Protein 4ADT (pdb70)

InterPro domains:
  IPR001852 Pyridoxal 5'-phosphate synthase subunit PdxS/SNZ [PIRSF029271] (4-295)
  IPR001852 Pyridoxal 5'-phosphate synthase subunit PdxS/SNZ [PS01235] (208-226)
  IPR001852 Pyridoxal 5'-phosphate synthase subunit PdxS/SNZ [PS51129] (12-297)
  IPR001852 Pyridoxal 5'-phosphate synthase subunit PdxS/SNZ [PTHR31829] (6-287)
  IPR001852 Pyridoxal 5'-phosphate synthase subunit PdxS/SNZ [cd04727] (14-294)
  IPR011060 Ribulose-phosphate binding barrel [SSF51366] (21-265)
  IPR013785 Aldolase-type TIM barrel [G3DSA:3.20.20.70] (1-297)
  IPR033755 PdxS/SNZ N-terminal domain [PF01680] (11-215)

Organism: Plasmodium berghei (NCBI:txid5821)

CATH classification: 3.20.20.70

Structure (mmCIF, N/CA/C/O backbone):
data_4ADT
#
_entry.id   4ADT
#
_cell.length_a   180.471
_cell.length_b   180.471
_cell.length_c   102.042
_cell.angle_alpha   90.00
_cell.angle_beta   90.00
_cell.angle_gamma   120.00
#
_symmetry.space_group_name_H-M   'H 3 2'
#
loop_
_entity.id
_entity.type
_entity.pdbx_description
1 polymer 'PYRIDOXINE BIOSYNTHETIC ENZYME PDX1 HOMOLOGUE, PUTATIVE'
2 non-polymer 'PHOSPHATE ION'
3 water water
#
loop_
_atom_site.group_PDB
_atom_site.id
_atom_site.type_symbol
_atom_site.label_atom_id
_atom_site.label_alt_id
_atom_site.label_comp_id
_atom_site.label_asym_id
_atom_site.label_entity_id
_atom_site.label_seq_id
_atom_site.pdbx_PDB_ins_code
_atom_site.Cartn_x
_atom_site.Cartn_y
_atom_site.Cartn_z
_atom_site.occupancy
_atom_site.B_iso_or_equiv
_atom_site.auth_seq_id
_atom_site.auth_comp_id
_atom_site.auth_asym_id
_atom_site.auth_atom_id
_atom_site.pdbx_PDB_model_num
ATOM 1 N N . ASP A 1 6 ? 24.320 50.706 10.926 1.00 62.82 6 ASP A N 1
ATOM 2 C CA . ASP A 1 6 ? 24.073 49.236 10.691 1.00 62.89 6 ASP A CA 1
ATOM 3 C C . ASP A 1 6 ? 25.413 48.491 10.598 1.00 63.50 6 ASP A C 1
ATOM 4 O O . ASP A 1 6 ? 25.740 47.688 11.492 1.00 63.42 6 ASP A O 1
ATOM 6 N N . ASN A 1 7 ? 26.158 48.768 9.515 1.00 64.27 7 ASN A N 1
ATOM 7 C CA . ASN A 1 7 ? 27.556 48.312 9.289 1.00 64.89 7 ASN A CA 1
ATOM 8 C C . ASN A 1 7 ? 28.441 48.408 10.542 1.00 64.22 7 ASN A C 1
ATOM 9 O O . ASN A 1 7 ? 29.030 47.414 10.995 1.00 64.14 7 ASN A O 1
ATOM 14 N N . ASP A 1 8 ? 28.496 49.616 11.094 1.00 63.58 8 ASP A N 1
ATOM 15 C CA . ASP A 1 8 ? 29.223 49.904 12.327 1.00 63.00 8 ASP A CA 1
ATOM 16 C C . ASP A 1 8 ? 28.610 49.245 13.574 1.00 60.72 8 ASP A C 1
ATOM 17 O O . ASP A 1 8 ? 29.330 48.814 14.469 1.00 59.96 8 ASP A O 1
ATOM 22 N N . SER A 1 9 ? 27.287 49.188 13.666 1.00 58.65 9 SER A N 1
ATOM 23 C CA . SER A 1 9 ? 26.698 48.578 14.865 1.00 57.25 9 SER A CA 1
ATOM 24 C C . SER A 1 9 ? 26.933 47.063 14.877 1.00 55.33 9 SER A C 1
ATOM 25 O O . SER A 1 9 ? 27.133 46.480 15.945 1.00 54.04 9 SER A O 1
ATOM 28 N N . ILE A 1 10 ? 26.955 46.451 13.690 1.00 54.19 10 ILE A N 1
ATOM 29 C CA . ILE A 1 10 ? 27.371 45.063 13.552 1.00 53.55 10 ILE A CA 1
ATOM 30 C C . ILE A 1 10 ? 28.849 44.853 13.916 1.00 53.32 10 ILE A C 1
ATOM 31 O O . ILE A 1 10 ? 29.167 43.879 14.609 1.00 53.32 10 ILE A O 1
ATOM 36 N N . LEU A 1 11 ? 29.738 45.765 13.505 1.00 52.92 11 LEU A N 1
ATOM 37 C CA . LEU A 1 11 ? 31.164 45.600 13.779 1.00 52.71 11 LEU A CA 1
ATOM 38 C C . LEU A 1 11 ? 31.430 45.705 15.277 1.00 51.49 11 LEU A C 1
ATOM 39 O O . LEU A 1 11 ? 32.273 45.009 15.850 1.00 51.21 11 LEU A O 1
ATOM 44 N N . LEU A 1 12 ? 30.622 46.519 15.913 1.00 50.16 12 LEU A N 1
ATOM 45 C CA . LEU A 1 12 ? 30.721 46.788 17.345 1.00 49.71 12 LEU A CA 1
ATOM 46 C C . LEU A 1 12 ? 30.370 45.593 18.226 1.00 47.94 12 LEU A C 1
ATOM 47 O O . LEU A 1 12 ? 31.051 45.274 19.196 1.00 48.26 12 LEU A O 1
ATOM 52 N N . LYS A 1 13 ? 29.269 44.961 17.890 1.00 46.51 13 LYS A N 1
ATOM 53 C CA . LYS A 1 13 ? 28.875 43.701 18.478 1.00 45.24 13 LYS A CA 1
ATOM 54 C C . LYS A 1 13 ? 29.859 42.570 18.188 1.00 45.02 13 LYS A C 1
ATOM 55 O O . LYS A 1 13 ? 30.044 41.696 19.030 1.00 44.94 13 LYS A O 1
ATOM 61 N N . HIS A 1 14 ? 30.448 42.547 16.989 1.00 44.52 14 HIS A N 1
ATOM 62 C CA . HIS A 1 14 ? 31.446 41.515 16.634 1.00 44.58 14 HIS A CA 1
ATOM 63 C C . HIS A 1 14 ? 32.669 41.748 17.559 1.00 43.80 14 HIS A C 1
ATOM 64 O O . HIS A 1 14 ? 33.156 40.811 18.197 1.00 41.88 14 HIS A O 1
ATOM 71 N N . GLY A 1 15 ? 33.088 43.008 17.711 1.00 43.87 15 GLY A N 1
ATOM 72 C CA . GLY A 1 15 ? 34.253 43.335 18.548 1.00 44.81 15 GLY A CA 1
ATOM 73 C C . GLY A 1 15 ? 34.056 42.833 19.960 1.00 44.91 15 GLY A C 1
ATOM 74 O O . GLY A 1 15 ? 34.934 42.239 20.576 1.00 45.85 15 GLY A O 1
ATOM 75 N N . TRP A 1 16 ? 32.855 43.041 20.456 1.00 45.05 16 TRP A N 1
ATOM 76 C CA . TRP A 1 16 ? 32.513 42.610 21.786 1.00 45.14 16 TRP A CA 1
ATOM 77 C C . TRP A 1 16 ? 32.530 41.084 21.987 1.00 44.98 16 TRP A C 1
ATOM 78 O O . TRP A 1 16 ? 33.057 40.610 22.994 1.00 44.96 16 TRP A O 1
ATOM 89 N N . CYS A 1 17 ? 31.952 40.332 21.053 1.00 44.68 17 CYS A N 1
ATOM 90 C CA . CYS A 1 17 ? 31.884 38.854 21.138 1.00 44.97 17 CYS A CA 1
ATOM 91 C C . CYS A 1 17 ? 33.239 38.139 21.023 1.00 45.99 17 CYS A C 1
ATOM 92 O O . CYS A 1 17 ? 33.385 37.009 21.503 1.00 45.71 17 CYS A O 1
ATOM 95 N N . GLU A 1 18 ? 34.202 38.787 20.374 1.00 47.39 18 GLU A N 1
ATOM 96 C CA . GLU A 1 18 ? 35.543 38.247 20.230 1.00 49.27 18 GLU A CA 1
ATOM 97 C C . GLU A 1 18 ? 36.209 38.073 21.586 1.00 49.37 18 GLU A C 1
ATOM 98 O O . GLU A 1 18 ? 37.018 37.195 21.795 1.00 49.67 18 GLU A O 1
ATOM 104 N N . MET A 1 19 ? 35.857 38.952 22.500 1.00 49.34 19 MET A N 1
ATOM 105 C CA . MET A 1 19 ? 36.300 38.873 23.877 1.00 49.63 19 MET A CA 1
ATOM 106 C C . MET A 1 19 ? 36.030 37.507 24.499 1.00 47.30 19 MET A C 1
ATOM 107 O O . MET A 1 19 ? 36.604 37.159 25.520 1.00 46.23 19 MET A O 1
ATOM 112 N N . LEU A 1 20 ? 35.069 36.783 23.932 1.00 45.49 20 LEU A N 1
ATOM 113 C CA . LEU A 1 20 ? 34.626 35.533 24.525 1.00 43.77 20 LEU A CA 1
ATOM 114 C C . LEU A 1 20 ? 35.463 34.369 24.043 1.00 42.93 20 LEU A C 1
ATOM 115 O O . LEU A 1 20 ? 35.381 33.317 24.631 1.00 42.88 20 LEU A O 1
ATOM 120 N N . LYS A 1 21 ? 36.277 34.535 23.008 1.00 43.26 21 LYS A N 1
ATOM 121 C CA . LYS A 1 21 ? 36.996 33.380 22.443 1.00 44.12 21 LYS A CA 1
ATOM 122 C C . LYS A 1 21 ? 37.824 32.748 23.554 1.00 43.31 21 LYS A C 1
ATOM 123 O O . LYS A 1 21 ? 38.351 33.462 24.389 1.00 44.77 21 LYS A O 1
ATOM 129 N N . GLY A 1 22 ? 37.868 31.415 23.591 1.00 41.90 22 GLY A N 1
ATOM 130 C CA . GLY A 1 22 ? 38.593 30.655 24.621 1.00 40.87 22 GLY A CA 1
ATOM 131 C C . GLY A 1 22 ? 37.908 30.598 25.975 1.00 39.94 22 GLY A C 1
ATOM 132 O O . GLY A 1 22 ? 38.449 30.048 26.934 1.00 39.02 22 GLY A O 1
ATOM 133 N N . GLY A 1 23 ? 36.691 31.126 26.049 1.00 38.97 23 GLY A N 1
ATOM 134 C CA . GLY A 1 23 ? 35.951 31.142 27.292 1.00 38.23 23 GLY A CA 1
ATOM 135 C C . GLY A 1 23 ? 34.910 30.044 27.504 1.00 37.61 23 GLY A C 1
ATOM 136 O O . GLY A 1 23 ? 34.460 29.395 26.568 1.00 37.88 23 GLY A O 1
ATOM 137 N N . VAL A 1 24 ? 34.489 29.901 28.752 1.00 36.46 24 VAL A N 1
ATOM 138 C CA . VAL A 1 24 ? 33.452 29.007 29.123 1.00 36.55 24 VAL A CA 1
ATOM 139 C C . VAL A 1 24 ? 32.323 29.818 29.776 1.00 37.57 24 VAL A C 1
ATOM 140 O O . VAL A 1 24 ? 32.548 30.509 30.780 1.00 36.67 24 VAL A O 1
ATOM 144 N N . ILE A 1 25 ? 31.122 29.717 29.182 1.00 37.67 25 ILE A N 1
ATOM 145 C CA . ILE A 1 25 ? 29.922 30.246 29.791 1.00 38.25 25 ILE A CA 1
ATOM 146 C C . ILE A 1 25 ? 29.137 29.138 30.444 1.00 38.24 25 ILE A C 1
ATOM 147 O O . ILE A 1 25 ? 28.965 28.091 29.858 1.00 37.69 25 ILE A O 1
ATOM 152 N N . MET A 1 26 ? 28.643 29.402 31.644 1.00 39.29 26 MET A N 1
ATOM 153 C CA . MET A 1 26 ? 28.012 28.395 32.501 1.00 40.47 26 MET A CA 1
ATOM 154 C C . MET A 1 26 ? 26.614 28.803 32.917 1.00 41.20 26 MET A C 1
ATOM 155 O O . MET A 1 26 ? 26.359 29.947 33.247 1.00 41.16 26 MET A O 1
ATOM 160 N N . ASP A 1 27 ? 25.727 27.824 32.923 1.00 42.35 27 ASP A N 1
ATOM 161 C CA . ASP A 1 27 ? 24.325 28.024 33.215 1.00 44.13 27 ASP A CA 1
ATOM 162 C C . ASP A 1 27 ? 24.126 27.959 34.725 1.00 44.45 27 ASP A C 1
ATOM 163 O O . ASP A 1 27 ? 24.553 26.993 35.371 1.00 44.68 27 ASP A O 1
ATOM 168 N N . VAL A 1 28 ? 23.511 29.005 35.280 1.00 44.03 28 VAL A N 1
ATOM 169 C CA . VAL A 1 28 ? 23.289 29.084 36.713 1.00 44.55 28 VAL A CA 1
ATOM 170 C C . VAL A 1 28 ? 21.843 29.390 37.071 1.00 45.45 28 VAL A C 1
ATOM 171 O O . VAL A 1 28 ? 21.140 30.130 36.377 1.00 45.07 28 VAL A O 1
ATOM 175 N N . LYS A 1 29 ? 21.450 28.815 38.199 1.00 46.76 29 LYS A N 1
ATOM 176 C CA . LYS A 1 29 ? 20.083 28.870 38.720 1.00 48.78 29 LYS A CA 1
ATOM 177 C C . LYS A 1 29 ? 19.951 29.762 39.961 1.00 49.57 29 LYS A C 1
ATOM 178 O O . LYS A 1 29 ? 18.838 30.156 40.348 1.00 50.52 29 LYS A O 1
ATOM 184 N N . ASN A 1 30 ? 21.083 30.060 40.585 1.00 49.76 30 ASN A N 1
ATOM 185 C CA . ASN A 1 30 ? 21.110 30.868 41.793 1.00 50.54 30 ASN A CA 1
ATOM 186 C C . ASN A 1 30 ? 22.484 31.499 42.043 1.00 50.34 30 ASN A C 1
ATOM 187 O O . ASN A 1 30 ? 23.431 31.250 41.317 1.00 49.36 30 ASN A O 1
ATOM 192 N N . VAL A 1 31 ? 22.579 32.302 43.086 1.00 51.42 31 VAL A N 1
ATOM 193 C CA . VAL A 1 31 ? 23.806 33.059 43.380 1.00 52.47 31 VAL A CA 1
ATOM 194 C C . VAL A 1 31 ? 25.009 32.179 43.692 1.00 52.65 31 VAL A C 1
ATOM 195 O O . VAL A 1 31 ? 26.164 32.499 43.325 1.00 52.00 31 VAL A O 1
ATOM 199 N N . GLU A 1 32 ? 24.722 31.076 44.385 1.00 52.93 32 GLU A N 1
ATOM 200 C CA . GLU A 1 32 ? 25.745 30.157 44.842 1.00 53.50 32 GLU A CA 1
ATOM 201 C C . GLU A 1 32 ? 26.363 29.545 43.601 1.00 51.50 32 GLU A C 1
ATOM 202 O O . GLU A 1 32 ? 27.552 29.257 43.551 1.00 51.70 32 GLU A O 1
ATOM 208 N N . GLN A 1 33 ? 25.534 29.366 42.586 1.00 49.24 33 GLN A N 1
ATOM 209 C CA . GLN A 1 33 ? 25.971 28.748 41.368 1.00 47.54 33 GLN A CA 1
ATOM 210 C C . GLN A 1 33 ? 26.771 29.737 40.567 1.00 46.24 33 GLN A C 1
ATOM 211 O O . GLN A 1 33 ? 27.843 29.40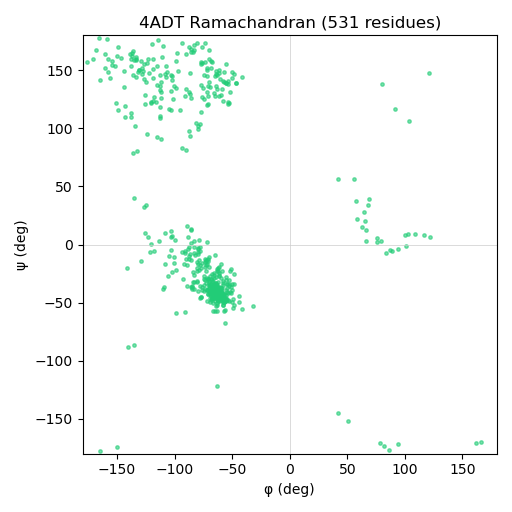9 40.093 1.00 44.57 33 GLN A O 1
ATOM 217 N N . ALA A 1 34 ? 26.268 30.962 40.471 1.00 46.24 34 ALA A N 1
ATOM 218 C CA . ALA A 1 34 ? 27.023 32.058 39.856 1.00 46.55 34 ALA A CA 1
ATOM 219 C C . ALA A 1 34 ? 28.422 32.201 40.438 1.00 47.15 34 ALA A C 1
ATOM 220 O O . ALA A 1 34 ? 29.376 32.403 39.699 1.00 46.57 34 ALA A O 1
ATOM 222 N N . LYS A 1 35 ? 28.530 32.076 41.756 1.00 48.47 35 LYS A N 1
ATOM 223 C CA . LYS A 1 35 ? 29.800 32.319 42.462 1.00 49.97 35 LYS A CA 1
ATOM 224 C C . LYS A 1 35 ? 30.853 31.259 42.173 1.00 49.53 35 LYS A C 1
ATOM 225 O O . LYS A 1 35 ? 32.009 31.586 41.866 1.00 49.85 35 LYS A O 1
ATOM 231 N N . ILE A 1 36 ? 30.437 30.006 42.310 1.00 49.00 36 ILE A N 1
ATOM 232 C CA . ILE A 1 36 ? 31.140 28.847 41.772 1.00 48.89 36 ILE A CA 1
ATOM 233 C C . ILE A 1 36 ? 31.635 29.058 40.342 1.00 48.09 36 ILE A C 1
ATOM 234 O O . ILE A 1 36 ? 32.812 28.794 40.036 1.00 48.32 36 ILE A O 1
ATOM 239 N N . ALA A 1 37 ? 30.748 29.521 39.471 1.00 46.99 37 ALA A N 1
ATOM 240 C CA . ALA A 1 37 ? 31.126 29.740 38.080 1.00 46.97 37 ALA A CA 1
ATOM 241 C C . ALA A 1 37 ? 32.216 30.801 38.026 1.00 47.12 37 ALA A C 1
ATOM 242 O O . ALA A 1 37 ? 33.236 30.584 37.398 1.00 46.79 37 ALA A O 1
ATOM 244 N N . GLU A 1 38 ? 32.016 31.923 38.710 1.00 48.45 38 GLU A N 1
ATOM 245 C CA . GLU A 1 38 ? 33.013 33.021 38.725 1.00 49.86 38 GLU A CA 1
ATOM 246 C C . GLU A 1 38 ? 34.344 32.521 39.270 1.00 50.35 38 GLU A C 1
ATOM 247 O O . GLU A 1 38 ? 35.407 32.729 38.707 1.00 49.96 38 GLU A O 1
ATOM 253 N N . LYS A 1 39 ? 34.263 31.798 40.359 1.00 51.45 39 LYS A N 1
ATOM 254 C CA . LYS A 1 39 ? 35.461 31.241 40.950 1.00 53.41 39 LYS A CA 1
ATOM 255 C C . LYS A 1 39 ? 36.260 30.329 40.027 1.00 52.53 39 LYS A C 1
ATOM 256 O O . LYS A 1 39 ? 37.486 30.285 40.140 1.00 53.62 39 LYS A O 1
ATOM 262 N N . ALA A 1 40 ? 35.562 29.599 39.153 1.00 50.59 40 ALA A N 1
ATOM 263 C CA . ALA A 1 40 ? 36.174 28.610 38.279 1.00 49.15 40 ALA A CA 1
ATOM 264 C C . ALA A 1 40 ? 36.882 29.199 37.085 1.00 48.29 40 ALA A C 1
ATOM 265 O O . ALA A 1 40 ? 37.657 28.488 36.441 1.00 48.09 40 ALA A O 1
ATOM 267 N N . GLY A 1 41 ? 36.601 30.455 36.741 1.00 47.12 41 GLY A N 1
ATOM 268 C CA . GLY A 1 41 ? 37.243 31.072 35.577 1.00 46.48 41 GLY A CA 1
ATOM 269 C C . GLY A 1 41 ? 36.330 31.297 34.376 1.00 45.36 41 GLY A C 1
ATOM 270 O O . GLY A 1 41 ? 36.784 31.680 33.310 1.00 45.74 41 GLY A O 1
ATOM 271 N N . ALA A 1 42 ? 35.041 31.097 34.574 1.00 44.30 42 ALA A N 1
ATOM 272 C CA . ALA A 1 42 ? 34.017 31.369 33.563 1.00 43.76 42 ALA A CA 1
ATOM 273 C C . ALA A 1 42 ? 34.028 32.809 33.141 1.00 43.69 42 ALA A C 1
ATOM 274 O O . ALA A 1 42 ? 34.063 33.678 34.011 1.00 43.93 42 ALA A O 1
ATOM 276 N N . ILE A 1 43 ? 33.971 33.063 31.827 1.00 43.16 43 ILE A N 1
ATOM 277 C CA . ILE A 1 43 ? 33.900 34.439 31.321 1.00 43.47 43 ILE A CA 1
ATOM 278 C C . ILE A 1 43 ? 32.486 34.927 31.352 1.00 41.72 43 ILE A C 1
ATOM 279 O O . ILE A 1 43 ? 32.194 36.054 30.969 1.00 41.86 43 ILE A O 1
ATOM 284 N N . GLY A 1 44 ? 31.571 34.079 31.768 1.00 40.29 44 GLY A N 1
ATOM 285 C CA . GLY A 1 44 ? 30.196 34.522 31.778 1.00 39.36 44 GLY A CA 1
ATOM 286 C C . GLY A 1 44 ? 29.277 33.494 32.358 1.00 38.66 44 GLY A C 1
ATOM 287 O O . GLY A 1 44 ? 29.614 32.297 32.398 1.00 37.87 44 GLY A O 1
ATOM 288 N N . VAL A 1 45 ? 28.122 33.943 32.842 1.00 37.35 45 VAL A N 1
ATOM 289 C CA . VAL A 1 45 ? 27.101 32.989 33.214 1.00 37.26 45 VAL A CA 1
ATOM 290 C C . VAL A 1 45 ? 25.809 33.255 32.485 1.00 37.08 45 VAL A C 1
ATOM 291 O O . VAL A 1 45 ? 25.521 34.347 32.053 1.00 37.17 45 VAL A O 1
ATOM 295 N N . MET A 1 46 ? 25.009 32.220 32.370 1.00 37.97 46 MET A N 1
ATOM 296 C CA . MET A 1 46 ? 23.747 32.311 31.649 1.00 39.01 46 MET A CA 1
ATOM 297 C C . MET A 1 46 ? 22.681 31.948 32.651 1.00 40.14 46 MET A C 1
ATOM 298 O O . MET A 1 46 ? 22.740 30.881 33.258 1.00 39.75 46 MET A O 1
ATOM 303 N N . ILE A 1 47 ? 21.724 32.832 32.873 1.00 41.25 47 ILE A N 1
ATOM 304 C CA . ILE A 1 47 ? 20.838 32.623 33.990 1.00 43.17 47 ILE A CA 1
ATOM 305 C C . ILE A 1 47 ? 19.606 31.797 33.608 1.00 44.49 47 ILE A C 1
ATOM 306 O O . ILE A 1 47 ? 18.995 32.044 32.573 1.00 44.50 47 ILE A O 1
ATOM 311 N N . LEU A 1 48 ? 19.281 30.802 34.435 1.00 46.01 48 LEU A N 1
ATOM 312 C CA . LEU A 1 48 ? 18.174 29.908 34.180 1.00 48.37 48 LEU A CA 1
ATOM 313 C C . LEU A 1 48 ? 17.109 29.975 35.266 1.00 51.05 48 LEU A C 1
ATOM 314 O O . LEU A 1 48 ? 17.391 30.226 36.437 1.00 51.29 48 LEU A O 1
ATOM 319 N N . GLU A 1 49 ? 15.879 29.697 34.863 1.00 54.08 49 GLU A N 1
ATOM 320 C CA . GLU A 1 49 ? 14.811 29.431 35.814 1.00 57.48 49 GLU A CA 1
ATOM 321 C C . GLU A 1 49 ? 15.186 28.330 36.861 1.00 59.26 49 GLU A C 1
ATOM 322 O O . GLU A 1 49 ? 15.673 27.246 36.529 1.00 58.83 49 GLU A O 1
ATOM 328 N N . ASN A 1 50 ? 14.936 28.652 38.128 1.00 61.97 50 ASN A N 1
ATOM 329 C CA . ASN A 1 50 ? 15.181 27.760 39.265 1.00 64.19 50 ASN A CA 1
ATOM 330 C C . ASN A 1 50 ? 13.959 26.860 39.503 1.00 65.14 50 ASN A C 1
ATOM 331 O O . ASN A 1 50 ? 12.984 27.288 40.117 1.00 65.85 50 ASN A O 1
ATOM 336 N N . ILE A 1 51 ? 13.993 25.633 38.996 1.00 66.03 51 ILE A N 1
ATOM 337 C CA . ILE A 1 51 ? 12.798 24.775 39.033 1.00 67.47 51 ILE A CA 1
ATOM 338 C C . ILE A 1 51 ? 12.926 23.661 40.116 1.00 68.94 51 ILE A C 1
ATOM 339 O O . ILE A 1 51 ? 13.835 22.813 40.025 1.00 68.24 51 ILE A O 1
ATOM 344 N N . PRO A 1 52 ? 12.026 23.676 41.155 1.00 70.81 52 PRO A N 1
ATOM 345 C CA . PRO A 1 52 ? 12.075 22.625 42.218 1.00 71.84 52 PRO A CA 1
ATOM 346 C C . PRO A 1 52 ? 11.671 21.209 41.730 1.00 72.09 52 PRO A C 1
ATOM 347 O O . PRO A 1 52 ? 11.871 20.854 40.548 1.00 71.66 52 PRO A O 1
ATOM 351 N N . THR A 1 58 ? 6.650 17.745 35.874 1.00 66.07 58 THR A N 1
ATOM 352 C CA . THR A 1 58 ? 6.128 18.984 35.297 1.00 65.48 58 THR A CA 1
ATOM 353 C C . THR A 1 58 ? 6.415 19.142 33.771 1.00 64.55 58 THR A C 1
ATOM 354 O O . THR A 1 58 ? 7.478 18.729 33.252 1.00 65.20 58 THR A O 1
ATOM 356 N N . ASP A 1 59 ? 5.461 19.805 33.102 1.00 63.19 59 ASP A N 1
ATOM 357 C CA . ASP A 1 59 ? 5.304 19.927 31.616 1.00 60.90 59 ASP A CA 1
ATOM 358 C C . ASP A 1 59 ? 5.238 21.408 31.204 1.00 57.15 59 ASP A C 1
ATOM 359 O O . ASP A 1 59 ? 4.487 21.772 30.264 1.00 56.33 59 ASP A O 1
ATOM 364 N N . GLY A 1 60 ? 5.978 22.248 31.936 1.00 52.71 60 GLY A N 1
ATOM 365 C CA . GLY A 1 60 ? 5.651 23.653 32.036 1.00 49.80 60 GLY A CA 1
ATOM 366 C C . GLY A 1 60 ? 6.037 24.400 30.787 1.00 46.24 60 GLY A C 1
ATOM 367 O O . GLY A 1 60 ? 6.885 23.951 30.073 1.00 45.23 60 GLY A O 1
ATOM 368 N N . VAL A 1 61 ? 5.400 25.531 30.520 1.00 43.06 61 VAL A N 1
ATOM 369 C CA . VAL A 1 61 ? 5.903 26.410 29.518 1.00 40.33 61 VAL A CA 1
ATOM 370 C C . VAL A 1 61 ? 7.123 27.104 30.119 1.00 38.76 61 VAL A C 1
ATOM 371 O O . VAL A 1 61 ? 7.032 27.692 31.176 1.00 39.17 61 VAL A O 1
ATOM 375 N N . ALA A 1 62 ? 8.265 27.019 29.436 1.00 36.74 62 ALA A N 1
ATOM 376 C CA . ALA A 1 62 ? 9.514 27.649 29.874 1.00 34.60 62 ALA A CA 1
ATOM 377 C C . ALA A 1 62 ? 9.667 29.009 29.190 1.00 33.73 62 ALA A C 1
ATOM 378 O O . ALA A 1 62 ? 9.762 29.046 27.948 1.00 34.55 62 ALA A O 1
ATOM 380 N N . ARG A 1 63 ? 9.657 30.102 29.974 1.00 32.43 63 ARG A N 1
ATOM 381 C CA . ARG A 1 63 ? 9.728 31.481 29.464 1.00 31.82 63 ARG A CA 1
ATOM 382 C C . ARG A 1 63 ? 11.017 32.171 29.880 1.00 31.70 63 ARG A C 1
ATOM 383 O O . ARG A 1 63 ? 11.787 31.585 30.598 1.00 31.33 63 ARG A O 1
ATOM 391 N N . SER A 1 64 ? 11.268 33.398 29.438 1.00 31.93 64 SER A N 1
ATOM 392 C CA . SER A 1 64 ? 12.436 34.129 29.909 1.00 33.79 64 SER A CA 1
ATOM 393 C C . SER A 1 64 ? 12.302 34.317 31.436 1.00 34.61 64 SER A C 1
ATOM 394 O O . SER A 1 64 ? 11.230 34.338 31.938 1.00 34.22 64 SER A O 1
ATOM 397 N N . VAL A 1 65 ? 13.392 34.343 32.173 1.00 37.09 65 VAL A N 1
ATOM 398 C CA . VAL A 1 65 ? 13.369 34.561 33.623 1.00 39.86 65 VAL A CA 1
ATOM 399 C C . VAL A 1 65 ? 12.938 36.003 34.043 1.00 41.91 65 VAL A C 1
ATOM 400 O O . VAL A 1 65 ? 13.115 36.990 33.299 1.00 41.84 65 VAL A O 1
ATOM 404 N N . ASP A 1 66 ? 12.355 36.091 35.244 1.00 44.73 66 ASP A N 1
ATOM 405 C CA . ASP A 1 66 ? 12.018 37.362 35.915 1.00 46.44 66 ASP A CA 1
ATOM 406 C C . ASP A 1 66 ? 13.225 38.261 35.996 1.00 46.69 66 ASP A C 1
ATOM 407 O O . ASP A 1 66 ? 14.205 37.880 36.600 1.00 46.87 66 ASP A O 1
ATOM 412 N N . PRO A 1 67 ? 13.150 39.464 35.418 1.00 47.40 67 PRO A N 1
ATOM 413 C CA . PRO A 1 67 ? 14.304 40.377 35.430 1.00 48.19 67 PRO A CA 1
ATOM 414 C C . PRO A 1 67 ? 14.968 40.571 36.807 1.00 49.28 67 PRO A C 1
ATOM 415 O O . PRO A 1 67 ? 16.182 40.715 36.906 1.00 48.94 67 PRO A O 1
ATOM 419 N N . LEU A 1 68 ? 14.159 40.545 37.854 1.00 50.87 68 LEU A N 1
ATOM 420 C CA . LEU A 1 68 ? 14.622 40.770 39.227 1.00 52.55 68 LEU A CA 1
ATOM 421 C C . LEU A 1 68 ? 15.637 39.710 39.668 1.00 52.81 68 LEU A C 1
ATOM 422 O O . LEU A 1 68 ? 16.590 39.966 40.400 1.00 53.21 68 LEU A O 1
ATOM 427 N N . LYS A 1 69 ? 15.396 38.490 39.219 1.00 53.11 69 LYS A N 1
ATOM 428 C CA . LYS A 1 69 ? 16.271 37.388 39.520 1.00 52.55 69 LYS A CA 1
ATOM 429 C C . LYS A 1 69 ? 17.590 37.539 38.770 1.00 51.07 69 LYS A C 1
ATOM 430 O O . LYS A 1 69 ? 18.612 37.098 39.234 1.00 50.22 69 LYS A O 1
ATOM 436 N N . ILE A 1 70 ? 17.560 38.179 37.614 1.00 49.95 70 ILE A N 1
ATOM 437 C CA . ILE A 1 70 ? 18.774 38.487 36.896 1.00 49.41 70 ILE A CA 1
ATOM 438 C C . ILE A 1 70 ? 19.531 39.588 37.623 1.00 51.07 70 ILE A C 1
ATOM 439 O O . ILE A 1 70 ? 20.719 39.465 37.832 1.00 51.00 70 ILE A O 1
ATOM 444 N N . GLU A 1 71 ? 18.834 40.655 37.985 1.00 53.15 71 GLU A N 1
ATOM 445 C CA . GLU A 1 71 ? 19.414 41.787 38.746 1.00 56.26 71 GLU A CA 1
ATOM 446 C C . GLU A 1 71 ? 20.098 41.306 40.047 1.00 56.89 71 GLU A C 1
ATOM 447 O O . GLU A 1 71 ? 21.197 41.759 40.371 1.00 57.95 71 GLU A O 1
ATOM 453 N N . GLU A 1 72 ? 19.470 40.356 40.742 1.00 56.96 72 GLU A N 1
ATOM 454 C CA . GLU A 1 72 ? 19.981 39.833 42.008 1.00 57.59 72 GLU A CA 1
ATOM 455 C C . GLU A 1 72 ? 21.272 39.074 41.858 1.00 56.95 72 GLU A C 1
ATOM 456 O O . GLU A 1 72 ? 22.108 39.081 42.762 1.00 58.10 72 GLU A O 1
ATOM 462 N N . ILE A 1 73 ? 21.421 38.353 40.755 1.00 55.46 73 ILE A N 1
ATOM 463 C CA . ILE A 1 73 ? 22.599 37.519 40.567 1.00 54.31 73 ILE A CA 1
ATOM 464 C C . ILE A 1 73 ? 23.744 38.383 40.037 1.00 54.88 73 ILE A C 1
ATOM 465 O O . ILE A 1 73 ? 24.881 38.201 40.442 1.00 54.79 73 ILE A O 1
ATOM 470 N N . ARG A 1 74 ? 23.425 39.331 39.162 1.00 54.74 74 ARG A N 1
ATOM 471 C CA . ARG A 1 74 ? 24.414 40.154 38.493 1.00 55.61 74 ARG A CA 1
ATOM 472 C C . ARG A 1 74 ? 25.179 41.053 39.468 1.00 57.26 74 ARG A C 1
ATOM 473 O O . ARG A 1 74 ? 26.383 41.327 39.278 1.00 57.61 74 ARG A O 1
ATOM 481 N N . LYS A 1 75 ? 24.501 41.495 40.525 1.00 58.42 75 LYS A N 1
ATOM 482 C CA . LYS A 1 75 ? 25.142 42.365 41.519 1.00 59.94 75 LYS A CA 1
ATOM 483 C C . LYS A 1 75 ? 26.009 41.627 42.518 1.00 59.70 75 LYS A C 1
ATOM 484 O O . LYS A 1 75 ? 26.580 42.253 43.366 1.00 60.91 75 LYS A O 1
ATOM 490 N N . CYS A 1 76 ? 26.070 40.303 42.450 1.00 59.05 76 CYS A N 1
ATOM 491 C CA . CYS A 1 76 ? 26.958 39.520 43.319 1.00 58.62 76 CYS A CA 1
ATOM 492 C C . CYS A 1 76 ? 28.149 38.927 42.539 1.00 57.15 76 CYS A C 1
ATOM 493 O O . CYS A 1 76 ? 28.890 38.133 43.090 1.00 57.91 76 CYS A O 1
ATOM 496 N N . ILE A 1 77 ? 28.359 39.338 41.290 1.00 55.33 77 ILE A N 1
ATOM 497 C CA . ILE A 1 77 ? 29.501 38.892 40.499 1.00 54.56 77 ILE A CA 1
ATOM 498 C C . ILE A 1 77 ? 29.900 40.006 39.542 1.00 53.96 77 ILE A C 1
ATOM 499 O O . ILE A 1 77 ? 29.164 40.9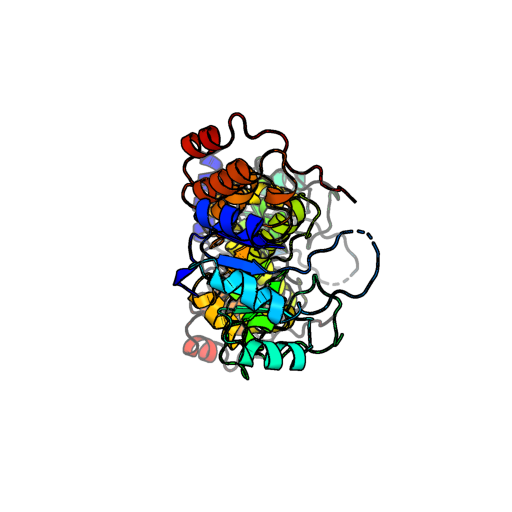67 39.352 1.00 53.56 77 ILE A O 1
ATOM 504 N N . SER A 1 78 ? 31.048 39.850 38.902 1.00 53.85 78 SER A N 1
ATOM 505 C CA . SER A 1 78 ? 31.543 40.865 37.987 1.00 54.08 78 SER A CA 1
ATOM 506 C C . SER A 1 78 ? 31.857 40.313 36.613 1.00 52.51 78 SER A C 1
ATOM 507 O O . SER A 1 78 ? 32.455 41.011 35.804 1.00 53.64 78 SER A O 1
ATOM 510 N N . ILE A 1 79 ? 31.466 39.071 36.338 1.00 50.87 79 ILE A N 1
ATOM 511 C CA . ILE A 1 79 ? 31.678 38.486 35.011 1.00 48.35 79 ILE A CA 1
ATOM 512 C C . ILE A 1 79 ? 30.440 38.717 34.182 1.00 46.84 79 ILE A C 1
ATOM 513 O O . ILE A 1 79 ? 29.433 39.221 34.680 1.00 45.77 79 ILE A O 1
ATOM 518 N N . ASN A 1 80 ? 30.505 38.375 32.901 1.00 46.01 80 ASN A N 1
ATOM 519 C CA . ASN A 1 80 ? 29.392 38.682 31.999 1.00 44.91 80 ASN A CA 1
ATOM 520 C C . ASN A 1 80 ? 28.094 37.953 32.363 1.00 43.79 80 ASN A C 1
ATOM 521 O O . ASN A 1 80 ? 28.073 36.855 32.916 1.00 42.87 80 ASN A O 1
ATOM 526 N N . VAL A 1 81 ? 26.986 38.594 32.057 1.00 43.29 81 VAL A N 1
ATOM 527 C CA . VAL A 1 81 ? 25.692 38.035 32.375 1.00 42.12 81 VAL A CA 1
ATOM 528 C C . VAL A 1 81 ? 24.789 37.952 31.140 1.00 40.72 81 VAL A C 1
ATOM 529 O O . VAL A 1 81 ? 24.491 38.956 30.505 1.00 41.54 81 VAL A O 1
ATOM 533 N N . LEU A 1 82 ? 24.365 36.734 30.833 1.00 39.47 82 LEU A N 1
ATOM 534 C CA . LEU A 1 82 ? 23.510 36.425 29.705 1.00 38.55 82 LEU A CA 1
ATOM 535 C C . LEU A 1 82 ? 22.145 35.892 30.172 1.00 38.51 82 LEU A C 1
ATOM 536 O O . LEU A 1 82 ? 22.036 35.302 31.267 1.00 37.37 82 LEU A O 1
ATOM 541 N N . ALA A 1 83 ? 21.115 36.093 29.330 1.00 37.62 83 ALA A N 1
ATOM 542 C CA . ALA A 1 83 ? 19.768 35.502 29.563 1.00 36.91 83 ALA A CA 1
ATOM 543 C C . ALA A 1 83 ? 19.123 34.921 28.271 1.00 35.82 83 ALA A C 1
ATOM 544 O O . ALA A 1 83 ? 19.527 35.240 27.131 1.00 34.87 83 ALA A O 1
ATOM 546 N N . LYS A 1 84 ? 18.112 34.074 28.488 1.00 34.66 84 LYS A N 1
ATOM 547 C CA . LYS A 1 84 ? 17.386 33.406 27.398 1.00 34.04 84 LYS A CA 1
ATOM 548 C C . LYS A 1 84 ? 16.004 34.065 27.096 1.00 32.81 84 LYS A C 1
ATOM 549 O O . LYS A 1 84 ? 15.305 34.472 28.016 1.00 31.52 84 LYS A O 1
ATOM 555 N N . VAL A 1 85 ? 15.659 34.140 25.800 1.00 31.51 85 VAL A N 1
ATOM 556 C CA . VAL A 1 85 ? 14.309 34.400 25.356 1.00 29.91 85 VAL A CA 1
ATOM 557 C C . VAL A 1 85 ? 13.775 33.297 24.434 1.00 31.19 85 VAL A C 1
ATOM 558 O O . VAL A 1 85 ? 14.514 32.484 23.831 1.00 31.00 85 VAL A O 1
ATOM 562 N N . ARG A 1 86 ? 12.450 33.255 24.356 1.00 30.70 86 ARG A N 1
ATOM 563 C CA . ARG A 1 86 ? 11.767 32.304 23.528 1.00 29.76 86 ARG A CA 1
ATOM 564 C C . ARG A 1 86 ? 11.880 32.709 22.070 1.00 29.88 86 ARG A C 1
ATOM 565 O O . ARG A 1 86 ? 11.864 33.883 21.754 1.00 30.20 86 ARG A O 1
ATOM 573 N N . ILE A 1 87 ? 11.961 31.715 21.187 1.00 29.42 87 ILE A N 1
ATOM 574 C CA . ILE A 1 87 ? 12.164 31.945 19.786 1.00 29.02 87 ILE A CA 1
ATOM 575 C C . ILE A 1 87 ? 10.998 32.748 19.267 1.00 29.18 87 ILE A C 1
ATOM 576 O O . ILE A 1 87 ? 9.848 32.377 19.435 1.00 29.48 87 ILE A O 1
ATOM 581 N N . GLY A 1 88 ? 11.311 33.844 18.604 1.00 29.24 88 GLY A N 1
ATOM 582 C CA . GLY A 1 88 ? 10.284 34.678 18.025 1.00 29.72 88 GLY A CA 1
ATOM 583 C C . GLY A 1 88 ? 9.609 35.585 19.052 1.00 29.91 88 GLY A C 1
ATOM 584 O O . GLY A 1 88 ? 8.727 36.352 18.704 1.00 30.37 88 GLY A O 1
ATOM 585 N N . HIS A 1 89 ? 10.052 35.561 20.298 1.00 29.05 89 HIS A N 1
ATOM 586 C CA . HIS A 1 89 ? 9.443 36.452 21.287 1.00 30.01 89 HIS A CA 1
ATOM 587 C C . HIS A 1 89 ? 10.202 37.771 21.438 1.00 30.36 89 HIS A C 1
ATOM 588 O O . HIS A 1 89 ? 11.018 37.956 22.348 1.00 28.35 89 HIS A O 1
ATOM 595 N N . PHE A 1 90 ? 9.901 38.699 20.535 1.00 31.28 90 PHE A N 1
ATOM 596 C CA . PHE A 1 90 ? 10.641 39.952 20.505 1.00 31.13 90 PHE A CA 1
ATOM 597 C C . PHE A 1 90 ? 10.316 40.881 21.651 1.00 32.17 90 PHE A C 1
ATOM 598 O O . PHE A 1 90 ? 11.061 41.804 21.911 1.00 33.69 90 PHE A O 1
ATOM 606 N N . VAL A 1 91 ? 9.198 40.681 22.335 1.00 33.26 91 VAL A N 1
ATOM 607 C CA . VAL A 1 91 ? 8.930 41.504 23.510 1.00 33.56 91 VAL A CA 1
ATOM 608 C C . VAL A 1 91 ? 9.709 41.075 24.759 1.00 34.19 91 VAL A C 1
ATOM 609 O O . VAL A 1 91 ? 10.159 41.921 25.522 1.00 35.69 91 VAL A O 1
ATOM 613 N N . GLU A 1 92 ? 9.929 39.778 24.954 1.00 33.66 92 GLU A N 1
ATOM 614 C CA . GLU A 1 92 ? 10.849 39.336 26.009 1.00 32.98 92 GLU A CA 1
ATOM 615 C C . GLU A 1 92 ? 12.241 39.913 25.789 1.00 32.60 92 GLU A C 1
ATOM 616 O O . GLU A 1 92 ? 12.924 40.211 26.746 1.00 32.24 92 GLU A O 1
ATOM 622 N N . ALA A 1 93 ? 12.664 40.010 24.529 1.00 31.91 93 ALA A N 1
ATOM 623 C CA . ALA A 1 93 ? 13.975 40.574 24.188 1.00 32.00 93 ALA A CA 1
ATOM 624 C C . ALA A 1 93 ? 13.978 42.096 24.468 1.00 32.06 93 ALA A C 1
ATOM 625 O O . ALA A 1 93 ? 14.941 42.622 24.995 1.00 32.17 93 ALA A O 1
ATOM 627 N N . GLN A 1 94 ? 12.881 42.783 24.142 1.00 31.83 94 GLN A N 1
ATOM 628 C CA . GLN A 1 94 ? 12.792 44.234 24.352 1.00 32.00 94 GLN A CA 1
ATOM 629 C C . GLN A 1 94 ? 12.963 44.560 25.848 1.00 33.08 94 GLN A C 1
ATOM 630 O O . GLN A 1 94 ? 13.578 45.571 26.252 1.00 35.57 94 GLN A O 1
ATOM 636 N N . ILE A 1 95 ? 12.417 43.690 26.665 1.00 32.42 95 ILE A N 1
ATOM 637 C CA . ILE A 1 95 ? 12.421 43.871 28.092 1.00 32.53 95 ILE A CA 1
ATOM 638 C C . ILE A 1 95 ? 13.817 43.677 28.685 1.00 33.76 95 ILE A C 1
ATOM 639 O O . ILE A 1 95 ? 14.251 44.426 29.587 1.00 32.67 95 ILE A O 1
ATOM 644 N N . LEU A 1 96 ? 14.512 42.649 28.199 1.00 34.50 96 LEU A N 1
ATOM 645 C CA . LEU A 1 96 ? 15.888 42.380 28.654 1.00 35.46 96 LEU A CA 1
ATOM 646 C C . LEU A 1 96 ? 16.905 43.326 28.095 1.00 35.92 96 LEU A C 1
ATOM 647 O O . LEU A 1 96 ? 17.929 43.546 28.722 1.00 34.81 96 LEU A O 1
ATOM 652 N N . GLU A 1 97 ? 16.625 43.882 26.918 1.00 37.83 97 GLU A N 1
ATOM 653 C CA . GLU A 1 97 ? 17.471 44.929 26.341 1.00 39.58 97 GLU A CA 1
ATOM 654 C C . GLU A 1 97 ? 17.469 46.120 27.311 1.00 40.85 97 GLU A C 1
ATOM 655 O O . GLU A 1 97 ? 18.516 46.676 27.634 1.00 41.22 97 GLU A O 1
ATOM 661 N N . GLU A 1 98 ? 16.270 46.478 27.774 1.00 41.25 98 GLU A N 1
ATOM 662 C CA . GLU A 1 98 ? 16.100 47.609 28.684 1.00 41.95 98 GLU A CA 1
ATOM 663 C C . GLU A 1 98 ? 16.765 47.353 30.016 1.00 41.56 98 GLU A C 1
ATOM 664 O O . GLU A 1 98 ? 17.238 48.261 30.690 1.00 40.96 98 GLU A O 1
ATOM 670 N N . LEU A 1 99 ? 16.890 46.092 30.356 1.00 41.84 99 LEU A N 1
ATOM 671 C CA . LEU A 1 99 ? 17.650 45.724 31.536 1.00 42.13 99 LEU A CA 1
ATOM 672 C C . LEU A 1 99 ? 19.177 45.704 31.355 1.00 43.15 99 LEU A C 1
ATOM 673 O O . LEU A 1 99 ? 19.864 45.528 32.329 1.00 44.57 99 LEU A O 1
ATOM 678 N N . LYS A 1 100 ? 19.723 45.941 30.163 1.00 44.50 100 LYS A N 1
ATOM 679 C CA . LYS A 1 100 ? 21.200 46.072 29.990 1.00 46.55 100 LYS A CA 1
ATOM 680 C C . LYS A 1 100 ? 22.018 44.795 30.285 1.00 46.09 100 LYS A C 1
ATOM 681 O O . LYS A 1 100 ? 23.175 44.866 30.707 1.00 47.62 100 LYS A O 1
ATOM 687 N N . VAL A 1 101 ? 21.397 43.648 30.099 1.00 44.76 101 VAL A N 1
ATOM 688 C CA . VAL A 1 101 ? 22.068 42.347 30.022 1.00 44.76 101 VAL A CA 1
ATOM 689 C C . VAL A 1 101 ? 23.188 42.291 28.942 1.00 43.19 101 VAL A C 1
ATOM 690 O O . VAL A 1 101 ? 23.148 43.040 27.988 1.00 43.61 101 VAL A O 1
ATOM 694 N N . ASP A 1 102 ? 24.177 41.413 29.075 1.00 41.91 102 ASP A N 1
ATOM 695 C CA . ASP A 1 102 ? 25.347 41.464 28.145 1.00 41.04 102 ASP A CA 1
ATOM 696 C C . ASP A 1 102 ? 25.120 40.807 26.775 1.00 40.00 102 ASP A C 1
ATOM 697 O O . ASP A 1 102 ? 25.659 41.238 25.765 1.00 40.13 102 ASP A O 1
ATOM 702 N N . MET A 1 103 ? 24.280 39.784 26.773 1.00 39.09 103 MET A N 1
ATOM 703 C CA . MET A 1 103 ? 23.925 39.049 25.579 1.00 38.84 103 MET A CA 1
ATOM 704 C C . MET A 1 103 ? 22.602 38.292 25.846 1.00 38.26 103 MET A C 1
ATOM 705 O O . MET A 1 103 ? 22.275 37.966 26.992 1.00 38.39 103 MET A O 1
ATOM 710 N N . LEU A 1 104 ? 21.843 38.070 24.779 1.00 36.83 104 LEU A N 1
ATOM 711 C CA . LEU A 1 104 ? 20.670 37.248 24.813 1.00 35.87 104 LEU A CA 1
ATOM 712 C C . LEU A 1 104 ? 20.860 35.985 23.987 1.00 35.03 104 LEU A C 1
ATOM 713 O O . LEU A 1 104 ? 21.530 35.994 22.937 1.00 34.17 104 LEU A O 1
ATOM 718 N N . ASP A 1 105 ? 20.251 34.901 24.461 1.00 33.69 105 ASP A N 1
ATOM 719 C CA . ASP A 1 105 ? 20.231 33.648 23.724 1.00 33.22 105 ASP A CA 1
ATOM 720 C C . ASP A 1 105 ? 18.805 33.380 23.295 1.00 31.55 105 ASP A C 1
ATOM 721 O O . ASP A 1 105 ? 17.966 33.072 24.141 1.00 30.72 105 ASP A O 1
ATOM 726 N N . GLU A 1 106 ? 18.526 33.477 22.001 1.00 30.41 106 GLU A N 1
ATOM 727 C CA . GLU A 1 106 ? 17.208 33.104 21.486 1.00 30.19 106 GLU A CA 1
ATOM 728 C C . GLU A 1 106 ? 17.257 31.574 21.401 1.00 30.72 106 GLU A C 1
ATOM 729 O O . GLU A 1 106 ? 17.892 30.989 20.491 1.00 31.77 106 GLU A O 1
ATOM 735 N N . SER A 1 107 ? 16.629 30.930 22.374 1.00 30.81 107 SER A N 1
ATOM 736 C CA . SER A 1 107 ? 16.886 29.548 22.667 1.00 32.22 107 SER A CA 1
ATOM 737 C C . SER A 1 107 ? 15.746 28.592 22.392 1.00 33.89 107 SER A C 1
ATOM 738 O O . SER A 1 107 ? 14.603 28.802 22.808 1.00 34.98 107 SER A O 1
ATOM 741 N N . GLU A 1 108 ? 16.098 27.499 21.729 1.00 34.49 108 GLU A N 1
ATOM 742 C CA . GLU A 1 108 ? 15.179 26.388 21.427 1.00 35.35 108 GLU A CA 1
ATOM 743 C C . GLU A 1 108 ? 14.914 25.467 22.614 1.00 35.74 108 GLU A C 1
ATOM 744 O O . GLU A 1 108 ? 14.102 24.525 22.520 1.00 35.55 108 GLU A O 1
ATOM 750 N N . VAL A 1 109 ? 15.620 25.712 23.700 1.00 35.61 109 VAL A N 1
ATOM 751 C CA . VAL A 1 109 ? 15.370 25.021 24.935 1.00 36.53 109 VAL A CA 1
ATOM 752 C C . VAL A 1 109 ? 14.156 25.652 25.668 1.00 36.91 109 VAL A C 1
ATOM 753 O O . VAL A 1 109 ? 13.560 25.032 26.503 1.00 38.37 109 VAL A O 1
ATOM 757 N N . LEU A 1 110 ? 13.807 26.902 25.394 1.00 35.94 110 LEU A N 1
ATOM 758 C CA . LEU A 1 110 ? 12.587 27.447 25.949 1.00 34.41 110 LEU A CA 1
ATOM 759 C C . LEU A 1 110 ? 11.475 27.089 24.961 1.00 34.05 110 LEU A C 1
ATOM 760 O O . LEU A 1 110 ? 11.762 26.668 23.836 1.00 32.41 110 LEU A O 1
ATOM 765 N N . THR A 1 111 ? 10.218 27.299 25.347 1.00 33.57 111 THR A N 1
ATOM 766 C CA . THR A 1 111 ? 9.084 27.006 24.448 1.00 33.48 111 THR A CA 1
ATOM 767 C C . THR A 1 111 ? 8.894 28.065 23.346 1.00 33.30 111 THR A C 1
ATOM 768 O O . THR A 1 111 ? 8.740 29.250 23.639 1.00 34.14 111 THR A O 1
ATOM 772 N N . MET A 1 112 ? 8.843 27.631 22.094 1.00 32.56 112 MET A N 1
ATOM 773 C CA . MET A 1 112 ? 8.787 28.516 20.960 1.00 33.12 112 MET A CA 1
ATOM 774 C C . MET A 1 112 ? 7.627 29.464 21.150 1.00 32.12 112 MET A C 1
ATOM 775 O O . MET A 1 112 ? 6.579 29.051 21.590 1.00 32.34 112 MET A O 1
ATOM 780 N N . ALA A 1 113 ? 7.802 30.727 20.832 1.00 30.72 113 ALA A N 1
ATOM 781 C CA . ALA A 1 113 ? 6.650 31.649 20.873 1.00 31.05 113 ALA A CA 1
ATOM 782 C C . ALA A 1 113 ? 6.081 31.846 19.481 1.00 30.68 113 ALA A C 1
ATOM 783 O O . ALA A 1 113 ? 4.961 32.260 19.352 1.00 30.39 113 ALA A O 1
ATOM 785 N N . ASP A 1 114 ? 6.862 31.602 18.448 1.00 31.26 114 ASP A N 1
ATOM 786 C CA . ASP A 1 114 ? 6.391 31.810 17.090 1.00 33.46 114 ASP A CA 1
ATOM 787 C C . ASP A 1 114 ? 6.973 30.703 16.218 1.00 35.10 114 ASP A C 1
ATOM 788 O O . ASP A 1 114 ? 8.187 30.617 16.064 1.00 36.05 114 ASP A O 1
ATOM 793 N N . GLU A 1 115 ? 6.123 29.891 15.594 1.00 37.41 115 GLU A N 1
ATOM 794 C CA . GLU A 1 115 ? 6.606 28.671 14.935 1.00 38.84 115 GLU A CA 1
ATOM 795 C C . GLU A 1 115 ? 7.173 28.918 13.540 1.00 38.62 115 GLU A C 1
ATOM 796 O O . GLU A 1 115 ? 7.846 28.057 13.004 1.00 38.11 115 GLU A O 1
ATOM 802 N N . TYR A 1 116 ? 7.003 30.124 13.006 1.00 39.20 116 TYR A N 1
ATOM 803 C CA . TYR A 1 116 ? 7.589 30.488 11.707 1.00 39.88 116 TYR A CA 1
ATOM 804 C C . TYR A 1 116 ? 8.747 31.509 11.699 1.00 38.23 116 TYR A C 1
ATOM 805 O O . TYR A 1 116 ? 9.682 31.350 10.907 1.00 38.84 116 TYR A O 1
ATOM 814 N N . ASN A 1 117 ? 8.683 32.534 12.551 1.00 35.83 117 ASN A N 1
ATOM 815 C CA . ASN A 1 117 ? 9.657 33.594 12.575 1.00 34.71 117 ASN A CA 1
ATOM 816 C C . ASN A 1 117 ? 10.538 33.656 13.825 1.00 34.00 117 ASN A C 1
ATOM 817 O O . ASN A 1 117 ? 10.025 33.559 14.954 1.00 35.13 117 ASN A O 1
ATOM 822 N N . HIS A 1 118 ? 11.831 33.880 13.633 1.00 32.59 118 HIS A N 1
ATOM 823 C CA . HIS A 1 118 ? 12.758 34.247 14.725 1.00 32.16 118 HIS A CA 1
ATOM 824 C C . HIS A 1 118 ? 12.697 35.768 14.971 1.00 31.51 118 HIS A C 1
ATOM 825 O O . HIS A 1 118 ? 12.116 36.505 14.178 1.00 31.10 118 HIS A O 1
ATOM 832 N N . ILE A 1 119 ? 13.235 36.226 16.103 1.00 30.69 119 ILE A N 1
ATOM 833 C CA . ILE A 1 119 ? 13.309 37.641 16.400 1.00 30.18 119 ILE A CA 1
ATOM 834 C C . ILE A 1 119 ? 14.148 38.299 15.315 1.00 31.14 119 ILE A C 1
ATOM 835 O O . ILE A 1 119 ? 15.129 37.680 14.817 1.00 30.57 119 ILE A O 1
ATOM 840 N N . ASN A 1 120 ? 13.761 39.509 14.912 1.00 30.84 120 ASN A N 1
ATOM 841 C CA . ASN A 1 120 ? 14.641 40.277 14.042 1.00 33.37 120 ASN A CA 1
ATOM 842 C C . ASN A 1 120 ? 15.693 40.952 14.927 1.00 33.98 120 ASN A C 1
ATOM 843 O O . ASN A 1 120 ? 15.372 41.931 15.605 1.00 32.72 120 ASN A O 1
ATOM 848 N N . LYS A 1 121 ? 16.922 40.420 14.926 1.00 33.86 121 LYS A N 1
ATOM 849 C CA . LYS A 1 121 ? 17.851 40.744 15.989 1.00 33.63 121 LYS A CA 1
ATOM 850 C C . LYS A 1 121 ? 18.637 42.029 15.662 1.00 34.68 121 LYS A C 1
ATOM 851 O O . LYS A 1 121 ? 19.320 42.611 16.551 1.00 32.51 121 LYS A O 1
ATOM 857 N N . HIS A 1 122 ? 18.460 42.497 14.413 1.00 35.38 122 HIS A N 1
ATOM 858 C CA . HIS A 1 122 ? 19.030 43.789 13.945 1.00 36.88 122 HIS A CA 1
ATOM 859 C C . HIS A 1 122 ? 18.451 44.969 14.721 1.00 37.92 122 HIS A C 1
ATOM 860 O O . HIS A 1 122 ? 19.039 46.040 14.770 1.00 38.31 122 HIS A O 1
ATOM 867 N N . LYS A 1 123 ? 17.290 44.759 15.331 1.00 37.99 123 LYS A N 1
ATOM 868 C CA . LYS A 1 123 ? 16.618 45.813 16.065 1.00 39.29 123 LYS A CA 1
ATOM 869 C C . LYS A 1 123 ? 17.049 45.986 17.525 1.00 39.00 123 LYS A C 1
ATOM 870 O O . LYS A 1 123 ? 16.397 46.691 18.276 1.00 37.38 123 LYS A O 1
ATOM 876 N N . PHE A 1 124 ? 18.157 45.368 17.910 1.00 38.70 124 PHE A N 1
ATOM 877 C CA . PHE A 1 124 ? 18.615 45.445 19.268 1.00 38.54 124 PHE A CA 1
ATOM 878 C C . PHE A 1 124 ? 20.061 45.803 19.320 1.00 38.80 124 PHE A C 1
ATOM 879 O O . PHE A 1 124 ? 20.847 45.447 18.436 1.00 38.91 124 PHE A O 1
ATOM 887 N N . LYS A 1 125 ? 20.410 46.486 20.396 1.00 39.13 125 LYS A N 1
ATOM 888 C CA . LYS A 1 125 ? 21.786 46.806 20.694 1.00 40.42 125 LYS A CA 1
ATOM 889 C C . LYS A 1 125 ? 22.507 45.631 21.339 1.00 38.76 125 LYS A C 1
ATOM 890 O O . LYS A 1 125 ? 23.700 45.429 21.148 1.00 37.94 125 LYS A O 1
ATOM 896 N N . THR A 1 126 ? 21.759 44.845 22.096 1.00 37.68 126 THR A N 1
ATOM 897 C CA . THR A 1 126 ? 22.324 43.686 22.759 1.00 37.36 126 THR A CA 1
ATOM 898 C C . THR A 1 126 ? 22.615 42.612 21.738 1.00 36.34 126 THR A C 1
ATOM 899 O O . THR A 1 126 ? 21.777 42.326 20.869 1.00 35.92 126 THR A O 1
ATOM 903 N N . PRO A 1 127 ? 23.830 42.059 21.788 1.00 35.18 127 PRO A N 1
ATOM 904 C CA . PRO A 1 127 ? 24.098 41.045 20.792 1.00 33.56 127 PRO A CA 1
ATOM 905 C C . PRO A 1 127 ? 23.296 39.786 21.151 1.00 33.09 127 PRO A C 1
ATOM 906 O O . PRO A 1 127 ? 23.050 39.532 22.349 1.00 31.65 127 PRO A O 1
ATOM 910 N N . PHE A 1 128 ? 22.919 39.013 20.117 1.00 31.97 128 PHE A N 1
ATOM 911 C CA . PHE A 1 128 ? 22.361 37.674 20.278 1.00 31.16 128 PHE A CA 1
ATOM 912 C C . PHE A 1 128 ? 23.286 36.520 19.883 1.00 30.87 128 PHE A C 1
ATOM 913 O O . PHE A 1 128 ? 24.043 36.584 18.881 1.00 30.38 128 PHE A O 1
ATOM 921 N N . VAL A 1 129 ? 23.148 35.446 20.659 1.00 29.90 129 VAL A N 1
ATOM 922 C CA . VAL A 1 129 ? 23.580 34.124 20.276 1.00 29.96 129 VAL A CA 1
ATOM 923 C C . VAL A 1 129 ? 22.330 33.297 19.838 1.00 31.01 129 VAL A C 1
ATOM 924 O O . VAL A 1 129 ? 21.239 33.507 20.359 1.00 31.17 129 VAL A O 1
ATOM 928 N N . CYS A 1 130 ? 22.508 32.413 18.844 1.00 31.51 130 CYS A N 1
ATOM 929 C CA . CYS A 1 130 ? 21.502 31.438 18.407 1.00 31.15 130 CYS A CA 1
ATOM 930 C C . CYS A 1 130 ? 22.118 30.073 18.158 1.00 31.43 130 CYS A C 1
ATOM 931 O O . CYS A 1 130 ? 23.346 29.945 17.992 1.00 32.57 130 CYS A O 1
ATOM 934 N N . GLY A 1 131 ? 21.259 29.057 18.068 1.00 31.24 131 GLY A N 1
ATOM 935 C CA . GLY A 1 131 ? 21.688 27.685 17.881 1.00 32.19 131 GLY A CA 1
ATOM 936 C C . GLY A 1 131 ? 21.620 27.209 16.440 1.00 33.10 131 GLY A C 1
ATOM 937 O O . GLY A 1 131 ? 20.902 27.782 15.655 1.00 33.98 131 GLY A O 1
ATOM 938 N N . CYS A 1 132 ? 22.385 26.171 16.104 1.00 33.28 132 CYS A N 1
ATOM 939 C CA . CYS A 1 132 ? 22.342 25.566 14.801 1.00 32.88 132 CYS A CA 1
ATOM 940 C C . CYS A 1 132 ? 22.787 24.121 14.853 1.00 32.16 132 CYS A C 1
ATOM 941 O O . CYS A 1 132 ? 23.438 23.682 15.812 1.00 31.87 132 CYS A O 1
ATOM 944 N N . THR A 1 133 ? 22.365 23.367 13.852 1.00 31.52 133 THR A N 1
ATOM 945 C CA . THR A 1 133 ? 22.829 22.007 13.648 1.00 31.26 133 THR A CA 1
ATOM 946 C C . THR A 1 133 ? 23.473 21.917 12.288 1.00 31.55 133 THR A C 1
ATOM 947 O O . THR A 1 133 ? 23.919 20.867 11.888 1.00 32.43 133 THR A O 1
ATOM 951 N N . ASN A 1 134 ? 23.522 23.004 11.543 1.00 31.45 134 ASN A N 1
ATOM 952 C CA . ASN A 1 134 ? 24.070 22.914 10.195 1.00 32.50 134 ASN A CA 1
ATOM 953 C C . ASN A 1 134 ? 24.297 24.278 9.613 1.00 32.67 134 ASN A C 1
ATOM 954 O O . ASN A 1 134 ? 23.778 25.225 10.132 1.00 33.97 134 ASN A O 1
ATOM 959 N N . LEU A 1 135 ? 25.022 24.378 8.508 1.00 33.28 135 LEU A N 1
ATOM 960 C CA . LEU A 1 135 ? 25.467 25.703 8.035 1.00 34.22 135 LEU A CA 1
ATOM 961 C C . LEU A 1 135 ? 24.357 26.662 7.511 1.00 35.13 135 LEU A C 1
ATOM 962 O O . LEU A 1 135 ? 24.424 27.884 7.725 1.00 35.46 135 LEU A O 1
ATOM 967 N N . GLY A 1 136 ? 23.382 26.145 6.778 1.00 35.67 136 GLY A N 1
ATOM 968 C CA . GLY A 1 136 ? 22.286 27.000 6.338 1.00 35.81 136 GLY A CA 1
ATOM 969 C C . GLY A 1 136 ? 21.613 27.676 7.532 1.00 35.15 136 GLY A C 1
ATOM 970 O O . GLY A 1 136 ? 21.551 28.910 7.600 1.00 35.26 136 GLY A O 1
ATOM 971 N N . GLU A 1 137 ? 21.149 26.860 8.483 1.00 34.57 137 GLU A N 1
ATOM 972 C CA . GLU A 1 137 ? 20.571 27.342 9.739 1.00 34.11 137 GLU A CA 1
ATOM 973 C C . GLU A 1 137 ? 21.500 28.392 10.413 1.00 33.61 137 GLU A C 1
ATOM 974 O O . GLU A 1 137 ? 21.064 29.477 10.778 1.00 33.74 137 GLU A O 1
ATOM 980 N N . ALA A 1 138 ? 22.787 28.134 10.512 1.00 32.19 138 ALA A N 1
ATOM 981 C CA . ALA A 1 138 ? 23.659 29.124 11.135 1.00 31.91 138 ALA A CA 1
ATOM 982 C C . ALA A 1 138 ? 23.550 30.449 10.387 1.00 31.86 138 ALA A C 1
ATOM 983 O O . ALA A 1 138 ? 23.413 31.542 10.964 1.00 29.90 138 ALA A O 1
ATOM 985 N N . LEU A 1 139 ? 23.641 30.349 9.074 1.00 31.94 139 LEU A N 1
ATOM 986 C CA . LEU A 1 139 ? 23.747 31.543 8.268 1.00 32.21 139 LEU A CA 1
ATOM 987 C C . LEU A 1 139 ? 22.434 32.335 8.241 1.00 32.93 139 LEU A C 1
ATOM 988 O O . LEU A 1 139 ? 22.437 33.576 8.085 1.00 33.78 139 LEU A O 1
ATOM 993 N N . ARG A 1 140 ? 21.324 31.629 8.365 1.00 32.18 140 ARG A N 1
ATOM 994 C CA . ARG A 1 140 ? 20.029 32.286 8.431 1.00 32.39 140 ARG A CA 1
ATOM 995 C C . ARG A 1 140 ? 19.854 33.050 9.756 1.00 32.18 140 ARG A C 1
ATOM 996 O O . ARG A 1 140 ? 19.253 34.136 9.782 1.00 30.96 140 ARG A O 1
ATOM 1004 N N . ARG A 1 141 ? 20.371 32.476 10.852 1.00 32.03 141 ARG A N 1
ATOM 1005 C CA . ARG A 1 141 ? 20.425 33.180 12.139 1.00 31.68 141 ARG A CA 1
ATOM 1006 C C . ARG A 1 141 ? 21.326 34.412 12.078 1.00 31.75 141 ARG A C 1
ATOM 1007 O O . ARG A 1 141 ? 20.923 35.474 12.514 1.00 32.75 141 ARG A O 1
ATOM 1015 N N . ILE A 1 142 ? 22.505 34.308 11.491 1.00 32.68 142 ILE A N 1
ATOM 1016 C CA . ILE A 1 142 ? 23.354 35.511 11.259 1.00 32.58 142 ILE A CA 1
ATOM 1017 C C . ILE A 1 142 ? 22.618 36.533 10.354 1.00 33.73 142 ILE A C 1
ATOM 1018 O O . ILE A 1 142 ? 22.664 37.766 10.546 1.00 33.09 142 ILE A O 1
ATOM 1023 N N . SER A 1 143 ? 21.938 36.025 9.338 1.00 33.82 143 SER A N 1
ATOM 1024 C CA . SER A 1 143 ? 21.254 36.912 8.407 1.00 34.25 143 SER A CA 1
ATOM 1025 C C . SER A 1 143 ? 20.193 37.752 9.163 1.00 34.40 143 SER A C 1
ATOM 1026 O O . SER A 1 143 ? 20.031 38.942 8.936 1.00 34.21 143 SER A O 1
ATOM 1029 N N . GLU A 1 144 ? 19.514 37.111 10.116 1.00 33.96 144 GLU A N 1
ATOM 1030 C CA . GLU A 1 144 ? 18.522 37.758 10.971 1.00 33.54 144 GLU A CA 1
ATOM 1031 C C . GLU A 1 144 ? 19.151 38.681 12.008 1.00 35.01 144 GLU A C 1
ATOM 1032 O O . GLU A 1 144 ? 18.426 39.437 12.682 1.00 34.02 144 GLU A O 1
ATOM 1038 N N . GLY A 1 145 ? 20.468 38.570 12.208 1.00 35.65 145 GLY A N 1
ATOM 1039 C CA . GLY A 1 145 ? 21.159 39.477 13.115 1.00 35.61 145 GLY A CA 1
ATOM 1040 C C . GLY A 1 145 ? 21.908 38.874 14.287 1.00 35.26 145 GLY A C 1
ATOM 1041 O O . GLY A 1 145 ? 22.417 39.616 15.139 1.00 36.44 145 GLY A O 1
ATOM 1042 N N . ALA A 1 146 ? 22.015 37.557 14.363 1.00 33.73 146 ALA A N 1
ATOM 1043 C CA . ALA A 1 146 ? 22.729 36.971 15.489 1.00 33.43 146 ALA A CA 1
ATOM 1044 C C . ALA A 1 146 ? 24.182 37.437 15.344 1.00 33.15 146 ALA A C 1
ATOM 1045 O O . ALA A 1 146 ? 24.617 37.599 14.230 1.00 34.27 146 ALA A O 1
ATOM 1047 N N . SER A 1 147 ? 24.875 37.685 16.461 1.00 32.73 147 SER A N 1
ATOM 1048 C CA . SER A 1 147 ? 26.307 38.043 16.518 1.00 32.03 147 SER A CA 1
ATOM 1049 C C . SER A 1 147 ? 27.173 36.848 16.896 1.00 32.38 147 SER A C 1
ATOM 1050 O O . SER A 1 147 ? 28.392 36.928 16.853 1.00 33.64 147 SER A O 1
ATOM 1053 N N . MET A 1 148 ? 26.551 35.755 17.325 1.00 32.09 148 MET A N 1
ATOM 1054 C CA . MET A 1 148 ? 27.311 34.584 17.796 1.00 31.99 148 MET A CA 1
ATOM 1055 C C . MET A 1 148 ? 26.456 33.351 17.534 1.00 31.03 148 MET A C 1
ATOM 1056 O O . MET A 1 148 ? 25.255 33.459 17.451 1.00 30.23 148 MET A O 1
ATOM 1061 N N . ILE A 1 149 ? 27.077 32.189 17.362 1.00 30.75 149 ILE A N 1
ATOM 1062 C CA . ILE A 1 149 ? 26.348 30.962 17.139 1.00 29.48 149 ILE A CA 1
ATOM 1063 C C . ILE A 1 149 ? 26.857 29.875 18.058 1.00 30.13 149 ILE A C 1
ATOM 1064 O O . ILE A 1 149 ? 28.038 29.835 18.385 1.00 31.03 149 ILE A O 1
ATOM 1069 N N . ARG A 1 150 ? 25.964 28.955 18.411 1.00 29.70 150 ARG A N 1
ATOM 1070 C CA . ARG A 1 150 ? 26.341 27.756 19.062 1.00 30.04 150 ARG A CA 1
ATOM 1071 C C . ARG A 1 150 ? 25.662 26.547 18.419 1.00 31.14 150 ARG A C 1
ATOM 1072 O O . ARG A 1 150 ? 24.589 26.662 17.764 1.00 30.91 150 ARG A O 1
ATOM 1080 N N . THR A 1 151 ? 26.247 25.370 18.637 1.00 32.07 151 THR A N 1
ATOM 1081 C CA . THR A 1 151 ? 25.584 24.133 18.263 1.00 32.87 151 THR A CA 1
ATOM 1082 C C . THR A 1 151 ? 24.413 23.956 19.203 1.00 35.32 151 THR A C 1
ATOM 1083 O O . THR A 1 151 ? 24.352 24.624 20.291 1.00 36.84 151 THR A O 1
ATOM 1087 N N . LYS A 1 152 ? 23.447 23.136 18.790 1.00 35.78 152 LYS A N 1
ATOM 1088 C CA . LYS A 1 152 ? 22.319 22.858 19.635 1.00 36.52 152 LYS A CA 1
ATOM 1089 C C . LYS A 1 152 ? 22.698 21.727 20.531 1.00 37.79 152 LYS A C 1
ATOM 1090 O O . LYS A 1 152 ? 22.293 21.702 21.711 1.00 38.98 152 LYS A O 1
ATOM 1096 N N . GLY A 1 153 ? 23.472 20.776 19.998 1.00 38.39 153 GLY A N 1
ATOM 1097 C CA . GLY A 1 153 ? 23.748 19.539 20.744 1.00 38.68 153 GLY A CA 1
ATOM 1098 C C . GLY A 1 153 ? 22.459 18.913 21.258 1.00 39.42 153 GLY A C 1
ATOM 1099 O O . GLY A 1 153 ? 21.378 19.092 20.674 1.00 39.40 153 GLY A O 1
ATOM 1100 N N . GLU A 1 154 ? 22.578 18.201 22.368 1.00 40.43 154 GLU A N 1
ATOM 1101 C CA . GLU A 1 154 ? 21.441 17.598 23.037 1.00 41.89 154 GLU A CA 1
ATOM 1102 C C . GLU A 1 154 ? 21.397 18.093 24.492 1.00 41.36 154 GLU A C 1
ATOM 1103 O O . GLU A 1 154 ? 22.066 17.542 25.389 1.00 42.13 154 GLU A O 1
ATOM 1109 N N . ALA A 1 155 ? 20.610 19.135 24.712 1.00 40.05 155 ALA A N 1
ATOM 1110 C CA . ALA A 1 155 ? 20.673 19.878 25.966 1.00 40.28 155 ALA A CA 1
ATOM 1111 C C . ALA A 1 155 ? 20.231 19.017 27.132 1.00 40.82 155 ALA A C 1
ATOM 1112 O O . ALA A 1 155 ? 19.189 18.368 27.083 1.00 40.74 155 ALA A O 1
ATOM 1114 N N . GLY A 1 156 ? 21.034 18.984 28.188 1.00 41.24 156 GLY A N 1
ATOM 1115 C CA . GLY A 1 156 ? 20.624 18.300 29.431 1.00 40.95 156 GLY A CA 1
ATOM 1116 C C . GLY A 1 156 ? 20.841 16.794 29.503 1.00 41.09 156 GLY A C 1
ATOM 1117 O O . GLY A 1 156 ? 20.683 16.203 30.578 1.00 41.61 156 GLY A O 1
ATOM 1118 N N . THR A 1 157 ? 21.249 16.156 28.405 1.00 39.88 157 THR A N 1
ATOM 1119 C CA . THR A 1 157 ? 21.458 14.703 28.428 1.00 39.52 157 THR A CA 1
ATOM 1120 C C . THR A 1 157 ? 22.845 14.236 28.920 1.00 38.75 157 THR A C 1
ATOM 1121 O O . THR A 1 157 ? 23.025 13.053 29.189 1.00 39.55 157 THR A O 1
ATOM 1125 N N . GLY A 1 158 ? 23.830 15.120 29.023 1.00 37.05 158 GLY A N 1
ATOM 1126 C CA . GLY A 1 158 ? 25.191 14.687 29.377 1.00 36.26 158 GLY A CA 1
ATOM 1127 C C . GLY A 1 158 ? 25.865 13.805 28.325 1.00 35.36 158 GLY A C 1
ATOM 1128 O O . GLY A 1 158 ? 26.889 13.186 28.574 1.00 34.40 158 GLY A O 1
ATOM 1129 N N . ASN A 1 159 ? 25.275 13.750 27.139 1.00 34.83 159 ASN A N 1
ATOM 1130 C CA . ASN A 1 159 ? 25.799 12.952 26.003 1.00 34.06 159 ASN A CA 1
ATOM 1131 C C . ASN A 1 159 ? 26.302 13.869 24.885 1.00 33.35 159 ASN A C 1
ATOM 1132 O O . ASN A 1 159 ? 25.553 14.692 24.383 1.00 31.68 159 ASN A O 1
ATOM 1137 N N . ILE A 1 160 ? 27.545 13.679 24.462 1.00 33.04 160 ILE A N 1
ATOM 1138 C CA . ILE A 1 160 ? 28.217 14.651 23.645 1.00 32.86 160 ILE A CA 1
ATOM 1139 C C . ILE A 1 160 ? 27.937 14.420 22.170 1.00 33.95 160 ILE A C 1
ATOM 1140 O O . ILE A 1 160 ? 28.261 15.277 21.314 1.00 32.59 160 ILE A O 1
ATOM 1145 N N . ILE A 1 161 ? 27.308 13.281 21.848 1.00 34.53 161 ILE A N 1
ATOM 1146 C CA . ILE A 1 161 ? 27.262 12.797 20.442 1.00 34.89 161 ILE A CA 1
ATOM 1147 C C . ILE A 1 161 ? 26.602 13.743 19.406 1.00 35.40 161 ILE A C 1
ATOM 1148 O O . ILE A 1 161 ? 27.096 13.942 18.300 1.00 35.45 161 ILE A O 1
ATOM 1153 N N . GLU A 1 162 ? 25.473 14.321 19.753 1.00 36.06 162 GLU A N 1
ATOM 1154 C CA . GLU A 1 162 ? 24.838 15.285 18.873 1.00 35.97 162 GLU A CA 1
ATOM 1155 C C . GLU A 1 162 ? 25.669 16.538 18.665 1.00 34.63 162 GLU A C 1
ATOM 1156 O O . GLU A 1 162 ? 25.784 17.001 17.521 1.00 35.89 162 GLU A O 1
ATOM 1162 N N . ALA A 1 163 ? 26.245 17.116 19.723 1.00 32.99 163 ALA A N 1
ATOM 1163 C CA . ALA A 1 163 ? 27.152 18.281 19.539 1.00 30.98 163 ALA A CA 1
ATOM 1164 C C . ALA A 1 163 ? 28.204 17.930 18.533 1.00 30.26 163 ALA A C 1
ATOM 1165 O O . ALA A 1 163 ? 28.477 18.711 17.647 1.00 31.25 163 ALA A O 1
ATOM 1167 N N . ILE A 1 164 ? 28.839 16.782 18.689 1.00 29.77 164 ILE A N 1
ATOM 1168 C CA . ILE A 1 164 ? 29.919 16.401 17.791 1.00 30.96 164 ILE A CA 1
ATOM 1169 C C . ILE A 1 164 ? 29.421 16.380 16.337 1.00 32.71 164 ILE A C 1
ATOM 1170 O O . ILE A 1 164 ? 30.016 16.993 15.415 1.00 31.33 164 ILE A O 1
ATOM 1175 N N . LYS A 1 165 ? 28.293 15.713 16.135 1.00 33.94 165 LYS A N 1
ATOM 1176 C CA . LYS A 1 165 ? 27.712 15.707 14.825 1.00 35.45 165 LYS A CA 1
ATOM 1177 C C . LYS A 1 165 ? 27.465 17.114 14.265 1.00 35.86 165 LYS A C 1
ATOM 1178 O O . LYS A 1 165 ? 27.800 17.415 13.100 1.00 37.27 165 LYS A O 1
ATOM 1184 N N . HIS A 1 166 ? 26.863 17.981 15.074 1.00 34.77 166 HIS A N 1
ATOM 1185 C CA . HIS A 1 166 ? 26.608 19.321 14.613 1.00 33.83 166 HIS A CA 1
ATOM 1186 C C . HIS A 1 166 ? 27.921 20.041 14.320 1.00 33.43 166 HIS A C 1
ATOM 1187 O O . HIS A 1 166 ? 27.959 20.878 13.419 1.00 32.33 166 HIS A O 1
ATOM 1194 N N . ILE A 1 167 ? 28.971 19.795 15.120 1.00 32.56 167 ILE A N 1
ATOM 1195 C CA . ILE A 1 167 ? 30.227 20.513 14.893 1.00 32.65 167 ILE A CA 1
ATOM 1196 C C . ILE A 1 167 ? 30.837 20.031 13.569 1.00 33.63 167 ILE A C 1
ATOM 1197 O O . ILE A 1 167 ? 31.297 20.823 12.758 1.00 32.68 167 ILE A O 1
ATOM 1202 N N . ARG A 1 168 ? 30.831 18.722 13.345 1.00 35.00 168 ARG A N 1
ATOM 1203 C CA . ARG A 1 168 ? 31.403 18.164 12.119 1.00 36.26 168 ARG A CA 1
ATOM 1204 C C . ARG A 1 168 ? 30.597 18.569 10.858 1.00 38.22 168 ARG A C 1
ATOM 1205 O O . ARG A 1 168 ? 31.181 18.870 9.780 1.00 39.13 168 ARG A O 1
ATOM 1213 N N . THR A 1 169 ? 29.270 18.646 10.990 1.00 38.96 169 THR A N 1
ATOM 1214 C CA . THR A 1 169 ? 28.439 19.021 9.847 1.00 39.48 169 THR A CA 1
ATOM 1215 C C . THR A 1 169 ? 28.760 20.458 9.357 1.00 40.14 169 THR A C 1
ATOM 1216 O O . THR A 1 169 ? 29.051 20.701 8.200 1.00 41.83 169 THR A O 1
ATOM 1220 N N . VAL A 1 170 ? 28.756 21.430 10.238 1.00 40.51 170 VAL A N 1
ATOM 1221 C CA . VAL A 1 170 ? 29.102 22.789 9.836 1.00 40.39 170 VAL A CA 1
ATOM 1222 C C . VAL A 1 170 ? 30.565 22.908 9.355 1.00 42.13 170 VAL A C 1
ATOM 1223 O O . VAL A 1 170 ? 30.859 23.661 8.422 1.00 42.62 170 VAL A O 1
ATOM 1227 N N . ASN A 1 171 ? 31.484 22.184 9.993 1.00 42.81 171 ASN A N 1
ATOM 1228 C CA . ASN A 1 171 ? 32.888 22.264 9.625 1.00 43.85 171 ASN A CA 1
ATOM 1229 C C . ASN A 1 171 ? 33.113 21.782 8.209 1.00 44.53 171 ASN A C 1
ATOM 1230 O O . ASN A 1 171 ? 33.901 22.379 7.492 1.00 43.99 171 ASN A O 1
ATOM 1235 N N . ASN A 1 172 ? 32.442 20.703 7.816 1.00 44.53 172 ASN A N 1
ATOM 1236 C CA . ASN A 1 172 ? 32.579 20.241 6.473 1.00 45.87 172 ASN A CA 1
ATOM 1237 C C . ASN A 1 172 ? 31.989 21.230 5.470 1.00 46.84 172 ASN A C 1
ATOM 1238 O O . ASN A 1 172 ? 32.719 21.700 4.532 1.00 47.09 172 ASN A O 1
ATOM 1243 N N . GLU A 1 173 ? 30.699 21.540 5.638 1.00 46.57 173 GLU A N 1
ATOM 1244 C CA . GLU A 1 173 ? 30.029 22.361 4.641 1.00 47.09 173 GLU A CA 1
ATOM 1245 C C . GLU A 1 173 ? 30.903 23.623 4.447 1.00 48.11 173 GLU A C 1
ATOM 1246 O O . GLU A 1 173 ? 31.150 24.055 3.314 1.00 47.95 173 GLU A O 1
ATOM 1252 N N . ILE A 1 174 ? 31.446 24.172 5.538 1.00 48.65 174 ILE A N 1
ATOM 1253 C CA . ILE A 1 174 ? 32.320 25.361 5.419 1.00 50.16 174 ILE A CA 1
ATOM 1254 C C . ILE A 1 174 ? 33.607 25.197 4.581 1.00 52.40 174 ILE A C 1
ATOM 1255 O O . ILE A 1 174 ? 34.018 26.137 3.882 1.00 52.84 174 ILE A O 1
ATOM 1260 N N . LYS A 1 175 ? 34.262 24.043 4.668 1.00 53.88 175 LYS A N 1
ATOM 1261 C CA . LYS A 1 175 ? 35.547 23.861 3.965 1.00 56.25 175 LYS A CA 1
ATOM 1262 C C . LYS A 1 175 ? 35.278 23.444 2.503 1.00 55.77 175 LYS A C 1
ATOM 1263 O O . LYS A 1 175 ? 36.037 23.773 1.579 1.00 56.04 175 LYS A O 1
ATOM 1269 N N . TYR A 1 176 ? 34.194 22.709 2.309 1.00 54.45 176 TYR A N 1
ATOM 1270 C CA . TYR A 1 176 ? 33.716 22.413 0.987 1.00 53.85 176 TYR A CA 1
ATOM 1271 C C . TYR A 1 176 ? 33.303 23.716 0.247 1.00 53.63 176 TYR A C 1
ATOM 1272 O O . TYR A 1 176 ? 33.819 24.047 -0.837 1.00 52.86 176 TYR A O 1
ATOM 1281 N N . LEU A 1 177 ? 32.388 24.467 0.839 1.00 52.45 177 LEU A N 1
ATOM 1282 C CA . LEU A 1 177 ? 31.978 25.727 0.225 1.00 52.63 177 LEU A CA 1
ATOM 1283 C C . LEU A 1 177 ? 33.228 26.468 -0.251 1.00 54.19 177 LEU A C 1
ATOM 1284 O O . LEU A 1 177 ? 33.266 27.015 -1.359 1.00 54.16 177 LEU A O 1
ATOM 1289 N N . CYS A 1 178 ? 34.249 26.478 0.610 1.00 55.30 178 CYS A N 1
ATOM 1290 C CA . CYS A 1 178 ? 35.512 27.126 0.294 1.00 57.13 178 CYS A CA 1
ATOM 1291 C C . CYS A 1 178 ? 36.223 26.574 -0.964 1.00 58.06 178 CYS A C 1
ATOM 1292 O O . CYS A 1 178 ? 37.006 27.290 -1.592 1.00 58.86 178 CYS A O 1
ATOM 1295 N N . SER A 1 179 ? 35.903 25.333 -1.351 1.00 57.88 179 SER A N 1
ATOM 1296 C CA . SER A 1 179 ? 36.460 24.681 -2.538 1.00 57.99 179 SER A CA 1
ATOM 1297 C C . SER A 1 179 ? 35.734 24.987 -3.866 1.00 58.13 179 SER A C 1
ATOM 1298 O O . SER A 1 179 ? 36.393 25.092 -4.928 1.00 58.47 179 SER A O 1
ATOM 1301 N N . LEU A 1 180 ? 34.393 25.081 -3.813 1.00 56.93 180 LEU A N 1
ATOM 1302 C CA . LEU A 1 180 ? 33.508 25.219 -5.016 1.00 56.32 180 LEU A CA 1
ATOM 1303 C C . LEU A 1 180 ? 33.925 26.299 -5.968 1.00 56.36 180 LEU A C 1
ATOM 1304 O O . LEU A 1 180 ? 34.417 27.344 -5.543 1.00 56.38 180 LEU A O 1
ATOM 1309 N N . ASP A 1 181 ? 33.672 26.107 -7.256 1.00 56.79 181 ASP A N 1
ATOM 1310 C CA . ASP A 1 181 ? 33.973 27.207 -8.198 1.00 57.43 181 ASP A CA 1
ATOM 1311 C C . ASP A 1 181 ? 32.911 28.312 -8.140 1.00 56.94 181 ASP A C 1
ATOM 1312 O O . ASP A 1 181 ? 31.797 28.097 -7.669 1.00 55.44 181 ASP A O 1
ATOM 1317 N N . GLU A 1 182 ? 33.308 29.509 -8.561 1.00 57.58 182 GLU A N 1
ATOM 1318 C CA . GLU A 1 182 ? 32.433 30.679 -8.576 1.00 57.54 182 GLU A CA 1
ATOM 1319 C C . GLU A 1 182 ? 31.109 30.417 -9.260 1.00 56.28 182 GLU A C 1
ATOM 1320 O O . GLU A 1 182 ? 30.135 31.129 -9.049 1.00 55.09 182 GLU A O 1
ATOM 1326 N N . SER A 1 183 ? 31.071 29.405 -10.095 1.00 55.58 183 SER A N 1
ATOM 1327 C CA . SER A 1 183 ? 29.818 29.020 -10.694 1.00 55.18 183 SER A CA 1
ATOM 1328 C C . SER A 1 183 ? 28.944 28.215 -9.733 1.00 52.81 183 SER A C 1
ATOM 1329 O O . SER A 1 183 ? 27.767 28.497 -9.610 1.00 51.86 183 SER A O 1
ATOM 1332 N N . GLU A 1 184 ? 29.528 27.232 -9.053 1.00 51.34 184 GLU A N 1
ATOM 1333 C CA . GLU A 1 184 ? 28.750 26.256 -8.300 1.00 49.86 184 GLU A CA 1
ATOM 1334 C C . GLU A 1 184 ? 28.099 26.851 -7.031 1.00 47.50 184 GLU A C 1
ATOM 1335 O O . GLU A 1 184 ? 27.211 26.247 -6.462 1.00 46.75 184 GLU A O 1
ATOM 1341 N N . VAL A 1 185 ? 28.537 28.030 -6.625 1.00 45.66 185 VAL A N 1
ATOM 1342 C CA . VAL A 1 185 ? 28.199 28.570 -5.330 1.00 45.25 185 VAL A CA 1
ATOM 1343 C C . VAL A 1 185 ? 26.693 28.955 -5.238 1.00 43.99 185 VAL A C 1
ATOM 1344 O O . VAL A 1 185 ? 26.087 28.908 -4.174 1.00 42.86 185 VAL A O 1
ATOM 1348 N N . TYR A 1 186 ? 26.095 29.277 -6.370 1.00 43.09 186 TYR A N 1
ATOM 1349 C CA . TYR A 1 186 ? 24.698 29.653 -6.397 1.00 42.52 186 TYR A CA 1
ATOM 1350 C C . TYR A 1 186 ? 23.737 28.556 -6.052 1.00 41.58 186 TYR A C 1
ATOM 1351 O O . TYR A 1 186 ? 22.864 28.747 -5.192 1.00 40.32 186 TYR A O 1
ATOM 1360 N N . ASN A 1 187 ? 23.901 27.410 -6.710 1.00 41.70 187 ASN A N 1
ATOM 1361 C CA . ASN A 1 187 ? 23.054 26.254 -6.448 1.00 40.88 187 ASN A CA 1
ATOM 1362 C C . ASN A 1 187 ? 23.262 25.770 -5.019 1.00 40.16 187 ASN A C 1
ATOM 1363 O O . ASN A 1 187 ? 22.314 25.349 -4.411 1.00 40.77 187 ASN A O 1
ATOM 1368 N N . PHE A 1 188 ? 24.471 25.865 -4.474 1.00 40.11 188 PHE A N 1
ATOM 1369 C CA . PHE A 1 188 ? 24.718 25.428 -3.095 1.00 40.90 188 PHE A CA 1
ATOM 1370 C C . PHE A 1 188 ? 23.918 26.383 -2.157 1.00 40.52 188 PHE A C 1
ATOM 1371 O O . PHE A 1 188 ? 23.332 25.946 -1.165 1.00 39.19 188 PHE A O 1
ATOM 1379 N N . ALA A 1 189 ? 23.854 27.667 -2.531 1.00 40.33 189 ALA A N 1
ATOM 1380 C CA . ALA A 1 189 ? 23.157 28.691 -1.717 1.00 40.51 189 ALA A CA 1
ATOM 1381 C C . ALA A 1 189 ? 21.673 28.328 -1.610 1.00 39.54 189 ALA A C 1
ATOM 1382 O O . ALA A 1 189 ? 21.083 28.320 -0.550 1.00 38.37 189 ALA A O 1
ATOM 1384 N N . LYS A 1 190 ? 21.109 28.013 -2.758 1.00 39.68 190 LYS A N 1
ATOM 1385 C CA . LYS A 1 190 ? 19.773 27.495 -2.855 1.00 39.98 190 LYS A CA 1
ATOM 1386 C C . LYS A 1 190 ? 19.553 26.159 -2.115 1.00 40.47 190 LYS A C 1
ATOM 1387 O O . LYS A 1 190 ? 18.499 25.982 -1.489 1.00 38.97 190 LYS A O 1
ATOM 1393 N N . LYS A 1 191 ? 20.520 25.248 -2.173 1.00 41.90 191 LYS A N 1
ATOM 1394 C CA . LYS A 1 191 ? 20.438 24.025 -1.351 1.00 43.78 191 LYS A CA 1
ATOM 1395 C C . LYS A 1 191 ? 20.476 24.270 0.176 1.00 42.33 191 LYS A C 1
ATOM 1396 O O . LYS A 1 191 ? 19.758 23.618 0.884 1.00 42.44 191 LYS A O 1
ATOM 1402 N N . LEU A 1 192 ? 21.318 25.178 0.657 1.00 42.09 192 LEU A N 1
ATOM 1403 C CA . LEU A 1 192 ? 21.391 25.524 2.091 1.00 41.69 192 LEU A CA 1
ATOM 1404 C C . LEU A 1 192 ? 20.265 26.487 2.513 1.00 40.58 192 LEU A C 1
ATOM 1405 O O . LEU A 1 192 ? 20.105 26.780 3.686 1.00 40.73 192 LEU A O 1
ATOM 1410 N N . ARG A 1 193 ? 19.496 26.965 1.545 1.00 40.16 193 ARG A N 1
ATOM 1411 C CA . ARG A 1 193 ? 18.520 28.050 1.749 1.00 39.48 193 ARG A CA 1
ATOM 1412 C C . ARG A 1 193 ? 19.124 29.134 2.624 1.00 38.69 193 ARG A C 1
ATOM 1413 O O . ARG A 1 193 ? 18.592 29.477 3.678 1.00 39.28 193 ARG A O 1
ATOM 1421 N N . ALA A 1 194 ? 20.260 29.644 2.170 1.00 37.87 194 ALA A N 1
ATOM 1422 C CA . ALA A 1 194 ? 21.039 30.642 2.886 1.00 37.28 194 ALA A CA 1
ATOM 1423 C C . ALA A 1 194 ? 21.319 31.769 1.894 1.00 37.20 194 ALA A C 1
ATOM 1424 O O . ALA A 1 194 ? 21.274 31.543 0.695 1.00 35.84 194 ALA A O 1
ATOM 1426 N N . PRO A 1 195 ? 21.603 32.981 2.400 1.00 36.75 195 PRO A N 1
ATOM 1427 C CA . PRO A 1 195 ? 21.914 34.139 1.569 1.00 37.09 195 PRO A CA 1
ATOM 1428 C C . PRO A 1 195 ? 23.273 34.036 0.888 1.00 37.97 195 PRO A C 1
ATOM 1429 O O . PRO A 1 195 ? 24.253 33.855 1.571 1.00 37.45 195 PRO A O 1
ATOM 1433 N N . ILE A 1 196 ? 23.333 34.220 -0.427 1.00 39.83 196 ILE A N 1
ATOM 1434 C CA . ILE A 1 196 ? 24.607 34.140 -1.194 1.00 41.41 196 ILE A CA 1
ATOM 1435 C C . ILE A 1 196 ? 25.691 35.082 -0.636 1.00 43.12 196 ILE A C 1
ATOM 1436 O O . ILE A 1 196 ? 26.879 34.758 -0.668 1.00 42.77 196 ILE A O 1
ATOM 1441 N N . ASP A 1 197 ? 25.277 36.242 -0.122 1.00 44.94 197 ASP A N 1
ATOM 1442 C CA . ASP A 1 197 ? 26.224 37.204 0.451 1.00 47.22 197 ASP A CA 1
ATOM 1443 C C . ASP A 1 197 ? 27.056 36.591 1.594 1.00 45.93 197 ASP A C 1
ATOM 1444 O O . ASP A 1 197 ? 28.296 36.614 1.578 1.00 46.64 197 ASP A O 1
ATOM 1449 N N . LEU A 1 198 ? 26.368 36.000 2.557 1.00 44.01 198 LEU A N 1
ATOM 1450 C CA . LEU A 1 198 ? 27.028 35.398 3.700 1.00 42.17 198 LEU A CA 1
ATOM 1451 C C . LEU A 1 198 ? 27.759 34.116 3.334 1.00 42.28 198 LEU A C 1
ATOM 1452 O O . LEU A 1 198 ? 28.727 33.746 4.011 1.00 40.73 198 LEU A O 1
ATOM 1457 N N . ILE A 1 199 ? 27.284 33.403 2.312 1.00 42.97 199 ILE A N 1
ATOM 1458 C CA . ILE A 1 199 ? 28.044 32.252 1.788 1.00 44.31 199 ILE A CA 1
ATOM 1459 C C . ILE A 1 199 ? 29.357 32.709 1.176 1.00 45.91 199 ILE A C 1
ATOM 1460 O O . ILE A 1 199 ? 30.404 32.140 1.455 1.00 46.05 199 ILE A O 1
ATOM 1465 N N . LEU A 1 200 ? 29.319 33.775 0.389 1.00 47.68 200 LEU A N 1
ATOM 1466 C CA . LEU A 1 200 ? 30.550 34.274 -0.215 1.00 49.71 200 LEU A CA 1
ATOM 1467 C C . LEU A 1 200 ? 31.533 34.774 0.870 1.00 50.79 200 LEU A C 1
ATOM 1468 O O . LEU A 1 200 ? 32.747 34.663 0.727 1.00 51.74 200 LEU A O 1
ATOM 1473 N N . LEU A 1 201 ? 30.988 35.324 1.948 1.00 50.89 201 LEU A N 1
ATOM 1474 C CA . LEU A 1 201 ? 31.787 35.877 3.023 1.00 51.63 201 LEU A CA 1
ATOM 1475 C C . LEU A 1 201 ? 32.393 34.770 3.846 1.00 51.93 201 LEU A C 1
ATOM 1476 O O . LEU A 1 201 ? 33.550 34.877 4.217 1.00 52.98 201 LEU A O 1
ATOM 1481 N N . THR A 1 202 ? 31.633 33.704 4.109 1.00 52.31 202 THR A N 1
ATOM 1482 C CA . THR A 1 202 ? 32.147 32.522 4.829 1.00 52.62 202 THR A CA 1
ATOM 1483 C C . THR A 1 202 ? 33.367 32.036 4.057 1.00 54.83 202 THR A C 1
ATOM 1484 O O . THR A 1 202 ? 34.316 31.463 4.578 1.00 55.42 202 THR A O 1
ATOM 1488 N N . ARG A 1 203 ? 33.322 32.314 2.780 1.00 57.09 203 ARG A N 1
ATOM 1489 C CA . ARG A 1 203 ? 34.213 31.725 1.853 1.00 59.14 203 ARG A CA 1
ATOM 1490 C C . ARG A 1 203 ? 35.482 32.553 1.699 1.00 60.61 203 ARG A C 1
ATOM 1491 O O . ARG A 1 203 ? 36.548 31.997 1.564 1.00 60.24 203 ARG A O 1
ATOM 1499 N N . LYS A 1 204 ? 35.380 33.878 1.759 1.00 62.10 204 LYS A N 1
ATOM 1500 C CA . LYS A 1 204 ? 36.594 34.691 1.803 1.00 64.21 204 LYS A CA 1
ATOM 1501 C C . LYS A 1 204 ? 37.234 34.754 3.211 1.00 63.98 204 LYS A C 1
ATOM 1502 O O . LYS A 1 204 ? 38.401 35.139 3.309 1.00 65.08 204 LYS A O 1
ATOM 1508 N N . LEU A 1 205 ? 36.492 34.397 4.277 1.00 62.93 205 LEU A N 1
ATOM 1509 C CA . LEU A 1 205 ? 37.048 34.295 5.658 1.00 61.58 205 LEU A CA 1
ATOM 1510 C C . LEU A 1 205 ? 37.597 32.929 5.989 1.00 60.75 205 LEU A C 1
ATOM 1511 O O . LEU A 1 205 ? 38.347 32.815 6.951 1.00 61.23 205 LEU A O 1
ATOM 1516 N N . LYS A 1 206 ? 37.207 31.911 5.212 1.00 59.69 206 LYS A N 1
ATOM 1517 C CA . LYS A 1 206 ? 37.615 30.524 5.426 1.00 59.16 206 LYS A CA 1
ATOM 1518 C C . LYS A 1 206 ? 37.061 29.980 6.718 1.00 57.48 206 LYS A C 1
ATOM 1519 O O . LYS A 1 206 ? 37.560 28.988 7.232 1.00 58.03 206 LYS A O 1
ATOM 1525 N N . ARG A 1 207 ? 36.009 30.604 7.244 1.00 56.22 207 ARG A N 1
ATOM 1526 C CA . ARG A 1 207 ? 35.344 30.084 8.455 1.00 54.50 207 ARG A CA 1
ATOM 1527 C C . ARG A 1 207 ? 33.978 30.715 8.673 1.00 52.33 207 ARG A C 1
ATOM 1528 O O . ARG A 1 207 ? 33.532 31.534 7.869 1.00 52.21 207 ARG A O 1
ATOM 1536 N N . LEU A 1 208 ? 33.326 30.344 9.772 1.00 49.39 208 LEU A N 1
ATOM 1537 C CA . LEU A 1 208 ? 32.084 30.974 10.146 1.00 47.06 208 LEU A CA 1
ATOM 1538 C C . LEU A 1 208 ? 32.332 32.440 10.433 1.00 45.78 208 LEU A C 1
ATOM 1539 O O . LEU A 1 208 ? 33.249 32.804 11.134 1.00 46.50 208 LEU A O 1
ATOM 1544 N N . PRO A 1 209 ? 31.494 33.308 9.897 1.00 44.03 209 PRO A N 1
ATOM 1545 C CA . PRO A 1 209 ? 31.728 34.746 10.061 1.00 42.55 209 PRO A CA 1
ATOM 1546 C C . PRO A 1 209 ? 31.473 35.337 11.462 1.00 41.31 209 PRO A C 1
ATOM 1547 O O . PRO A 1 209 ? 31.587 36.550 11.602 1.00 40.09 209 PRO A O 1
ATOM 1551 N N . VAL A 1 210 ? 31.090 34.521 12.463 1.00 39.61 210 VAL A N 1
ATOM 1552 C CA . VAL A 1 210 ? 30.898 34.998 13.820 1.00 37.87 210 VAL A CA 1
ATOM 1553 C C . VAL A 1 210 ? 31.462 33.982 14.754 1.00 37.65 210 VAL A C 1
ATOM 1554 O O . VAL A 1 210 ? 31.672 32.848 14.356 1.00 38.35 210 VAL A O 1
ATOM 1558 N N . VAL A 1 211 ? 31.681 34.381 16.001 1.00 36.71 211 VAL A N 1
ATOM 1559 C CA . VAL A 1 211 ? 32.131 33.486 17.043 1.00 36.29 211 VAL A CA 1
ATOM 1560 C C . VAL A 1 211 ? 31.187 32.269 17.129 1.00 35.66 211 VAL A C 1
ATOM 1561 O O . VAL A 1 211 ? 29.972 32.417 17.064 1.00 33.47 211 VAL A O 1
ATOM 1565 N N . ASN A 1 212 ? 31.764 31.091 17.351 1.00 35.54 212 ASN A N 1
ATOM 1566 C CA . ASN A 1 212 ? 31.035 29.851 17.281 1.00 35.57 212 ASN A CA 1
ATOM 1567 C C . ASN A 1 212 ? 31.388 28.878 18.418 1.00 35.11 212 ASN A C 1
ATOM 1568 O O . ASN A 1 212 ? 32.484 28.300 18.410 1.00 35.52 212 ASN A O 1
ATOM 1573 N N . PHE A 1 213 ? 30.448 28.673 19.348 1.00 34.14 213 PHE A N 1
ATOM 1574 C CA . PHE A 1 213 ? 30.667 27.875 20.562 1.00 34.82 213 PHE A CA 1
ATOM 1575 C C . PHE A 1 213 ? 29.953 26.546 20.524 1.00 35.07 213 PHE A C 1
ATOM 1576 O O . PHE A 1 213 ? 28.901 26.414 19.922 1.00 36.19 213 PHE A O 1
ATOM 1584 N N . ALA A 1 214 ? 30.488 25.579 21.243 1.00 35.19 214 ALA A N 1
ATOM 1585 C CA . ALA A 1 214 ? 29.833 24.304 21.400 1.00 34.82 214 ALA A CA 1
ATOM 1586 C C . ALA A 1 214 ? 28.856 24.398 22.575 1.00 35.19 214 ALA A C 1
ATOM 1587 O O . ALA A 1 214 ? 29.128 25.106 23.572 1.00 35.78 214 ALA A O 1
ATOM 1589 N N . ALA A 1 215 ? 27.746 23.674 22.498 1.00 34.36 215 ALA A N 1
ATOM 1590 C CA . ALA A 1 215 ? 26.774 23.678 23.585 1.00 34.59 215 ALA A CA 1
ATOM 1591 C C . ALA A 1 215 ? 25.951 22.381 23.529 1.00 35.13 215 ALA A C 1
ATOM 1592 O O . ALA A 1 215 ? 25.649 21.881 22.453 1.00 35.35 215 ALA A O 1
ATOM 1594 N N . GLY A 1 216 ? 25.613 21.838 24.689 1.00 36.14 216 GLY A N 1
ATOM 1595 C CA . GLY A 1 216 ? 24.623 20.762 24.819 1.00 36.35 216 GLY A CA 1
ATOM 1596 C C . GLY A 1 216 ? 25.280 19.440 25.044 1.00 36.56 216 GLY A C 1
ATOM 1597 O O . GLY A 1 216 ? 25.879 18.945 24.140 1.00 37.67 216 GLY A O 1
ATOM 1598 N N . GLY A 1 217 ? 25.236 18.887 26.258 1.00 36.51 217 GLY A N 1
ATOM 1599 C CA . GLY A 1 217 ? 25.850 17.597 26.499 1.00 35.80 217 GLY A CA 1
ATOM 1600 C C . GLY A 1 217 ? 27.272 17.501 27.030 1.00 35.85 217 GLY A C 1
ATOM 1601 O O . GLY A 1 217 ? 27.733 16.390 27.293 1.00 36.64 217 GLY A O 1
ATOM 1602 N N . ILE A 1 218 ? 27.972 18.614 27.203 1.00 35.24 218 ILE A N 1
ATOM 1603 C CA . ILE A 1 218 ? 29.342 18.569 27.729 1.00 36.05 218 ILE A CA 1
ATOM 1604 C C . ILE A 1 218 ? 29.373 18.193 29.222 1.00 36.07 218 ILE A C 1
ATOM 1605 O O . ILE A 1 218 ? 28.752 18.858 30.054 1.00 35.84 218 ILE A O 1
ATOM 1610 N N . ALA A 1 219 ? 30.071 17.100 29.524 1.00 35.47 219 ALA A N 1
ATOM 1611 C CA . ALA A 1 219 ? 30.015 16.504 30.859 1.00 35.85 219 ALA A CA 1
ATOM 1612 C C . ALA A 1 219 ? 31.378 16.215 31.532 1.00 35.75 219 ALA A C 1
ATOM 1613 O O . ALA A 1 219 ? 31.430 15.941 32.706 1.00 36.50 219 ALA A O 1
ATOM 1615 N N . THR A 1 220 ? 32.461 16.251 30.774 1.00 36.54 220 THR A N 1
ATOM 1616 C CA . THR A 1 220 ? 33.815 16.026 31.292 1.00 37.58 220 THR A CA 1
ATOM 1617 C C . THR A 1 220 ? 34.812 17.023 30.671 1.00 38.20 220 THR A C 1
ATOM 1618 O O . THR A 1 220 ? 34.551 17.603 29.583 1.00 38.24 220 THR A O 1
ATOM 1622 N N . PRO A 1 221 ? 35.969 17.220 31.338 1.00 38.04 221 PRO A N 1
ATOM 1623 C CA . PRO A 1 221 ? 36.993 18.012 30.663 1.00 36.86 221 PRO A CA 1
ATOM 1624 C C . PRO A 1 221 ? 37.287 17.466 29.294 1.00 35.57 221 PRO A C 1
ATOM 1625 O O . PRO A 1 221 ? 37.594 18.230 28.384 1.00 35.39 221 PRO A O 1
ATOM 1629 N N . ALA A 1 222 ? 37.204 16.151 29.144 1.00 34.43 222 ALA A N 1
ATOM 1630 C CA . ALA A 1 222 ? 37.576 15.537 27.881 1.00 33.65 222 ALA A CA 1
ATOM 1631 C C . ALA A 1 222 ? 36.558 15.928 26.808 1.00 33.23 222 ALA A C 1
ATOM 1632 O O . ALA A 1 222 ? 36.946 16.266 25.699 1.00 33.52 222 ALA A O 1
ATOM 1634 N N . ASP A 1 223 ? 35.265 15.959 27.128 1.00 32.95 223 ASP A N 1
ATOM 1635 C CA . ASP A 1 223 ? 34.239 16.480 26.157 1.00 32.40 223 ASP A CA 1
ATOM 1636 C C . ASP A 1 223 ? 34.557 17.894 25.675 1.00 32.38 223 ASP A C 1
ATOM 1637 O O . ASP A 1 223 ? 34.455 18.193 24.474 1.00 31.16 223 ASP A O 1
ATOM 1642 N N . ALA A 1 224 ? 34.914 18.772 26.629 1.00 32.43 224 ALA A N 1
ATOM 1643 C CA . ALA A 1 224 ? 35.175 20.177 26.326 1.00 32.27 224 ALA A CA 1
ATOM 1644 C C . ALA A 1 224 ? 36.357 20.347 25.370 1.00 32.36 224 ALA A C 1
ATOM 1645 O O . ALA A 1 224 ? 36.287 21.103 24.412 1.00 32.71 224 ALA A O 1
ATOM 1647 N N . ALA A 1 225 ? 37.432 19.627 25.586 1.00 32.10 225 ALA A N 1
ATOM 1648 C CA . ALA A 1 225 ? 38.618 19.865 24.804 1.00 31.99 225 ALA A CA 1
ATOM 1649 C C . ALA A 1 225 ? 38.406 19.297 23.421 1.00 32.24 225 ALA A C 1
ATOM 1650 O O . ALA A 1 225 ? 38.876 19.830 22.442 1.00 33.20 225 ALA A O 1
ATOM 1652 N N . MET A 1 226 ? 37.686 18.193 23.331 1.00 32.33 226 MET A N 1
ATOM 1653 C CA . MET A 1 226 ? 37.382 17.596 22.030 1.00 31.61 226 MET A CA 1
ATOM 1654 C C . MET A 1 226 ? 36.693 18.613 21.132 1.00 30.66 226 MET A C 1
ATOM 1655 O O . MET A 1 226 ? 37.030 18.753 19.961 1.00 28.70 226 MET A O 1
ATOM 1660 N N . CYS A 1 227 ? 35.707 19.302 21.681 1.00 30.45 227 CYS A N 1
ATOM 1661 C CA . CYS A 1 227 ? 35.024 20.290 20.912 1.00 31.84 227 CYS A CA 1
ATOM 1662 C C . CYS A 1 227 ? 36.003 21.374 20.504 1.00 32.36 227 CYS A C 1
ATOM 1663 O O . CYS A 1 227 ? 35.935 21.826 19.373 1.00 33.03 227 CYS A O 1
ATOM 1666 N N . MET A 1 228 ? 36.925 21.792 21.385 1.00 33.10 228 MET A N 1
ATOM 1667 C CA . MET A 1 228 ? 37.920 22.769 20.974 1.00 33.75 228 MET A CA 1
ATOM 1668 C C . MET A 1 228 ? 38.871 22.192 19.936 1.00 34.86 228 MET A C 1
ATOM 1669 O O . MET A 1 228 ? 39.238 22.864 18.964 1.00 35.66 228 MET A O 1
ATOM 1674 N N . GLN A 1 229 ? 39.308 20.956 20.100 1.00 34.73 229 GLN A N 1
ATOM 1675 C CA . GLN A 1 229 ? 40.239 20.448 19.093 1.00 35.75 229 GLN A CA 1
ATOM 1676 C C . GLN A 1 229 ? 39.538 20.408 17.716 1.00 35.87 229 GLN A C 1
ATOM 1677 O O . GLN A 1 229 ? 40.197 20.386 16.694 1.00 36.70 229 GLN A O 1
ATOM 1683 N N . LEU A 1 230 ? 38.205 20.405 17.679 1.00 35.29 230 LEU A N 1
ATOM 1684 C CA . LEU A 1 230 ? 37.489 20.380 16.377 1.00 35.12 230 LEU A CA 1
ATOM 1685 C C . LEU A 1 230 ? 37.268 21.788 15.849 1.00 35.65 230 LEU A C 1
ATOM 1686 O O . LEU A 1 230 ? 36.582 21.988 14.874 1.00 35.58 230 LEU A O 1
ATOM 1691 N N . GLY A 1 231 ? 37.839 22.780 16.511 1.00 35.96 231 GLY A N 1
ATOM 1692 C CA . GLY A 1 231 ? 37.853 24.123 15.952 1.00 36.27 231 GLY A CA 1
ATOM 1693 C C . GLY A 1 231 ? 36.858 25.120 16.511 1.00 36.42 231 GLY A C 1
ATOM 1694 O O . GLY A 1 231 ? 36.727 26.188 15.975 1.00 36.29 231 GLY A O 1
ATOM 1695 N N . MET A 1 232 ? 36.164 24.788 17.592 1.00 36.75 232 MET A N 1
ATOM 1696 C CA . MET A 1 232 ? 35.235 25.715 18.186 1.00 36.97 232 MET A CA 1
ATOM 1697 C C . MET A 1 232 ? 35.967 26.852 18.933 1.00 37.35 232 MET A C 1
ATOM 1698 O O . MET A 1 232 ? 37.111 26.706 19.367 1.00 38.89 232 MET A O 1
ATOM 1703 N N . ASP A 1 233 ? 35.277 27.974 19.101 1.00 36.57 233 ASP A N 1
ATOM 1704 C CA . ASP A 1 233 ? 35.837 29.099 19.808 1.00 36.65 233 ASP A CA 1
ATOM 1705 C C . ASP A 1 233 ? 35.596 29.066 21.305 1.00 35.65 233 ASP A C 1
ATOM 1706 O O . ASP A 1 233 ? 36.055 29.938 22.001 1.00 35.46 233 ASP A O 1
ATOM 1711 N N . GLY A 1 234 ? 34.855 28.091 21.791 1.00 35.18 234 GLY A N 1
ATOM 1712 C CA . GLY A 1 234 ? 34.493 28.031 23.203 1.00 34.77 234 GLY A CA 1
ATOM 1713 C C . GLY A 1 234 ? 33.306 27.114 23.489 1.00 34.38 234 GLY A C 1
ATOM 1714 O O . GLY A 1 234 ? 32.820 26.370 22.616 1.00 33.09 234 GLY A O 1
ATOM 1715 N N . VAL A 1 235 ? 32.822 27.185 24.718 1.00 34.09 235 VAL A N 1
ATOM 1716 C CA . VAL A 1 235 ? 31.910 26.172 25.235 1.00 34.51 235 VAL A CA 1
ATOM 1717 C C . VAL A 1 235 ? 30.830 26.772 26.179 1.00 34.39 235 VAL A C 1
ATOM 1718 O O . VAL A 1 235 ? 31.137 27.611 26.969 1.00 33.90 235 VAL A O 1
ATOM 1722 N N . PHE A 1 236 ? 29.568 26.361 26.029 1.00 35.17 236 PHE A N 1
ATOM 1723 C CA . PHE A 1 236 ? 28.548 26.480 27.065 1.00 36.06 236 PHE A CA 1
ATOM 1724 C C . PHE A 1 236 ? 28.403 25.135 27.795 1.00 37.37 236 PHE A C 1
ATOM 1725 O O . PHE A 1 236 ? 28.279 24.092 27.144 1.00 37.90 236 PHE A O 1
ATOM 1733 N N . VAL A 1 237 ? 28.347 25.179 29.127 1.00 38.34 237 VAL A N 1
ATOM 1734 C CA . VAL A 1 237 ? 28.098 24.017 29.958 1.00 39.43 237 VAL A CA 1
ATOM 1735 C C . VAL A 1 237 ? 27.050 24.333 31.009 1.00 40.85 237 VAL A C 1
ATOM 1736 O O . VAL A 1 237 ? 27.033 25.416 31.567 1.00 41.71 237 VAL A O 1
ATOM 1740 N N . GLY A 1 238 ? 26.209 23.360 31.319 1.00 42.41 238 GLY A N 1
ATOM 1741 C CA . GLY A 1 238 ? 25.140 23.546 32.304 1.00 43.55 238 GLY A CA 1
ATOM 1742 C C . GLY A 1 238 ? 25.067 22.371 33.252 1.00 44.51 238 GLY A C 1
ATOM 1743 O O . GLY A 1 238 ? 25.701 22.350 34.316 1.00 44.60 238 GLY A O 1
ATOM 1744 N N . SER A 1 239 ? 24.321 21.357 32.845 1.00 45.55 239 SER A N 1
ATOM 1745 C CA . SER A 1 239 ? 24.010 20.238 33.744 1.00 46.56 239 SER A CA 1
ATOM 1746 C C . SER A 1 239 ? 25.268 19.445 34.140 1.00 46.81 239 SER A C 1
ATOM 1747 O O . SER A 1 239 ? 25.372 18.959 35.267 1.00 46.84 239 SER A O 1
ATOM 1750 N N . GLY A 1 240 ? 26.207 19.305 33.197 1.00 46.64 240 GLY A N 1
ATOM 1751 C CA . GLY A 1 240 ? 27.505 18.641 33.456 1.00 47.22 240 GLY A CA 1
ATOM 1752 C C . GLY A 1 240 ? 28.282 19.087 34.707 1.00 48.22 240 GLY A C 1
ATOM 1753 O O . GLY A 1 240 ? 29.079 18.345 35.253 1.00 48.84 240 GLY A O 1
ATOM 1754 N N . ILE A 1 241 ? 28.054 20.308 35.153 1.00 48.75 241 ILE A N 1
ATOM 1755 C CA . ILE A 1 241 ? 28.787 20.866 36.240 1.00 49.30 241 ILE A CA 1
ATOM 1756 C C . ILE A 1 241 ? 27.945 20.702 37.457 1.00 49.98 241 ILE A C 1
ATOM 1757 O O . ILE A 1 241 ? 28.334 20.038 38.421 1.00 49.82 241 ILE A O 1
ATOM 1762 N N . PHE A 1 242 ? 26.761 21.287 37.395 1.00 50.56 242 PHE A N 1
ATOM 1763 C CA . PHE A 1 242 ? 25.951 21.411 38.586 1.00 51.81 242 PHE A CA 1
ATOM 1764 C C . PHE A 1 242 ? 25.235 20.117 38.924 1.00 52.62 242 PHE A C 1
ATOM 1765 O O . PHE A 1 242 ? 24.769 19.941 40.053 1.00 53.50 242 PHE A O 1
ATOM 1773 N N . GLU A 1 243 ? 25.217 19.168 37.990 1.00 52.68 243 GLU A N 1
ATOM 1774 C CA . GLU A 1 243 ? 24.711 17.830 38.325 1.00 53.06 243 GLU A CA 1
ATOM 1775 C C . GLU A 1 243 ? 25.796 16.789 38.546 1.00 52.97 243 GLU A C 1
ATOM 1776 O O . GLU A 1 243 ? 25.472 15.610 38.711 1.00 52.59 243 GLU A O 1
ATOM 1782 N N . SER A 1 244 ? 27.058 17.218 38.556 1.00 52.72 244 SER A N 1
ATOM 1783 C CA . SER A 1 244 ? 28.164 16.332 38.870 1.00 53.37 244 SER A CA 1
ATOM 1784 C C . SER A 1 244 ? 28.264 16.188 40.384 1.00 54.55 244 SER A C 1
ATOM 1785 O O . SER A 1 244 ? 27.547 16.864 41.123 1.00 54.88 244 SER A O 1
ATOM 1788 N N . GLU A 1 245 ? 29.145 15.294 40.834 1.00 55.48 245 GLU A N 1
ATOM 1789 C CA . GLU A 1 245 ? 29.341 15.081 42.258 1.00 56.60 245 GLU A CA 1
ATOM 1790 C C . GLU A 1 245 ? 29.969 16.296 42.959 1.00 56.26 245 GLU A C 1
ATOM 1791 O O . GLU A 1 245 ? 29.670 16.540 44.130 1.00 56.85 245 GLU A O 1
ATOM 1797 N N . ASN A 1 246 ? 30.811 17.037 42.230 1.00 55.23 246 ASN A N 1
ATOM 1798 C CA . ASN A 1 246 ? 31.627 18.131 42.764 1.00 55.00 246 ASN A CA 1
ATOM 1799 C C . ASN A 1 246 ? 31.598 19.337 41.844 1.00 53.21 246 ASN A C 1
ATOM 1800 O O . ASN A 1 246 ? 32.546 19.566 41.058 1.00 52.06 246 ASN A O 1
ATOM 1805 N N . PRO A 1 247 ? 30.516 20.106 41.921 1.00 51.58 247 PRO A N 1
ATOM 1806 C CA . PRO A 1 247 ? 30.385 21.111 40.899 1.00 50.50 247 PRO A CA 1
ATOM 1807 C C . PRO A 1 247 ? 31.611 21.999 40.785 1.00 50.14 247 PRO A C 1
ATOM 1808 O O . PRO A 1 247 ? 32.077 22.295 39.673 1.00 49.73 247 PRO A O 1
ATOM 1812 N N . GLN A 1 248 ? 32.175 22.385 41.913 1.00 50.15 248 GLN A N 1
ATOM 1813 C CA . GLN A 1 248 ? 33.187 23.416 41.876 1.00 50.05 248 GLN A CA 1
ATOM 1814 C C . GLN A 1 248 ? 34.432 22.885 41.152 1.00 49.44 248 GLN A C 1
ATOM 1815 O O . GLN A 1 248 ? 35.025 23.551 40.296 1.00 47.65 248 GLN A O 1
ATOM 1821 N N . LYS A 1 249 ? 34.832 21.682 41.520 1.00 49.75 249 LYS A N 1
ATOM 1822 C CA . LYS A 1 249 ? 36.008 21.094 40.921 1.00 50.32 249 LYS A CA 1
ATOM 1823 C C . LYS A 1 249 ? 35.775 20.789 39.450 1.00 48.82 249 LYS A C 1
ATOM 1824 O O . LYS A 1 249 ? 36.677 20.904 38.640 1.00 48.29 249 LYS A O 1
ATOM 1830 N N . MET A 1 250 ? 34.565 20.394 39.111 1.00 47.98 250 MET A N 1
ATOM 1831 C CA . MET A 1 250 ? 34.241 20.133 37.716 1.00 47.28 250 MET A CA 1
ATOM 1832 C C . MET A 1 250 ? 34.237 21.439 36.915 1.00 45.88 250 MET A C 1
ATOM 1833 O O . MET A 1 250 ? 34.711 21.472 35.769 1.00 44.76 250 MET A O 1
ATOM 1838 N N . ALA A 1 251 ? 33.713 22.502 37.514 1.00 45.20 251 ALA A N 1
ATOM 1839 C CA . ALA A 1 251 ? 33.693 23.802 36.846 1.00 44.72 251 ALA A CA 1
ATOM 1840 C C . ALA A 1 251 ? 35.120 24.261 36.473 1.00 44.56 251 ALA A C 1
ATOM 1841 O O . ALA A 1 251 ? 35.388 24.728 35.356 1.00 44.81 251 ALA A O 1
ATOM 1843 N N . SER A 1 252 ? 36.044 24.080 37.395 1.00 44.26 252 SER A N 1
ATOM 1844 C CA . SER A 1 252 ? 37.402 24.599 37.238 1.00 44.40 252 SER A CA 1
ATOM 1845 C C . SER A 1 252 ? 38.201 23.757 36.265 1.00 42.88 252 SER A C 1
ATOM 1846 O O . SER A 1 252 ? 39.021 24.260 35.508 1.00 41.23 252 SER A O 1
ATOM 1849 N N . SER A 1 253 ? 37.969 22.458 36.310 1.00 42.59 253 SER A N 1
ATOM 1850 C CA . SER A 1 253 ? 38.663 21.571 35.393 1.00 43.22 253 SER A CA 1
ATOM 1851 C C . SER A 1 253 ? 38.215 21.779 33.943 1.00 41.82 253 SER A C 1
ATOM 1852 O O . SER A 1 253 ? 39.011 21.632 33.034 1.00 40.44 253 SER A O 1
ATOM 1855 N N . ILE A 1 254 ? 36.941 22.101 33.732 1.00 41.68 254 ILE A N 1
ATOM 1856 C CA . ILE A 1 254 ? 36.441 22.309 32.383 1.00 41.79 254 ILE A CA 1
ATOM 1857 C C . ILE A 1 254 ? 37.051 23.606 31.817 1.00 41.88 254 ILE A C 1
ATOM 1858 O O . ILE A 1 254 ? 37.401 23.664 30.645 1.00 41.29 254 ILE A O 1
ATOM 1863 N N . VAL A 1 255 ? 37.149 24.641 32.641 1.00 42.19 255 VAL A N 1
ATOM 1864 C CA . VAL A 1 255 ? 37.780 25.882 32.218 1.00 42.60 255 VAL A CA 1
ATOM 1865 C C . VAL A 1 255 ? 39.224 25.649 31.827 1.00 43.86 255 VAL A C 1
ATOM 1866 O O . VAL A 1 255 ? 39.689 26.132 30.793 1.00 43.09 255 VAL A O 1
ATOM 1870 N N . MET A 1 256 ? 39.938 24.908 32.673 1.00 45.71 256 MET A N 1
ATOM 1871 C CA . MET A 1 256 ? 41.361 24.627 32.450 1.00 47.12 256 MET A CA 1
ATOM 1872 C C . MET A 1 256 ? 41.552 23.902 31.139 1.00 46.00 256 MET A C 1
ATOM 1873 O O . MET A 1 256 ? 42.484 24.198 30.365 1.00 46.19 256 MET A O 1
ATOM 1878 N N . ALA A 1 257 ? 40.658 22.942 30.909 1.00 44.70 257 ALA A N 1
ATOM 1879 C CA . ALA A 1 257 ? 40.670 22.135 29.699 1.00 43.44 257 ALA A CA 1
ATOM 1880 C C . ALA A 1 257 ? 40.455 22.997 28.484 1.00 42.49 257 ALA A C 1
ATOM 1881 O O . ALA A 1 257 ? 41.184 22.916 27.524 1.00 41.85 257 ALA A O 1
ATOM 1883 N N . VAL A 1 258 ? 39.457 23.857 28.541 1.00 42.66 258 VAL A N 1
ATOM 1884 C CA . VAL A 1 258 ? 39.210 24.787 27.441 1.00 42.54 258 VAL A CA 1
ATOM 1885 C C . VAL A 1 258 ? 40.407 25.710 27.158 1.00 43.83 258 VAL A C 1
ATOM 1886 O O . VAL A 1 258 ? 40.746 25.945 25.988 1.00 44.28 258 VAL A O 1
ATOM 1890 N N . SER A 1 259 ? 41.050 26.205 28.220 1.00 44.51 259 SER A N 1
ATOM 1891 C CA . SER A 1 259 ? 42.250 27.049 28.082 1.00 45.34 259 SER A CA 1
ATOM 1892 C C . SER A 1 259 ? 43.469 26.244 27.675 1.00 45.43 259 SER A C 1
ATOM 1893 O O . SER A 1 259 ? 44.422 26.841 27.271 1.00 45.66 259 SER A O 1
ATOM 1896 N N . ASN A 1 260 ? 43.436 24.914 27.784 1.00 45.08 260 ASN A N 1
ATOM 1897 C CA . ASN A 1 260 ? 44.605 24.064 27.487 1.00 45.42 260 ASN A CA 1
ATOM 1898 C C . ASN A 1 260 ? 44.302 22.807 26.642 1.00 44.37 260 ASN A C 1
ATOM 1899 O O . ASN A 1 260 ? 44.890 21.726 26.849 1.00 44.29 260 ASN A O 1
ATOM 1904 N N . PHE A 1 261 ? 43.434 22.973 25.651 1.00 43.29 261 PHE A N 1
ATOM 1905 C CA . PHE A 1 261 ? 42.736 21.844 25.016 1.00 42.08 261 PHE A CA 1
ATOM 1906 C C . PHE A 1 261 ? 43.611 20.951 24.145 1.00 43.13 261 PHE A C 1
ATOM 1907 O O . PHE A 1 261 ? 43.211 19.842 23.741 1.00 43.27 261 PHE A O 1
ATOM 1915 N N . ASN A 1 262 ? 44.799 21.456 23.871 1.00 44.32 262 ASN A N 1
ATOM 1916 C CA . ASN A 1 262 ? 45.836 20.748 23.169 1.00 46.08 262 ASN A CA 1
ATOM 1917 C C . ASN A 1 262 ? 46.936 20.119 24.010 1.00 46.55 262 ASN A C 1
ATOM 1918 O O . ASN A 1 262 ? 47.855 19.573 23.426 1.00 46.66 262 ASN A O 1
ATOM 1923 N N . ASN A 1 263 ? 46.851 20.183 25.338 1.00 46.84 263 ASN A N 1
ATOM 1924 C CA . ASN A 1 263 ? 47.924 19.701 26.199 1.00 47.51 263 ASN A CA 1
ATOM 1925 C C . ASN A 1 263 ? 47.374 18.529 26.989 1.00 46.60 263 ASN A C 1
ATOM 1926 O O . ASN A 1 263 ? 46.791 18.681 28.046 1.00 46.86 263 ASN A O 1
ATOM 1931 N N . PRO A 1 264 ? 47.558 17.326 26.460 1.00 46.39 264 PRO A N 1
ATOM 1932 C CA . PRO A 1 264 ? 47.111 16.072 27.072 1.00 45.89 264 PRO A CA 1
ATOM 1933 C C . PRO A 1 264 ? 47.501 15.908 28.521 1.00 46.17 264 PRO A C 1
ATOM 1934 O O . PRO A 1 264 ? 46.751 15.337 29.303 1.00 45.15 264 PRO A O 1
ATOM 1938 N N . LYS A 1 265 ? 48.667 16.429 28.873 1.00 47.28 265 LYS A N 1
ATOM 1939 C CA . L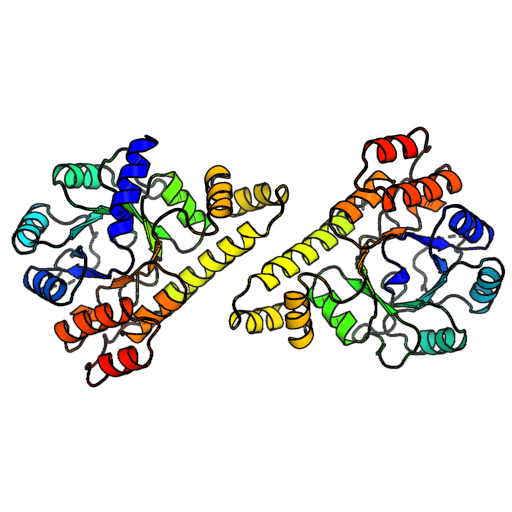YS A 1 265 ? 49.187 16.293 30.226 1.00 48.60 265 LYS A CA 1
ATOM 1940 C C . LYS A 1 265 ? 48.361 17.109 31.201 1.00 47.67 265 LYS A C 1
ATOM 1941 O O . LYS A 1 265 ? 48.055 16.631 32.274 1.00 47.93 265 LYS A O 1
ATOM 1947 N N . ILE A 1 266 ? 47.949 18.313 30.817 1.00 46.62 266 ILE A N 1
ATOM 1948 C CA . ILE A 1 266 ? 47.058 19.086 31.685 1.00 45.80 266 ILE A CA 1
ATOM 1949 C C . ILE A 1 266 ? 45.665 18.450 31.730 1.00 44.74 266 ILE A C 1
ATOM 1950 O O . ILE A 1 266 ? 45.036 18.401 32.785 1.00 44.54 266 ILE A O 1
ATOM 1955 N N . LEU A 1 267 ? 45.185 17.972 30.577 1.00 44.48 267 LEU A N 1
ATOM 1956 C CA . LEU A 1 267 ? 43.863 17.261 30.458 1.00 43.88 267 LEU A CA 1
ATOM 1957 C C . LEU A 1 267 ? 43.746 16.014 31.374 1.00 43.69 267 LEU A C 1
ATOM 1958 O O . LEU A 1 267 ? 42.724 15.801 32.035 1.00 42.68 267 LEU A O 1
ATOM 1963 N N . LEU A 1 268 ? 44.817 15.235 31.428 1.00 44.59 268 LEU A N 1
ATOM 1964 C CA . LEU A 1 268 ? 44.981 14.181 32.435 1.00 46.08 268 LEU A CA 1
ATOM 1965 C C . LEU A 1 268 ? 44.889 14.762 33.806 1.00 47.18 268 LEU A C 1
ATOM 1966 O O . LEU A 1 268 ? 44.042 14.361 34.605 1.00 47.92 268 LEU A O 1
ATOM 1971 N N . ASN A 1 269 ? 45.758 15.733 34.061 1.00 48.73 269 ASN A N 1
ATOM 1972 C CA . ASN A 1 269 ? 45.956 16.273 35.402 1.00 49.89 269 ASN A CA 1
ATOM 1973 C C . ASN A 1 269 ? 44.646 16.759 35.977 1.00 49.31 269 ASN A C 1
ATOM 1974 O O . ASN A 1 269 ? 44.280 16.426 37.088 1.00 49.34 269 ASN A O 1
ATOM 1979 N N . VAL A 1 270 ? 43.908 17.518 35.188 1.00 49.33 270 VAL A N 1
ATOM 1980 C CA . VAL A 1 270 ? 42.647 18.065 35.667 1.00 49.56 270 VAL A CA 1
ATOM 1981 C C . VAL A 1 270 ? 41.488 17.049 35.664 1.00 49.70 270 VAL A C 1
ATOM 1982 O O . VAL A 1 270 ? 40.403 17.393 36.104 1.00 49.23 270 VAL A O 1
ATOM 1986 N N . SER A 1 271 ? 41.730 15.817 35.199 1.00 50.26 271 SER A N 1
ATOM 1987 C CA . SER A 1 271 ? 40.710 14.756 35.193 1.00 51.31 271 SER A CA 1
ATOM 1988 C C . SER A 1 271 ? 40.825 13.739 36.344 1.00 52.72 271 SER A C 1
ATOM 1989 O O . SER A 1 271 ? 39.897 12.979 36.602 1.00 52.92 271 SER A O 1
ATOM 1992 N N . LEU A 1 272 ? 41.975 13.710 37.003 1.00 54.61 272 LEU A N 1
ATOM 1993 C CA . LEU A 1 272 ? 42.192 12.892 38.194 1.00 56.00 272 LEU A CA 1
ATOM 1994 C C . LEU A 1 272 ? 41.239 13.235 39.343 1.00 56.89 272 LEU A C 1
ATOM 1995 O O . LEU A 1 272 ? 41.113 14.393 39.737 1.00 57.69 272 LEU A O 1
ATOM 2000 N N . GLY A 1 273 ? 40.577 12.218 39.880 1.00 57.89 273 GLY A N 1
ATOM 2001 C CA . GLY A 1 273 ? 39.813 12.346 41.126 1.00 58.36 273 GLY A CA 1
ATOM 2002 C C . GLY A 1 273 ? 38.769 13.423 41.017 1.00 58.52 273 GLY A C 1
ATOM 2003 O O . GLY A 1 273 ? 38.518 14.148 41.962 1.00 59.07 273 GLY A O 1
ATOM 2004 N N . LEU A 1 274 ? 38.159 13.518 39.844 1.00 58.28 274 LEU A N 1
ATOM 2005 C CA . LEU A 1 274 ? 37.130 14.515 39.578 1.00 58.27 274 LEU A CA 1
ATOM 2006 C C . LEU A 1 274 ? 35.787 14.229 40.267 1.00 58.61 274 LEU A C 1
ATOM 2007 O O . LEU A 1 274 ? 34.985 15.143 40.482 1.00 58.81 274 LEU A O 1
ATOM 2012 N N . GLY A 1 275 ? 35.554 12.964 40.604 1.00 59.24 275 GLY A N 1
ATOM 2013 C CA . GLY A 1 275 ? 34.252 12.496 41.057 1.00 59.56 275 GLY A CA 1
ATOM 2014 C C . GLY A 1 275 ? 33.408 11.925 39.918 1.00 59.37 275 GLY A C 1
ATOM 2015 O O . GLY A 1 275 ? 33.887 11.749 38.777 1.00 59.11 275 GLY A O 1
ATOM 2016 N N . LYS A 1 276 ? 32.144 11.641 40.231 1.00 59.05 276 LYS A N 1
ATOM 2017 C CA . LYS A 1 276 ? 31.191 11.156 39.237 1.00 58.47 276 LYS A CA 1
ATOM 2018 C C . LYS A 1 276 ? 30.712 12.312 38.356 1.00 56.66 276 LYS A C 1
ATOM 2019 O O . LYS A 1 276 ? 30.425 13.417 38.873 1.00 56.81 276 LYS A O 1
ATOM 2025 N N . ALA A 1 277 ? 30.629 12.077 37.039 1.00 54.02 277 ALA A N 1
ATOM 2026 C CA . ALA A 1 277 ? 30.137 13.112 36.103 1.00 51.63 277 ALA A CA 1
ATOM 2027 C C . ALA A 1 277 ? 28.614 13.024 36.158 1.00 50.28 277 ALA A C 1
ATOM 2028 O O . ALA A 1 277 ? 28.107 12.122 36.822 1.00 49.83 277 ALA A O 1
ATOM 2030 N N . MET A 1 278 ? 27.873 13.945 35.538 1.00 49.51 278 MET A N 1
ATOM 2031 C CA . MET A 1 278 ? 26.408 13.824 35.556 1.00 50.19 278 MET A CA 1
ATOM 2032 C C . MET A 1 278 ? 25.956 12.456 35.000 1.00 51.07 278 MET A C 1
ATOM 2033 O O . MET A 1 278 ? 26.499 11.942 34.017 1.00 49.59 278 MET A O 1
ATOM 2038 N N . HIS A 1 279 ? 24.967 11.876 35.663 1.00 52.92 279 HIS A N 1
ATOM 2039 C CA . HIS A 1 279 ? 24.406 10.592 35.266 1.00 54.21 279 HIS A CA 1
ATOM 2040 C C . HIS A 1 279 ? 24.050 10.552 33.768 1.00 54.93 279 HIS A C 1
ATOM 2041 O O . HIS A 1 279 ? 24.469 9.664 33.019 1.00 55.50 279 HIS A O 1
ATOM 2048 N N . GLY A 1 280 ? 23.248 11.512 33.341 1.00 56.13 280 GLY A N 1
ATOM 2049 C CA . GLY A 1 280 ? 22.892 11.647 31.932 1.00 56.69 280 GLY A CA 1
ATOM 2050 C C . GLY A 1 280 ? 21.700 10.804 31.501 1.00 57.95 280 GLY A C 1
ATOM 2051 O O . GLY A 1 280 ? 21.076 10.112 32.312 1.00 58.01 280 GLY A O 1
ATOM 2052 N N . ASN A 1 281 ? 21.411 10.877 30.206 1.00 58.82 281 ASN A N 1
ATOM 2053 C CA . ASN A 1 281 ? 20.285 10.189 29.584 1.00 60.65 281 ASN A CA 1
ATOM 2054 C C . ASN A 1 281 ? 20.618 9.814 28.114 1.00 61.49 281 ASN A C 1
ATOM 2055 O O . ASN A 1 281 ? 20.856 10.684 27.279 1.00 60.89 281 ASN A O 1
ATOM 2060 N N . THR A 1 282 ? 20.678 8.514 27.818 1.00 63.42 282 THR A N 1
ATOM 2061 C CA . THR A 1 282 ? 20.957 8.035 26.456 1.00 64.61 282 THR A CA 1
ATOM 2062 C C . THR A 1 282 ? 19.721 7.885 25.559 1.00 66.41 282 THR A C 1
ATOM 2063 O O . THR A 1 282 ? 19.860 7.481 24.412 1.00 67.00 282 THR A O 1
ATOM 2067 N N . LYS A 1 283 ? 18.528 8.155 26.081 1.00 68.53 283 LYS A N 1
ATOM 2068 C CA . LYS A 1 283 ? 17.329 8.489 25.261 1.00 70.01 283 LYS A CA 1
ATOM 2069 C C . LYS A 1 283 ? 16.066 7.884 25.835 1.00 71.08 283 LYS A C 1
ATOM 2070 O O . LYS A 1 283 ? 15.293 8.611 26.452 1.00 72.08 283 LYS A O 1
ATOM 2076 N N . CYS B 1 17 ? 51.132 7.581 -21.386 1.00 76.86 17 CYS B N 1
ATOM 2077 C CA . CYS B 1 17 ? 49.831 8.249 -21.027 1.00 76.57 17 CYS B CA 1
ATOM 2078 C C . CYS B 1 17 ? 49.917 9.780 -20.803 1.00 76.73 17 CYS B C 1
ATOM 2079 O O . CYS B 1 17 ? 48.974 10.507 -21.168 1.00 76.82 17 CYS B O 1
ATOM 2082 N N . GLU B 1 18 ? 51.004 10.255 -20.169 1.00 77.00 18 GLU B N 1
ATOM 2083 C CA . GLU B 1 18 ? 51.268 11.711 -19.954 1.00 76.96 18 GLU B CA 1
ATOM 2084 C C . GLU B 1 18 ? 51.481 12.488 -21.270 1.00 76.65 18 GLU B C 1
ATOM 2085 O O . GLU B 1 18 ? 51.249 13.714 -21.354 1.00 77.00 18 GLU B O 1
ATOM 2091 N N . MET B 1 19 ? 51.979 11.765 -22.274 1.00 76.17 19 MET B N 1
ATOM 2092 C CA . MET B 1 19 ? 52.069 12.247 -23.667 1.00 75.88 19 MET B CA 1
ATOM 2093 C C . MET B 1 19 ? 50.732 12.803 -24.155 1.00 73.48 19 MET B C 1
ATOM 2094 O O . MET B 1 19 ? 50.683 13.786 -24.907 1.00 73.33 19 MET B O 1
ATOM 2099 N N . LEU B 1 20 ? 49.655 12.152 -23.711 1.00 71.14 20 LEU B N 1
ATOM 2100 C CA . LEU B 1 20 ? 48.313 12.361 -24.253 1.00 68.95 20 LEU B CA 1
ATOM 2101 C C . LEU B 1 20 ? 47.709 13.705 -23.804 1.00 67.11 20 LEU B C 1
ATOM 2102 O O . LEU B 1 20 ? 46.784 14.229 -24.439 1.00 66.89 20 LEU B O 1
ATOM 2107 N N . LYS B 1 21 ? 48.243 14.281 -22.732 1.00 65.68 21 LYS B N 1
ATOM 2108 C CA . LYS B 1 21 ? 47.700 15.550 -22.212 1.00 64.46 21 LYS B CA 1
ATOM 2109 C C . LYS B 1 21 ? 47.531 16.536 -23.375 1.00 62.50 21 LYS B C 1
ATOM 2110 O O . LYS B 1 21 ? 48.298 16.504 -24.332 1.00 63.24 21 LYS B O 1
ATOM 2116 N N . GLY B 1 22 ? 46.509 17.386 -23.278 1.00 59.63 22 GLY B N 1
ATOM 2117 C CA . GLY B 1 22 ? 46.132 18.343 -24.345 1.00 57.06 22 GLY B CA 1
ATOM 2118 C C . GLY B 1 22 ? 45.674 17.763 -25.693 1.00 53.88 22 GLY B C 1
ATOM 2119 O O . GLY B 1 22 ? 45.612 18.516 -26.667 1.00 54.19 22 GLY B O 1
ATOM 2120 N N . GLY B 1 23 ? 45.346 16.470 -25.771 1.00 49.39 23 GLY B N 1
ATOM 2121 C CA . GLY B 1 23 ? 44.951 15.901 -27.049 1.00 46.48 23 GLY B CA 1
ATOM 2122 C C . GLY B 1 23 ? 43.498 15.504 -27.223 1.00 43.69 23 GLY B C 1
ATOM 2123 O O . GLY B 1 23 ? 42.707 15.466 -26.265 1.00 41.66 23 GLY B O 1
ATOM 2124 N N . VAL B 1 24 ? 43.190 15.167 -28.480 1.00 41.21 24 VAL B N 1
ATOM 2125 C CA . VAL B 1 24 ? 41.907 14.673 -28.938 1.00 38.64 24 VAL B CA 1
ATOM 2126 C C . VAL B 1 24 ? 42.109 13.254 -29.520 1.00 39.24 24 VAL B C 1
ATOM 2127 O O . VAL B 1 24 ? 42.962 13.036 -30.387 1.00 39.12 24 VAL B O 1
ATOM 2131 N N . ILE B 1 25 ? 41.374 12.271 -28.982 1.00 38.30 25 ILE B N 1
ATOM 2132 C CA . ILE B 1 25 ? 41.289 10.944 -29.580 1.00 36.98 25 ILE B CA 1
ATOM 2133 C C . ILE B 1 25 ? 39.967 10.795 -30.300 1.00 36.97 25 ILE B C 1
ATOM 2134 O O . ILE B 1 25 ? 38.924 11.148 -29.775 1.00 34.79 25 ILE B O 1
ATOM 2139 N N . MET B 1 26 ? 40.030 10.296 -31.528 1.00 38.38 26 MET B N 1
ATOM 2140 C CA . MET B 1 26 ? 38.856 10.204 -32.401 1.00 39.83 26 MET B CA 1
ATOM 2141 C C . MET B 1 26 ? 38.526 8.768 -32.796 1.00 41.12 26 MET B C 1
ATOM 2142 O O . MET B 1 26 ? 39.416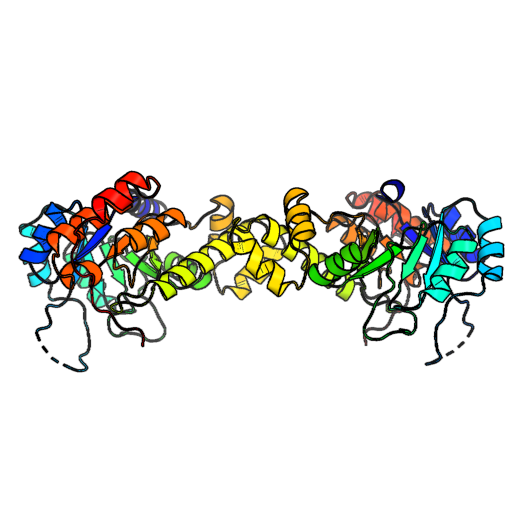 7.966 -33.044 1.00 41.08 26 MET B O 1
ATOM 2147 N N . ASP B 1 27 ? 37.227 8.480 -32.877 1.00 42.74 27 ASP B N 1
ATOM 2148 C CA . ASP B 1 27 ? 36.740 7.149 -33.190 1.00 44.39 27 ASP B CA 1
ATOM 2149 C C . ASP B 1 27 ? 36.584 7.069 -34.687 1.00 45.02 27 ASP B C 1
ATOM 2150 O O . ASP B 1 27 ? 35.975 7.954 -35.297 1.00 45.15 27 ASP B O 1
ATOM 2155 N N . VAL B 1 28 ? 37.180 6.028 -35.270 1.00 45.17 28 VAL B N 1
ATOM 2156 C CA . VAL B 1 28 ? 37.188 5.806 -36.724 1.00 45.67 28 VAL B CA 1
ATOM 2157 C C . VAL B 1 28 ? 36.677 4.430 -37.116 1.00 46.94 28 VAL B C 1
ATOM 2158 O O . VAL B 1 28 ? 36.930 3.458 -36.453 1.00 47.49 28 VAL B O 1
ATOM 2162 N N . LYS B 1 29 ? 35.945 4.345 -38.206 1.00 49.13 29 LYS B N 1
ATOM 2163 C CA . LYS B 1 29 ? 35.423 3.052 -38.665 1.00 50.72 29 LYS B CA 1
ATOM 2164 C C . LYS B 1 29 ? 36.184 2.487 -39.885 1.00 51.90 29 LYS B C 1
ATOM 2165 O O . LYS B 1 29 ? 35.993 1.331 -40.252 1.00 52.20 29 LYS B O 1
ATOM 2171 N N . ASN B 1 30 ? 37.059 3.296 -40.487 1.00 53.08 30 ASN B N 1
ATOM 2172 C CA . ASN B 1 30 ? 37.792 2.907 -41.724 1.00 54.46 30 ASN B CA 1
ATOM 2173 C C . ASN B 1 30 ? 38.970 3.849 -41.993 1.00 54.55 30 ASN B C 1
ATOM 2174 O O . ASN B 1 30 ? 39.137 4.814 -41.245 1.00 54.19 30 ASN B O 1
ATOM 2179 N N . VAL B 1 31 ? 39.764 3.606 -43.050 1.00 55.04 31 VAL B N 1
ATOM 2180 C CA . VAL B 1 31 ? 40.971 4.437 -43.296 1.00 55.18 31 VAL B CA 1
ATOM 2181 C C . VAL B 1 31 ? 40.689 5.865 -43.666 1.00 54.69 31 VAL B C 1
ATOM 2182 O O . VAL B 1 31 ? 41.418 6.745 -43.225 1.00 53.99 31 VAL B O 1
ATOM 2186 N N . GLU B 1 32 ? 39.669 6.101 -44.485 1.00 55.11 32 GLU B N 1
ATOM 2187 C CA . GLU B 1 32 ? 39.283 7.477 -44.829 1.00 55.37 32 GLU B CA 1
ATOM 2188 C C . GLU B 1 32 ? 39.119 8.333 -43.580 1.00 53.05 32 GLU B C 1
ATOM 2189 O O . GLU B 1 32 ? 39.670 9.434 -43.485 1.00 52.69 32 GLU B O 1
ATOM 2195 N N . GLN B 1 33 ? 38.375 7.805 -42.626 1.00 51.21 33 GLN B N 1
ATOM 2196 C CA . GLN B 1 33 ? 38.106 8.519 -41.380 1.00 50.00 33 GLN B CA 1
ATOM 2197 C C . GLN B 1 33 ? 39.383 8.691 -40.581 1.00 49.19 33 GLN B C 1
ATOM 2198 O O . GLN B 1 33 ? 39.644 9.757 -40.029 1.00 48.71 33 GLN B O 1
ATOM 2204 N N . ALA B 1 34 ? 40.182 7.644 -40.549 1.00 48.86 34 ALA B N 1
ATOM 2205 C CA . ALA B 1 34 ? 41.446 7.667 -39.839 1.00 49.18 34 ALA B CA 1
ATOM 2206 C C . ALA B 1 34 ? 42.387 8.757 -40.331 1.00 49.83 34 ALA B C 1
ATOM 2207 O O . ALA B 1 34 ? 43.131 9.340 -39.537 1.00 49.39 34 ALA B O 1
ATOM 2209 N N . LYS B 1 35 ? 42.350 9.022 -41.636 1.00 50.88 35 LYS B N 1
ATOM 2210 C CA . LYS B 1 35 ? 43.199 10.040 -42.255 1.00 51.68 35 LYS B CA 1
ATOM 2211 C C . LYS B 1 35 ? 42.699 11.413 -41.975 1.00 50.43 35 LYS B C 1
ATOM 2212 O O . LYS B 1 35 ? 43.490 12.305 -41.755 1.00 50.65 35 LYS B O 1
ATOM 2218 N N . ILE B 1 36 ? 41.383 11.581 -41.998 1.00 49.69 36 ILE B N 1
ATOM 2219 C CA . ILE B 1 36 ? 40.744 12.833 -41.577 1.00 48.79 36 ILE B CA 1
ATOM 2220 C C . ILE B 1 36 ? 41.177 13.168 -40.165 1.00 48.65 36 ILE B C 1
ATOM 2221 O O . ILE B 1 36 ? 41.505 14.313 -39.871 1.00 49.46 36 ILE B O 1
ATOM 2226 N N . ALA B 1 37 ? 41.203 12.157 -39.302 1.00 48.18 37 ALA B N 1
ATOM 2227 C CA . ALA B 1 37 ? 41.605 12.351 -37.915 1.00 47.40 37 ALA B CA 1
ATOM 2228 C C . ALA B 1 37 ? 43.053 12.771 -37.828 1.00 47.85 37 ALA B C 1
ATOM 2229 O O . ALA B 1 37 ? 43.393 13.715 -37.113 1.00 47.30 37 ALA B O 1
ATOM 2231 N N . GLU B 1 38 ? 43.919 12.047 -38.521 1.00 48.76 38 GLU B N 1
ATOM 2232 C CA . GLU B 1 38 ? 45.335 12.369 -38.473 1.00 50.08 38 GLU B CA 1
ATOM 2233 C C . GLU B 1 38 ? 45.609 13.783 -39.009 1.00 49.64 38 GLU B C 1
ATOM 2234 O O . GLU B 1 38 ? 46.361 14.555 -38.444 1.00 48.49 38 GLU B O 1
ATOM 2240 N N . LYS B 1 39 ? 44.955 14.102 -40.096 1.00 50.06 39 LYS B N 1
ATOM 2241 C CA . LYS B 1 39 ? 45.105 15.387 -40.705 1.00 51.87 39 LYS B CA 1
ATOM 2242 C C . LYS B 1 39 ? 44.697 16.530 -39.788 1.00 50.76 39 LYS B C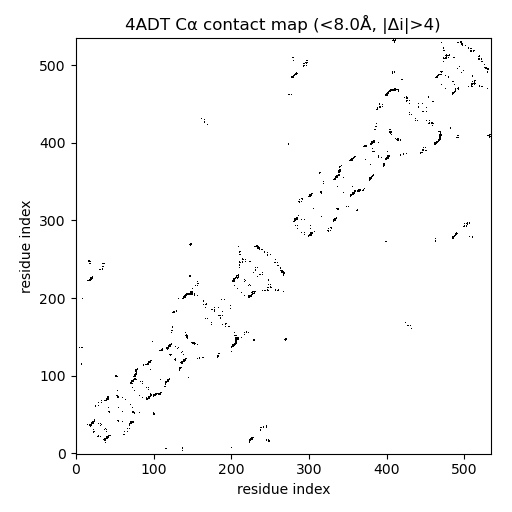 1
ATOM 2243 O O . LYS B 1 39 ? 45.336 17.582 -39.814 1.00 51.21 39 LYS B O 1
ATOM 2249 N N . ALA B 1 40 ? 43.634 16.309 -39.001 1.00 48.78 40 ALA B N 1
ATOM 2250 C CA . ALA B 1 40 ? 43.138 17.263 -38.008 1.00 47.14 40 ALA B CA 1
ATOM 2251 C C . ALA B 1 40 ? 44.099 17.580 -36.879 1.00 45.82 40 ALA B C 1
ATOM 2252 O O . ALA B 1 40 ? 43.932 18.613 -36.244 1.00 45.08 40 ALA B O 1
ATOM 2254 N N . GLY B 1 41 ? 45.062 16.696 -36.596 1.00 44.73 41 GLY B N 1
ATOM 2255 C CA . GLY B 1 41 ? 45.932 16.848 -35.404 1.00 44.25 41 GLY B CA 1
ATOM 2256 C C . GLY B 1 41 ? 45.560 15.992 -34.182 1.00 42.60 41 GLY B C 1
ATOM 2257 O O . GLY B 1 41 ? 46.117 16.173 -33.113 1.00 42.14 41 GLY B O 1
ATOM 2258 N N . ALA B 1 42 ? 44.605 15.081 -34.348 1.00 41.62 42 ALA B N 1
ATOM 2259 C CA . ALA B 1 42 ? 44.328 14.002 -33.359 1.00 40.96 42 ALA B CA 1
ATOM 2260 C C . ALA B 1 42 ? 45.607 13.338 -32.926 1.00 40.96 42 ALA B C 1
ATOM 2261 O O . ALA B 1 42 ? 46.473 13.108 -33.762 1.00 42.04 42 ALA B O 1
ATOM 2263 N N . ILE B 1 43 ? 45.736 13.044 -31.633 1.00 40.78 43 ILE B N 1
ATOM 2264 C CA . ILE B 1 43 ? 46.935 12.388 -31.114 1.00 41.63 43 ILE B CA 1
ATOM 2265 C C . ILE B 1 43 ? 46.785 10.890 -31.113 1.00 40.88 43 ILE B C 1
ATOM 2266 O O . ILE B 1 43 ? 47.717 10.170 -30.775 1.00 41.41 43 ILE B O 1
ATOM 2271 N N . GLY B 1 44 ? 45.593 10.429 -31.450 1.00 40.05 44 GLY B N 1
ATOM 2272 C CA . GLY B 1 44 ? 45.321 9.021 -31.536 1.00 39.74 44 GLY B CA 1
ATOM 2273 C C . GLY B 1 44 ? 43.970 8.772 -32.149 1.00 39.71 44 GLY B C 1
ATOM 2274 O O . GLY B 1 44 ? 43.106 9.667 -32.188 1.00 39.24 44 GLY B O 1
ATOM 2275 N N . VAL B 1 45 ? 43.792 7.560 -32.660 1.00 40.23 45 VAL B N 1
ATOM 2276 C CA . VAL B 1 45 ? 42.471 7.105 -33.097 1.00 40.81 45 VAL B CA 1
ATOM 2277 C C . VAL B 1 45 ? 42.013 5.829 -32.383 1.00 40.62 45 VAL B C 1
ATOM 2278 O O . VAL B 1 45 ? 42.797 4.948 -32.051 1.00 41.08 45 VAL B O 1
ATOM 2282 N N . MET B 1 46 ? 40.707 5.731 -32.196 1.00 40.68 46 MET B N 1
ATOM 2283 C CA . MET B 1 46 ? 40.104 4.602 -31.505 1.00 40.53 46 MET B CA 1
ATOM 2284 C C . MET B 1 46 ? 39.305 3.864 -32.526 1.00 39.95 46 MET B C 1
ATOM 2285 O O . MET B 1 46 ? 38.364 4.406 -33.065 1.00 39.02 46 MET B O 1
ATOM 2290 N N . ILE B 1 47 ? 39.653 2.621 -32.786 1.00 40.19 47 ILE B N 1
ATOM 2291 C CA . ILE B 1 47 ? 39.050 1.921 -33.909 1.00 41.78 47 ILE B CA 1
ATOM 2292 C C . ILE B 1 47 ? 37.761 1.217 -33.576 1.00 43.03 47 ILE B C 1
ATOM 2293 O O . ILE B 1 47 ? 37.722 0.470 -32.629 1.00 42.84 47 ILE B O 1
ATOM 2298 N N . LEU B 1 48 ? 36.731 1.409 -34.393 1.00 44.93 48 LEU B N 1
ATOM 2299 C CA . LEU B 1 48 ? 35.379 0.905 -34.079 1.00 46.68 48 LEU B CA 1
ATOM 2300 C C . LEU B 1 48 ? 34.904 -0.079 -35.113 1.00 49.36 48 LEU B C 1
ATOM 2301 O O . LEU B 1 48 ? 35.379 -0.058 -36.248 1.00 49.68 48 LEU B O 1
ATOM 2306 N N . GLU B 1 49 ? 33.921 -0.900 -34.750 1.00 52.53 49 GLU B N 1
ATOM 2307 C CA . GLU B 1 49 ? 33.242 -1.718 -35.757 1.00 56.44 49 GLU B CA 1
ATOM 2308 C C . GLU B 1 49 ? 32.528 -0.772 -36.719 1.00 58.81 49 GLU B C 1
ATOM 2309 O O . GLU B 1 49 ? 31.887 0.202 -36.289 1.00 59.25 49 GLU B O 1
ATOM 2315 N N . ASN B 1 50 ? 32.651 -1.072 -38.009 1.00 62.08 50 ASN B N 1
ATOM 2316 C CA . ASN B 1 50 ? 31.966 -0.360 -39.119 1.00 64.58 50 ASN B CA 1
ATOM 2317 C C . ASN B 1 50 ? 30.545 -0.900 -39.432 1.00 66.51 50 ASN B C 1
ATOM 2318 O O . ASN B 1 50 ? 30.395 -1.843 -40.229 1.00 67.55 50 ASN B O 1
ATOM 2323 N N . ILE B 1 51 ? 29.501 -0.314 -38.834 1.00 67.92 51 ILE B N 1
ATOM 2324 C CA . ILE B 1 51 ? 28.156 -0.913 -38.967 1.00 69.34 51 ILE B CA 1
ATOM 2325 C C . ILE B 1 51 ? 27.300 -0.173 -40.004 1.00 70.94 51 ILE B C 1
ATOM 2326 O O . ILE B 1 51 ? 27.145 1.054 -39.889 1.00 71.28 51 ILE B O 1
ATOM 2331 N N . PRO B 1 52 ? 26.751 -0.914 -41.016 1.00 72.69 52 PRO B N 1
ATOM 2332 C CA . PRO B 1 52 ? 25.883 -0.316 -42.079 1.00 73.69 52 PRO B CA 1
ATOM 2333 C C . PRO B 1 52 ? 24.490 0.146 -41.613 1.00 73.67 52 PRO B C 1
ATOM 2334 O O . PRO B 1 52 ? 24.145 0.012 -40.436 1.00 73.42 52 PRO B O 1
ATOM 2338 N N . THR B 1 58 ? 19.093 -3.734 -34.506 1.00 66.03 58 THR B N 1
ATOM 2339 C CA . THR B 1 58 ? 19.817 -2.569 -33.967 1.00 65.16 58 THR B CA 1
ATOM 2340 C C . THR B 1 58 ? 20.302 -2.826 -32.518 1.00 64.13 58 THR B C 1
ATOM 2341 O O . THR B 1 58 ? 21.197 -2.123 -32.011 1.00 64.19 58 THR B O 1
ATOM 2343 N N . ASP B 1 59 ? 19.671 -3.810 -31.860 1.00 62.90 59 ASP B N 1
ATOM 2344 C CA . ASP B 1 59 ? 20.169 -4.477 -30.656 1.00 61.06 59 ASP B CA 1
ATOM 2345 C C . ASP B 1 59 ? 21.461 -5.149 -31.120 1.00 58.28 59 ASP B C 1
ATOM 2346 O O . ASP B 1 59 ? 22.332 -4.461 -31.647 1.00 59.34 59 ASP B O 1
ATOM 2351 N N . GLY B 1 60 ? 21.644 -6.450 -31.019 1.00 54.44 60 GLY B N 1
ATOM 2352 C CA . GLY B 1 60 ? 22.889 -6.983 -31.629 1.00 51.57 60 GLY B CA 1
ATOM 2353 C C . GLY B 1 60 ? 24.077 -6.772 -30.704 1.00 47.31 60 GLY B C 1
ATOM 2354 O O . GLY B 1 60 ? 24.203 -5.734 -30.087 1.00 45.78 60 GLY B O 1
ATOM 2355 N N . VAL B 1 61 ? 24.930 -7.783 -30.599 1.00 43.88 61 VAL B N 1
ATOM 2356 C CA . VAL B 1 61 ? 25.988 -7.820 -29.613 1.00 40.33 61 VAL B CA 1
ATOM 2357 C C . VAL B 1 61 ? 27.204 -7.118 -30.179 1.00 39.61 61 VAL B C 1
ATOM 2358 O O . VAL B 1 61 ? 27.630 -7.395 -31.264 1.00 40.54 61 VAL B O 1
ATOM 2362 N N . ALA B 1 62 ? 27.774 -6.195 -29.427 1.00 38.54 62 ALA B N 1
ATOM 2363 C CA . ALA B 1 62 ? 28.894 -5.407 -29.906 1.00 36.92 62 ALA B CA 1
ATOM 2364 C C . ALA B 1 62 ? 30.165 -5.954 -29.280 1.00 35.51 62 ALA B C 1
ATOM 2365 O O . ALA B 1 62 ? 30.301 -5.915 -28.079 1.00 34.76 62 ALA B O 1
ATOM 2367 N N . ARG B 1 63 ? 31.073 -6.483 -30.098 1.00 35.87 63 ARG B N 1
ATOM 2368 C CA . ARG B 1 63 ? 32.291 -7.172 -29.624 1.00 35.78 63 ARG B CA 1
ATOM 2369 C C . ARG B 1 63 ? 33.529 -6.480 -30.116 1.00 35.70 63 ARG B C 1
ATOM 2370 O O . ARG B 1 63 ? 33.421 -5.540 -30.860 1.00 34.87 63 ARG B O 1
ATOM 2378 N N . SER B 1 64 ? 34.692 -6.915 -29.627 1.00 36.61 64 SER B N 1
ATOM 2379 C CA . SER B 1 64 ? 35.991 -6.547 -30.206 1.00 38.05 64 SER B CA 1
ATOM 2380 C C . SER B 1 64 ? 35.984 -6.552 -31.728 1.00 38.53 64 SER B C 1
ATOM 2381 O O . SER B 1 64 ? 35.321 -7.349 -32.334 1.00 37.35 64 SER B O 1
ATOM 2384 N N . VAL B 1 65 ? 36.716 -5.625 -32.319 1.00 40.23 65 VAL B N 1
ATOM 2385 C CA . VAL B 1 65 ? 36.897 -5.610 -33.758 1.00 42.95 65 VAL B CA 1
ATOM 2386 C C . VAL B 1 65 ? 37.820 -6.764 -34.184 1.00 44.47 65 VAL B C 1
ATOM 2387 O O . VAL B 1 65 ? 38.634 -7.265 -33.410 1.00 44.32 65 VAL B O 1
ATOM 2391 N N . ASP B 1 66 ? 37.622 -7.228 -35.409 1.00 47.33 66 ASP B N 1
ATOM 2392 C CA . ASP B 1 66 ? 38.544 -8.167 -36.072 1.00 49.21 66 ASP B CA 1
ATOM 2393 C C . ASP B 1 66 ? 39.941 -7.561 -36.138 1.00 49.97 66 ASP B C 1
ATOM 2394 O O . ASP B 1 66 ? 40.112 -6.483 -36.674 1.00 49.85 66 ASP B O 1
ATOM 2399 N N . PRO B 1 67 ? 40.945 -8.254 -35.594 1.00 51.37 67 PRO B N 1
ATOM 2400 C CA . PRO B 1 67 ? 42.318 -7.723 -35.579 1.00 52.61 67 PRO B CA 1
ATOM 2401 C C . PRO B 1 67 ? 42.833 -7.284 -36.956 1.00 54.25 67 PRO B C 1
ATOM 2402 O O . PRO B 1 67 ? 43.646 -6.355 -37.068 1.00 54.47 67 PRO B O 1
ATOM 2406 N N . LEU B 1 68 ? 42.349 -7.942 -37.993 1.00 55.95 68 LEU B N 1
ATOM 2407 C CA . LEU B 1 68 ? 42.751 -7.604 -39.353 1.00 58.07 68 LEU B CA 1
ATOM 2408 C C . LEU B 1 68 ? 42.458 -6.148 -39.649 1.00 58.27 68 LEU B C 1
ATOM 2409 O O . LEU B 1 68 ? 43.274 -5.442 -40.237 1.00 58.34 68 LEU B O 1
ATOM 2414 N N . LYS B 1 69 ? 41.272 -5.711 -39.240 1.00 58.52 69 LYS B N 1
ATOM 2415 C CA . LYS B 1 69 ? 40.827 -4.380 -39.565 1.00 59.22 69 LYS B CA 1
ATOM 2416 C C . LYS B 1 69 ? 41.709 -3.368 -38.856 1.00 58.71 69 LYS B C 1
ATOM 2417 O O . LYS B 1 69 ? 42.052 -2.331 -39.418 1.00 58.99 69 LYS B O 1
ATOM 2423 N N . ILE B 1 70 ? 42.125 -3.680 -37.643 1.00 58.26 70 ILE B N 1
ATOM 2424 C CA . ILE B 1 70 ? 42.939 -2.726 -36.893 1.00 58.41 70 ILE B CA 1
ATOM 2425 C C . ILE B 1 70 ? 44.270 -2.638 -37.584 1.00 60.14 70 ILE B C 1
ATOM 2426 O O . ILE B 1 70 ? 44.836 -1.567 -37.755 1.00 60.13 70 ILE B O 1
ATOM 2431 N N . GLU B 1 71 ? 44.770 -3.794 -37.979 1.00 62.05 71 GLU B N 1
ATOM 2432 C CA . GLU B 1 71 ? 46.036 -3.863 -38.657 1.00 64.27 71 GLU B CA 1
ATOM 2433 C C . GLU B 1 71 ? 46.088 -3.042 -39.972 1.00 64.80 71 GLU B C 1
ATOM 2434 O O . GLU B 1 71 ? 47.083 -2.359 -40.222 1.00 64.35 71 GLU B O 1
ATOM 2440 N N . GLU B 1 72 ? 45.022 -3.108 -40.776 1.00 65.54 72 GLU B N 1
ATOM 2441 C CA . GLU B 1 72 ? 44.881 -2.302 -42.013 1.00 67.20 72 GLU B CA 1
ATOM 2442 C C . GLU B 1 72 ? 44.932 -0.792 -41.787 1.00 66.61 72 GLU B C 1
ATOM 2443 O O . GLU B 1 72 ? 45.475 -0.040 -42.621 1.00 67.43 72 GLU B O 1
ATOM 2449 N N . ILE B 1 73 ? 44.281 -0.345 -40.714 1.00 64.91 73 ILE B N 1
ATOM 2450 C CA . ILE B 1 73 ? 44.216 1.055 -40.427 1.00 63.92 73 ILE B CA 1
ATOM 2451 C C . ILE B 1 73 ? 45.544 1.490 -39.844 1.00 64.19 73 ILE B C 1
ATOM 2452 O O . ILE B 1 73 ? 46.070 2.483 -40.277 1.00 64.51 73 ILE B O 1
ATOM 2457 N N . ARG B 1 74 ? 46.100 0.735 -38.902 1.00 64.68 74 ARG B N 1
ATOM 2458 C CA . ARG B 1 74 ? 47.349 1.123 -38.205 1.00 66.03 74 ARG B CA 1
ATOM 2459 C C . ARG B 1 74 ? 48.527 1.439 -39.158 1.00 67.52 74 ARG B C 1
ATOM 2460 O O . ARG B 1 74 ? 49.375 2.314 -38.912 1.00 67.86 74 ARG B O 1
ATOM 2468 N N . LYS B 1 75 ? 48.537 0.709 -40.258 1.00 68.64 75 LYS B N 1
ATOM 2469 C C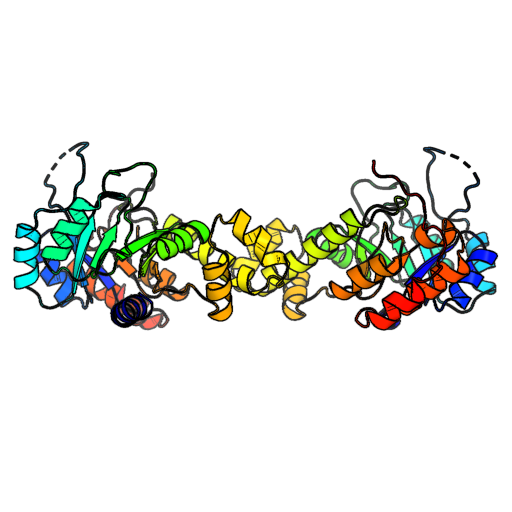A . LYS B 1 75 ? 49.585 0.775 -41.260 1.00 70.04 75 LYS B CA 1
ATOM 2470 C C . LYS B 1 75 ? 49.500 2.022 -42.161 1.00 69.61 75 LYS B C 1
ATOM 2471 O O . LYS B 1 75 ? 50.468 2.370 -42.814 1.00 69.57 75 LYS B O 1
ATOM 2477 N N . CYS B 1 76 ? 48.351 2.695 -42.159 1.00 68.60 76 CYS B N 1
ATOM 2478 C CA . CYS B 1 76 ? 48.113 3.874 -43.001 1.00 68.62 76 CYS B CA 1
ATOM 2479 C C . CYS B 1 76 ? 48.192 5.198 -42.212 1.00 66.41 76 CYS B C 1
ATOM 2480 O O . CYS B 1 76 ? 47.822 6.254 -42.724 1.00 66.99 76 CYS B O 1
ATOM 2483 N N . ILE B 1 77 ? 48.691 5.137 -40.983 1.00 63.77 77 ILE B N 1
ATOM 2484 C CA . ILE B 1 77 ? 48.802 6.306 -40.134 1.00 61.56 77 ILE B CA 1
ATOM 2485 C C . ILE B 1 77 ? 49.981 6.120 -39.207 1.00 60.27 77 ILE B C 1
ATOM 2486 O O . ILE B 1 77 ? 50.473 5.001 -39.013 1.00 60.07 77 ILE B O 1
ATOM 2491 N N . SER B 1 78 ? 50.426 7.229 -38.639 1.00 58.90 78 SER B N 1
ATOM 2492 C CA . SER B 1 78 ? 51.525 7.208 -37.704 1.00 58.31 78 SER B CA 1
ATOM 2493 C C . SER B 1 78 ? 51.144 7.819 -36.362 1.00 56.47 78 SER B C 1
ATOM 2494 O O . SER B 1 78 ? 52.011 7.982 -35.511 1.00 56.99 78 SER B O 1
ATOM 2497 N N . ILE B 1 79 ? 49.862 8.159 -36.163 1.00 54.10 79 ILE B N 1
ATOM 2498 C CA . ILE B 1 79 ? 49.382 8.504 -34.816 1.00 51.60 79 ILE B CA 1
ATOM 2499 C C . ILE B 1 79 ? 49.040 7.243 -34.008 1.00 50.38 79 ILE B C 1
ATOM 2500 O O . ILE B 1 79 ? 48.977 6.138 -34.543 1.00 49.22 79 ILE B O 1
ATOM 2505 N N . ASN B 1 80 ? 48.841 7.411 -32.705 1.00 49.29 80 ASN B N 1
ATOM 2506 C CA . ASN B 1 80 ? 48.467 6.287 -31.844 1.00 48.37 80 ASN B CA 1
ATOM 2507 C C . ASN B 1 80 ? 47.130 5.620 -32.206 1.00 46.35 80 ASN B C 1
ATOM 2508 O O . ASN B 1 80 ? 46.194 6.231 -32.729 1.00 44.61 80 ASN B O 1
ATOM 2513 N N . VAL B 1 81 ? 47.091 4.333 -31.904 1.00 45.21 81 VAL B N 1
ATOM 2514 C CA . VAL B 1 81 ? 45.990 3.465 -32.261 1.00 44.50 81 VAL B CA 1
ATOM 2515 C C . VAL B 1 81 ? 45.444 2.749 -31.013 1.00 43.54 81 VAL B C 1
ATOM 2516 O O . VAL B 1 81 ? 46.213 2.166 -30.231 1.00 43.21 81 VAL B O 1
ATOM 2520 N N . LEU B 1 82 ? 44.122 2.834 -30.830 1.00 42.29 82 LEU B N 1
ATOM 2521 C CA . LEU B 1 82 ? 43.439 2.242 -29.666 1.00 41.62 82 LEU B CA 1
ATOM 2522 C C . LEU B 1 82 ? 42.265 1.346 -30.179 1.00 41.28 82 LEU B C 1
ATOM 2523 O O . LEU B 1 82 ? 41.702 1.612 -31.252 1.00 40.74 82 LEU B O 1
ATOM 2528 N N . ALA B 1 83 ? 41.950 0.274 -29.429 1.00 40.45 83 ALA B N 1
ATOM 2529 C CA . ALA B 1 83 ? 40.756 -0.575 -29.671 1.00 39.85 83 ALA B CA 1
ATOM 2530 C C . ALA B 1 83 ? 39.976 -0.875 -28.355 1.00 39.02 83 ALA B C 1
ATOM 2531 O O . ALA B 1 83 ? 40.497 -0.738 -27.241 1.00 38.72 83 ALA B O 1
ATOM 2533 N N . LYS B 1 84 ? 38.729 -1.288 -28.513 1.00 38.38 84 LYS B N 1
ATOM 2534 C CA . LYS B 1 84 ? 37.842 -1.597 -27.411 1.00 37.68 84 LYS B CA 1
ATOM 2535 C C . LYS B 1 84 ? 37.692 -3.121 -27.184 1.00 36.80 84 LYS B C 1
ATOM 2536 O O . LYS B 1 84 ? 37.744 -3.897 -28.140 1.00 36.77 84 LYS B O 1
ATOM 2542 N N . VAL B 1 85 ? 37.543 -3.504 -25.908 1.00 35.24 85 VAL B N 1
ATOM 2543 C CA . VAL B 1 85 ? 37.133 -4.834 -25.477 1.00 34.68 85 VAL B CA 1
ATOM 2544 C C . VAL B 1 85 ? 35.934 -4.751 -24.530 1.00 33.57 85 VAL B C 1
ATOM 2545 O O . VAL B 1 85 ? 35.703 -3.758 -23.880 1.00 32.80 85 VAL B O 1
ATOM 2549 N N . ARG B 1 86 ? 35.165 -5.817 -24.463 1.00 33.33 86 ARG B N 1
ATOM 2550 C CA . ARG B 1 86 ? 34.035 -5.871 -23.607 1.00 32.65 86 ARG B CA 1
ATOM 2551 C C . ARG B 1 86 ? 34.506 -5.967 -22.165 1.00 32.81 86 ARG B C 1
ATOM 2552 O O . ARG B 1 86 ? 35.534 -6.624 -21.848 1.00 32.23 86 ARG B O 1
ATOM 2560 N N . ILE B 1 87 ? 33.724 -5.323 -21.302 1.00 31.77 87 ILE B N 1
ATOM 2561 C CA . ILE B 1 87 ? 33.907 -5.374 -19.881 1.00 30.38 87 ILE B CA 1
ATOM 2562 C C . ILE B 1 87 ? 33.968 -6.807 -19.403 1.00 30.30 87 ILE B C 1
ATOM 2563 O O . ILE B 1 87 ? 33.036 -7.588 -19.604 1.00 29.22 87 ILE B O 1
ATOM 2568 N N . GLY B 1 88 ? 35.082 -7.135 -18.765 1.00 30.14 88 GLY B N 1
ATOM 2569 C CA . GLY B 1 88 ? 35.268 -8.447 -18.192 1.00 30.71 88 GLY B CA 1
ATOM 2570 C C . GLY B 1 88 ? 35.833 -9.459 -19.158 1.00 31.20 88 GLY B C 1
ATOM 2571 O O . GLY B 1 88 ? 36.137 -10.578 -18.768 1.00 31.13 88 GLY B O 1
ATOM 2572 N N . HIS B 1 89 ? 36.003 -9.079 -20.411 1.00 31.17 89 HIS B N 1
ATOM 2573 C CA . HIS B 1 89 ? 36.448 -10.056 -21.403 1.00 32.17 89 HIS B CA 1
ATOM 2574 C C . HIS B 1 89 ? 37.992 -10.118 -21.536 1.00 32.67 89 HIS B C 1
ATOM 2575 O O . HIS B 1 89 ? 38.619 -9.541 -22.451 1.00 32.58 89 HIS B O 1
ATOM 2582 N N . PHE B 1 90 ? 38.616 -10.840 -20.629 1.00 32.81 90 PHE B N 1
ATOM 2583 C CA . PHE B 1 90 ? 40.078 -10.805 -20.576 1.00 32.78 90 PHE B CA 1
ATOM 2584 C C . PHE B 1 90 ? 40.726 -11.545 -21.721 1.00 33.02 90 PHE B C 1
ATOM 2585 O O . PHE B 1 90 ? 41.909 -11.402 -21.930 1.00 35.20 90 PHE B O 1
ATOM 2593 N N . VAL B 1 91 ? 39.968 -12.338 -22.464 1.00 33.18 91 VAL B N 1
ATOM 2594 C CA . VAL B 1 91 ? 40.519 -13.014 -23.613 1.00 34.04 91 VAL B CA 1
ATOM 2595 C C . VAL B 1 91 ? 40.547 -12.141 -24.890 1.00 34.86 91 VAL B C 1
ATOM 2596 O O . VAL B 1 91 ? 41.450 -12.262 -25.716 1.00 35.81 91 VAL B O 1
ATOM 2600 N N . GLU B 1 92 ? 39.580 -11.252 -25.040 1.00 34.78 92 GLU B N 1
ATOM 2601 C CA . GLU B 1 92 ? 39.618 -10.292 -26.122 1.00 34.94 92 GLU B CA 1
ATOM 2602 C C . GLU B 1 92 ? 40.823 -9.431 -25.920 1.00 35.26 92 GLU B C 1
ATOM 2603 O O . GLU B 1 92 ? 41.506 -9.127 -26.862 1.00 35.73 92 GLU B O 1
ATOM 2609 N N . ALA B 1 93 ? 41.053 -9.026 -24.680 1.00 35.71 93 ALA B N 1
ATOM 2610 C CA . ALA B 1 93 ? 42.233 -8.243 -24.318 1.00 36.62 93 ALA B CA 1
ATOM 2611 C C . ALA B 1 93 ? 43.559 -9.011 -24.591 1.00 37.16 93 ALA B C 1
ATOM 2612 O O . ALA B 1 93 ? 44.508 -8.431 -25.076 1.00 38.11 93 ALA B O 1
ATOM 2614 N N . GLN B 1 94 ? 43.619 -10.306 -24.290 1.00 37.25 94 GLN B N 1
ATOM 2615 C CA . GLN B 1 94 ? 44.864 -11.090 -24.560 1.00 38.11 94 GLN B CA 1
ATOM 2616 C C . GLN B 1 94 ? 45.151 -11.140 -26.076 1.00 39.53 94 GLN B C 1
ATOM 2617 O O . GLN B 1 94 ? 46.269 -11.002 -26.562 1.00 42.09 94 GLN B O 1
ATOM 2623 N N . ILE B 1 95 ? 44.116 -11.358 -26.841 1.00 39.64 95 ILE B N 1
ATOM 2624 C CA . ILE B 1 95 ? 44.254 -11.321 -28.264 1.00 40.29 95 ILE B CA 1
ATOM 2625 C C . ILE B 1 95 ? 44.786 -9.984 -28.802 1.00 40.70 95 ILE B C 1
ATOM 2626 O O . ILE B 1 95 ? 45.732 -9.961 -29.580 1.00 41.54 95 ILE B O 1
ATOM 2631 N N . LEU B 1 96 ? 44.175 -8.881 -28.420 1.00 40.60 96 LEU B N 1
ATOM 2632 C CA . LEU B 1 96 ? 44.681 -7.535 -28.813 1.00 41.38 96 LEU B CA 1
ATOM 2633 C C . LEU B 1 96 ? 46.038 -7.163 -28.218 1.00 42.03 96 LEU B C 1
ATOM 2634 O O . LEU B 1 96 ? 46.790 -6.395 -28.812 1.00 41.77 96 LEU B O 1
ATOM 2639 N N . GLU B 1 97 ? 46.348 -7.706 -27.048 1.00 43.48 97 GLU B N 1
ATOM 2640 C CA . GLU B 1 97 ? 47.660 -7.518 -26.443 1.00 45.68 97 GLU B CA 1
ATOM 2641 C C . GLU B 1 97 ? 48.742 -8.077 -27.358 1.00 47.55 97 GLU B C 1
ATOM 2642 O O . GLU B 1 97 ? 49.810 -7.459 -27.541 1.00 48.59 97 GLU B O 1
ATOM 2648 N N . GLU B 1 98 ? 48.473 -9.249 -27.930 1.00 48.60 98 GLU B N 1
ATOM 2649 C CA . GLU B 1 98 ? 49.416 -9.870 -28.869 1.00 50.17 98 GLU B CA 1
ATOM 2650 C C . GLU B 1 98 ? 49.683 -8.987 -30.058 1.00 50.88 98 GLU B C 1
ATOM 2651 O O . GLU B 1 98 ? 50.764 -9.041 -30.635 1.00 51.40 98 GLU B O 1
ATOM 2657 N N . LEU B 1 99 ? 48.688 -8.165 -30.395 1.00 51.30 99 LEU B N 1
ATOM 2658 C CA . LEU B 1 99 ? 48.672 -7.370 -31.608 1.00 51.79 99 LEU B CA 1
ATOM 2659 C C . LEU B 1 99 ? 49.453 -6.082 -31.433 1.00 53.00 99 LEU B C 1
ATOM 2660 O O . LEU B 1 99 ? 49.669 -5.371 -32.408 1.00 54.43 99 LEU B O 1
ATOM 2665 N N . LYS B 1 100 ? 49.902 -5.779 -30.214 1.00 53.79 100 LYS B N 1
ATOM 2666 C CA . LYS B 1 100 ? 50.826 -4.641 -29.959 1.00 55.12 100 LYS B CA 1
ATOM 2667 C C . LYS B 1 100 ? 50.211 -3.266 -30.158 1.00 54.60 100 LYS B C 1
ATOM 2668 O O . LYS B 1 100 ? 50.862 -2.340 -30.643 1.00 55.30 100 LYS B O 1
ATOM 2674 N N . VAL B 1 101 ? 48.967 -3.131 -29.740 1.00 53.40 101 VAL B N 1
ATOM 2675 C CA . VAL B 1 101 ? 48.248 -1.868 -29.809 1.00 52.39 101 VAL B CA 1
ATOM 2676 C C . VAL B 1 101 ? 48.702 -0.888 -28.678 1.00 51.73 101 VAL B C 1
ATOM 2677 O O . VAL B 1 101 ? 49.239 -1.301 -27.645 1.00 51.86 101 VAL B O 1
ATOM 2681 N N . ASP B 1 102 ? 48.531 0.415 -28.892 1.00 50.90 102 ASP B N 1
ATOM 2682 C CA . ASP B 1 102 ? 49.018 1.414 -27.927 1.00 49.71 102 ASP B CA 1
ATOM 2683 C C . ASP B 1 102 ? 48.170 1.473 -26.662 1.00 48.38 102 ASP B C 1
ATOM 2684 O O . ASP B 1 102 ? 48.692 1.771 -25.587 1.00 48.51 102 ASP B O 1
ATOM 2689 N N . MET B 1 103 ? 46.872 1.172 -26.771 1.00 46.24 103 MET B N 1
ATOM 2690 C CA . MET B 1 103 ? 45.987 1.236 -25.612 1.00 44.60 103 MET B CA 1
ATOM 2691 C C . MET B 1 103 ? 44.676 0.502 -25.871 1.00 42.89 103 MET B C 1
ATOM 2692 O O . MET B 1 103 ? 44.160 0.533 -26.978 1.00 43.28 103 MET B O 1
ATOM 2697 N N . LEU B 1 104 ? 44.172 -0.181 -24.852 1.00 40.43 104 LEU B N 1
ATOM 2698 C CA . LEU B 1 104 ? 42.821 -0.713 -24.888 1.00 39.62 104 LEU B CA 1
ATOM 2699 C C . LEU B 1 104 ? 41.874 0.050 -23.961 1.00 37.83 104 LEU B C 1
ATOM 2700 O O . LEU B 1 104 ? 42.286 0.498 -22.879 1.00 35.95 104 LEU B O 1
ATOM 2705 N N . ASP B 1 105 ? 40.608 0.138 -24.393 1.00 36.95 105 ASP B N 1
ATOM 2706 C CA . ASP B 1 105 ? 39.508 0.759 -23.629 1.00 36.81 105 ASP B CA 1
ATOM 2707 C C . ASP B 1 105 ? 38.520 -0.324 -23.234 1.00 34.98 105 ASP B C 1
ATOM 2708 O O . ASP B 1 105 ? 37.837 -0.821 -24.068 1.00 35.11 105 ASP B O 1
ATOM 2713 N N . GLU B 1 106 ? 38.453 -0.691 -21.964 1.00 34.23 106 GLU B N 1
ATOM 2714 C CA . GLU B 1 106 ? 37.441 -1.646 -21.479 1.00 32.88 106 GLU B CA 1
ATOM 2715 C C . GLU B 1 106 ? 36.158 -0.881 -21.365 1.00 33.00 106 GLU B C 1
ATOM 2716 O O . GLU B 1 106 ? 35.970 -0.150 -20.385 1.00 32.86 106 GLU B O 1
ATOM 2722 N N . SER B 1 107 ? 35.256 -1.085 -22.323 1.00 32.78 107 SER B N 1
ATOM 2723 C CA . SER B 1 107 ? 34.223 -0.099 -22.637 1.00 32.95 107 SER B CA 1
ATOM 2724 C C . SER B 1 107 ? 32.829 -0.541 -22.432 1.00 33.98 107 SER B C 1
ATOM 2725 O O . SER B 1 107 ? 32.387 -1.550 -23.015 1.00 33.24 107 SER B O 1
ATOM 2728 N N . GLU B 1 108 ? 32.087 0.260 -21.665 1.00 34.57 108 GLU B N 1
ATOM 2729 C CA . GLU B 1 108 ? 30.653 0.031 -21.472 1.00 35.57 108 GLU B CA 1
ATOM 2730 C C . GLU B 1 108 ? 29.813 0.191 -22.756 1.00 36.63 108 GLU B C 1
ATOM 2731 O O . GLU B 1 108 ? 28.599 -0.074 -22.774 1.00 36.81 108 GLU B O 1
ATOM 2737 N N . VAL B 1 109 ? 30.412 0.689 -23.823 1.00 36.84 109 VAL B N 1
ATOM 2738 C CA . VAL B 1 109 ? 29.638 0.857 -25.028 1.00 38.12 109 VAL B CA 1
ATOM 2739 C C . VAL B 1 109 ? 29.498 -0.498 -25.746 1.00 38.55 109 VAL B C 1
ATOM 2740 O O . VAL B 1 109 ? 28.598 -0.689 -26.564 1.00 38.92 109 VAL B O 1
ATOM 2744 N N . LEU B 1 110 ? 30.398 -1.443 -25.469 1.00 37.82 110 LEU B N 1
ATOM 2745 C CA . LEU B 1 110 ? 30.219 -2.782 -26.009 1.00 37.25 110 LEU B CA 1
ATOM 2746 C C . LEU B 1 110 ? 29.300 -3.561 -25.045 1.00 36.51 110 LEU B C 1
ATOM 2747 O O . LEU B 1 110 ? 29.001 -3.121 -23.931 1.00 35.69 110 LEU B O 1
ATOM 2752 N N . THR B 1 111 ? 28.828 -4.710 -25.471 1.00 36.42 111 THR B N 1
ATOM 2753 C CA . THR B 1 111 ? 28.042 -5.577 -24.574 1.00 36.16 111 THR B CA 1
ATOM 2754 C C . THR B 1 111 ? 28.909 -6.230 -23.505 1.00 36.70 111 THR B C 1
ATOM 2755 O O . THR B 1 111 ? 29.853 -6.948 -23.847 1.00 38.48 111 THR B O 1
ATOM 2759 N N . MET B 1 112 ? 28.604 -5.956 -22.230 1.00 36.19 112 MET B N 1
ATOM 2760 C CA . MET B 1 112 ? 29.320 -6.466 -21.080 1.00 35.30 112 MET B CA 1
ATOM 2761 C C . MET B 1 112 ? 29.451 -7.967 -21.235 1.00 34.43 112 MET B C 1
ATOM 2762 O O . MET B 1 112 ? 28.477 -8.615 -21.609 1.00 35.05 112 MET B O 1
ATOM 2767 N N . ALA B 1 113 ? 30.573 -8.533 -20.819 1.00 33.35 113 ALA B N 1
ATOM 2768 C CA . ALA B 1 113 ? 30.783 -9.997 -20.869 1.00 33.11 113 ALA B CA 1
ATOM 2769 C C . ALA B 1 113 ? 30.686 -10.643 -19.484 1.00 32.73 113 ALA B C 1
ATOM 2770 O O . ALA B 1 113 ? 30.358 -11.803 -19.374 1.00 31.54 113 ALA B O 1
ATOM 2772 N N . ASP B 1 114 ? 30.990 -9.875 -18.446 1.00 33.47 114 ASP B N 1
ATOM 2773 C CA . ASP B 1 114 ? 30.936 -10.349 -17.071 1.00 34.26 114 ASP B CA 1
ATOM 2774 C C . ASP B 1 114 ? 30.306 -9.229 -16.279 1.00 35.54 114 ASP B C 1
ATOM 2775 O O . ASP B 1 114 ? 30.880 -8.162 -16.093 1.00 36.46 114 ASP B O 1
ATOM 2780 N N . GLU B 1 115 ? 29.110 -9.494 -15.782 1.00 37.78 115 GLU B N 1
ATOM 2781 C CA . GLU B 1 115 ? 28.331 -8.484 -15.112 1.00 39.07 115 GLU B CA 1
ATOM 2782 C C . GLU B 1 115 ? 28.829 -8.116 -13.713 1.00 38.08 115 GLU B C 1
ATOM 2783 O O . GLU B 1 115 ? 28.415 -7.090 -13.186 1.00 36.86 115 GLU B O 1
ATOM 2789 N N . TYR B 1 116 ? 29.745 -8.909 -13.140 1.00 37.75 116 TYR B N 1
ATOM 2790 C CA . TYR B 1 116 ? 30.292 -8.619 -11.796 1.00 37.43 116 TYR B CA 1
ATOM 2791 C C . TYR B 1 116 ? 31.752 -8.159 -11.743 1.00 35.88 116 TYR B C 1
ATOM 2792 O O . TYR B 1 116 ? 32.106 -7.314 -10.904 1.00 36.41 116 TYR B O 1
ATOM 2801 N N . ASN B 1 117 ? 32.593 -8.713 -12.610 1.00 33.75 117 ASN B N 1
ATOM 2802 C CA . ASN B 1 117 ? 34.022 -8.448 -12.592 1.00 32.52 117 ASN B CA 1
ATOM 2803 C C . ASN B 1 117 ? 34.565 -7.712 -13.870 1.00 32.96 117 ASN B C 1
ATOM 2804 O O . ASN B 1 117 ? 34.222 -8.037 -15.018 1.00 32.94 117 ASN B O 1
ATOM 2809 N N . HIS B 1 118 ? 35.433 -6.738 -13.660 1.00 32.20 118 HIS B N 1
ATOM 2810 C CA . HIS B 1 118 ? 36.159 -6.125 -14.757 1.00 32.06 118 HIS B CA 1
ATOM 2811 C C . HIS B 1 118 ? 37.418 -6.998 -15.010 1.00 31.77 118 HIS B C 1
ATOM 2812 O O . HIS B 1 118 ? 37.741 -7.872 -14.193 1.00 31.17 118 HIS B O 1
ATOM 2819 N N . ILE B 1 119 ? 38.070 -6.799 -16.161 1.00 31.81 119 ILE B N 1
ATOM 2820 C CA . ILE B 1 119 ? 39.401 -7.348 -16.437 1.00 31.33 119 ILE B CA 1
ATOM 2821 C C . ILE B 1 119 ? 40.387 -6.904 -15.327 1.00 32.70 119 ILE B C 1
ATOM 2822 O O . ILE B 1 119 ? 40.391 -5.723 -14.864 1.00 32.55 119 ILE B O 1
ATOM 2827 N N . ASN B 1 120 ? 41.234 -7.841 -14.927 1.00 33.71 120 ASN B N 1
ATOM 2828 C CA . ASN B 1 120 ? 42.398 -7.530 -14.100 1.00 35.29 120 ASN B CA 1
ATOM 2829 C C . ASN B 1 120 ? 43.476 -6.978 -15.020 1.00 36.31 120 ASN B C 1
ATOM 2830 O O . ASN B 1 120 ? 44.140 -7.738 -15.704 1.00 36.44 120 ASN B O 1
ATOM 2835 N N . LYS B 1 121 ? 43.600 -5.650 -15.051 1.00 37.02 121 LYS B N 1
ATOM 2836 C CA . LYS B 1 121 ? 44.373 -4.973 -16.068 1.00 37.67 121 LYS B CA 1
ATOM 2837 C C . LYS B 1 121 ? 45.860 -5.006 -15.742 1.00 39.19 121 LYS B C 1
ATOM 2838 O O . LYS B 1 121 ? 46.681 -4.768 -16.623 1.00 38.69 121 LYS B O 1
ATOM 2844 N N . HIS B 1 122 ? 46.183 -5.345 -14.485 1.00 40.69 122 HIS B N 1
ATOM 2845 C CA . HIS B 1 122 ? 47.570 -5.514 -14.040 1.00 42.77 122 HIS B CA 1
ATOM 2846 C C . HIS B 1 122 ? 48.289 -6.641 -14.803 1.00 43.99 122 HIS B C 1
ATOM 2847 O O . HIS B 1 122 ? 49.495 -6.720 -14.785 1.00 44.81 122 HIS B O 1
ATOM 2854 N N . LYS B 1 123 ? 47.549 -7.538 -15.426 1.00 44.55 123 LYS B N 1
ATOM 2855 C CA . LYS B 1 123 ? 48.164 -8.616 -16.182 1.00 46.19 123 LYS B CA 1
ATOM 2856 C C . LYS B 1 123 ? 48.439 -8.302 -17.636 1.00 45.91 123 LYS B C 1
ATOM 2857 O O . LYS B 1 123 ? 48.666 -9.201 -18.417 1.00 45.57 123 LYS B O 1
ATOM 2863 N N . PHE B 1 124 ? 48.417 -7.032 -17.994 1.00 46.17 124 PHE B N 1
ATOM 2864 C CA . PHE B 1 124 ? 48.765 -6.621 -19.342 1.00 46.04 124 PHE B CA 1
ATOM 2865 C C . PHE B 1 124 ? 49.796 -5.546 -19.303 1.00 46.56 124 PHE B C 1
ATOM 2866 O O . PHE B 1 124 ? 49.878 -4.775 -18.347 1.00 46.02 124 PHE B O 1
ATOM 2874 N N . LYS B 1 125 ? 50.569 -5.532 -20.378 1.00 47.88 125 LYS B N 1
ATOM 2875 C CA . LYS B 1 125 ? 51.568 -4.547 -20.654 1.00 48.70 125 LYS B CA 1
ATOM 2876 C C . LYS B 1 125 ? 50.958 -3.343 -21.338 1.00 47.19 125 LYS B C 1
ATOM 2877 O O . LYS B 1 125 ? 51.420 -2.235 -21.143 1.00 47.84 125 LYS B O 1
ATOM 2883 N N . THR B 1 126 ? 49.976 -3.569 -22.200 1.00 45.75 126 THR B N 1
ATOM 2884 C CA . THR B 1 126 ? 49.212 -2.473 -22.812 1.00 44.38 126 THR B CA 1
ATOM 2885 C C . THR B 1 126 ? 48.416 -1.728 -21.758 1.00 42.73 126 THR B C 1
ATOM 2886 O O . THR B 1 126 ? 47.701 -2.349 -20.975 1.00 40.69 126 THR B O 1
ATOM 2890 N N . PRO B 1 127 ? 48.571 -0.403 -21.718 1.00 42.40 127 PRO B N 1
ATOM 2891 C CA . PRO B 1 127 ? 47.776 0.388 -20.778 1.00 40.69 127 PRO B CA 1
ATOM 2892 C C . PRO B 1 127 ? 46.290 0.276 -21.126 1.00 39.45 127 PRO B C 1
ATOM 2893 O O . PRO B 1 127 ? 45.932 0.134 -22.320 1.00 40.47 127 PRO B O 1
ATOM 2897 N N . PHE B 1 128 ? 45.446 0.305 -20.094 1.00 36.55 128 PHE B N 1
ATOM 2898 C CA . PHE B 1 128 ? 44.010 0.437 -20.269 1.00 35.01 128 PHE B CA 1
ATOM 2899 C C . PHE B 1 128 ? 43.433 1.798 -19.891 1.00 33.44 128 PHE B C 1
ATOM 2900 O O . PHE B 1 128 ? 43.878 2.441 -18.912 1.00 32.63 128 PHE B O 1
ATOM 2908 N N . VAL B 1 129 ? 42.379 2.159 -20.612 1.00 31.72 129 VAL B N 1
ATOM 2909 C CA . VAL B 1 129 ? 41.487 3.240 -20.232 1.00 31.72 129 VAL B CA 1
ATOM 2910 C C . VAL B 1 129 ? 40.112 2.685 -19.867 1.00 32.03 129 VAL B C 1
ATOM 2911 O O . VAL B 1 129 ? 39.620 1.777 -20.542 1.00 32.52 129 VAL B O 1
ATOM 2915 N N . CYS B 1 130 ? 39.494 3.237 -18.822 1.00 32.16 130 CYS B N 1
ATOM 2916 C CA . CYS B 1 130 ? 38.129 2.835 -18.382 1.00 32.36 130 CYS B CA 1
ATOM 2917 C C . CYS B 1 130 ? 37.259 4.054 -18.122 1.00 31.37 130 CYS B C 1
ATOM 2918 O O . CYS B 1 130 ? 37.767 5.157 -17.858 1.00 31.35 130 CYS B O 1
ATOM 2921 N N . GLY B 1 131 ? 35.956 3.856 -18.136 1.00 30.53 131 GLY B N 1
ATOM 2922 C CA . GLY B 1 131 ? 35.020 4.936 -17.887 1.00 30.67 131 GLY B CA 1
ATOM 2923 C C . GLY B 1 131 ? 34.651 5.103 -16.414 1.00 31.21 131 GLY B C 1
ATOM 2924 O O . GLY B 1 131 ? 34.901 4.210 -15.604 1.00 32.05 131 GLY B O 1
ATOM 2925 N N . CYS B 1 132 ? 34.076 6.253 -16.070 1.00 31.02 132 CYS B N 1
ATOM 2926 C CA . CYS B 1 132 ? 33.488 6.460 -14.778 1.00 31.14 132 CYS B CA 1
ATOM 2927 C C . CYS B 1 132 ? 32.464 7.580 -14.821 1.00 30.62 132 CYS B C 1
ATOM 2928 O O . CYS B 1 132 ? 32.454 8.377 -15.734 1.00 30.54 132 CYS B O 1
ATOM 2931 N N . THR B 1 133 ? 31.574 7.583 -13.847 1.00 30.03 133 THR B N 1
ATOM 2932 C CA . THR B 1 133 ? 30.648 8.664 -13.620 1.00 30.46 133 THR B CA 1
ATOM 2933 C C . THR B 1 133 ? 30.883 9.305 -12.259 1.00 31.10 133 THR B C 1
ATOM 2934 O O . THR B 1 133 ? 30.249 10.273 -11.951 1.00 32.31 133 THR B O 1
ATOM 2938 N N . ASN B 1 134 ? 31.781 8.758 -11.443 1.00 31.70 134 ASN B N 1
ATOM 2939 C CA . ASN B 1 134 ? 31.982 9.257 -10.057 1.00 32.03 134 ASN B CA 1
ATOM 2940 C C . ASN B 1 134 ? 33.343 8.816 -9.502 1.00 31.05 134 ASN B C 1
ATOM 2941 O O . ASN B 1 134 ? 33.966 7.949 -10.085 1.00 32.07 134 ASN B O 1
ATOM 2946 N N . LEU B 1 135 ? 33.826 9.431 -8.434 1.00 30.81 135 LEU B N 1
ATOM 2947 C CA . LEU B 1 135 ? 35.222 9.206 -8.003 1.00 31.45 135 LEU B CA 1
ATOM 2948 C C . LEU B 1 135 ? 35.511 7.758 -7.575 1.00 31.87 135 LEU B C 1
ATOM 2949 O O . LEU B 1 135 ? 36.637 7.264 -7.736 1.00 32.69 135 LEU B O 1
ATOM 2954 N N . GLY B 1 136 ? 34.524 7.115 -6.964 1.00 31.66 136 GLY B N 1
ATOM 2955 C CA . GLY B 1 136 ? 34.716 5.794 -6.401 1.00 32.59 136 GLY B CA 1
ATOM 2956 C C . GLY B 1 136 ? 34.920 4.764 -7.503 1.00 32.61 136 GLY B C 1
ATOM 2957 O O . GLY B 1 136 ? 35.835 3.972 -7.451 1.00 33.14 136 GLY B O 1
ATOM 2958 N N . GLU B 1 137 ? 34.055 4.815 -8.505 1.00 32.62 137 GLU B N 1
ATOM 2959 C CA . GLU B 1 137 ? 34.186 4.028 -9.714 1.00 31.98 137 GLU B CA 1
ATOM 2960 C C . GLU B 1 137 ? 35.573 4.308 -10.336 1.00 31.69 137 GLU B C 1
ATOM 2961 O O . GLU B 1 137 ? 36.350 3.368 -10.612 1.00 31.22 137 GLU B O 1
ATOM 2967 N N . ALA B 1 138 ? 35.947 5.576 -10.480 1.00 30.75 138 ALA B N 1
ATOM 2968 C CA . ALA B 1 138 ? 37.220 5.852 -11.124 1.00 30.35 138 ALA B CA 1
ATOM 2969 C C . ALA B 1 138 ? 38.256 5.059 -10.388 1.00 31.03 138 ALA B C 1
ATOM 2970 O O . ALA B 1 138 ? 39.096 4.390 -11.001 1.00 30.34 138 ALA B O 1
ATOM 2972 N N . LEU B 1 139 ? 38.214 5.147 -9.055 1.00 31.49 139 LEU B N 1
ATOM 2973 C CA . LEU B 1 139 ? 39.323 4.636 -8.249 1.00 32.08 139 LEU B CA 1
ATOM 2974 C C . LEU B 1 139 ? 39.335 3.098 -8.174 1.00 31.74 139 LEU B C 1
ATOM 2975 O O . LEU B 1 139 ? 40.386 2.458 -8.051 1.00 31.74 139 LEU B O 1
ATOM 2980 N N . ARG B 1 140 ? 38.166 2.510 -8.260 1.00 30.89 140 ARG B N 1
ATOM 2981 C CA . ARG B 1 140 ? 38.100 1.081 -8.427 1.00 31.72 140 ARG B CA 1
ATOM 2982 C C . ARG B 1 140 ? 38.759 0.630 -9.731 1.00 31.51 140 ARG B C 1
ATOM 2983 O O . ARG B 1 140 ? 39.482 -0.362 -9.738 1.00 32.49 140 ARG B O 1
ATOM 2991 N N . ARG B 1 141 ? 38.524 1.357 -10.822 1.00 30.74 141 ARG B N 1
ATOM 2992 C CA . ARG B 1 141 ? 39.134 1.011 -12.095 1.00 29.86 141 ARG B CA 1
ATOM 2993 C C . ARG B 1 141 ? 40.652 1.140 -11.995 1.00 31.11 141 ARG B C 1
ATOM 2994 O O . ARG B 1 141 ? 41.350 0.249 -12.454 1.00 31.62 141 ARG B O 1
ATOM 3002 N N . ILE B 1 142 ? 41.160 2.222 -11.398 1.00 32.34 142 ILE B N 1
ATOM 3003 C CA . ILE B 1 142 ? 42.599 2.396 -11.214 1.00 32.98 142 ILE B CA 1
ATOM 3004 C C . ILE B 1 142 ? 43.164 1.247 -10.336 1.00 33.64 142 ILE B C 1
ATOM 3005 O O . ILE B 1 142 ? 44.200 0.642 -10.621 1.00 34.16 142 ILE B O 1
ATOM 3010 N N . SER B 1 143 ? 42.436 0.871 -9.306 1.00 34.17 143 SER B N 1
ATOM 3011 C CA . SER B 1 143 ? 42.856 -0.246 -8.455 1.00 33.57 143 SER B CA 1
ATOM 3012 C C . SER B 1 143 ? 42.989 -1.538 -9.269 1.00 33.32 143 SER B C 1
ATOM 3013 O O . SER B 1 143 ? 43.916 -2.335 -9.048 1.00 33.03 143 SER B O 1
ATOM 3016 N N . GLU B 1 144 ? 42.050 -1.750 -10.201 1.00 32.36 144 GLU B N 1
ATOM 3017 C CA . GLU B 1 144 ? 42.079 -2.898 -11.090 1.00 32.29 144 GLU B CA 1
ATOM 3018 C C . GLU B 1 144 ? 43.204 -2.816 -12.108 1.00 33.59 144 GLU B C 1
ATOM 3019 O O . GLU B 1 144 ? 43.453 -3.790 -12.818 1.00 33.67 144 GLU B O 1
ATOM 3025 N N . GLY B 1 145 ? 43.853 -1.653 -12.216 1.00 34.42 145 GLY B N 1
ATOM 3026 C CA . GLY B 1 145 ? 45.021 -1.489 -13.062 1.00 34.56 145 GLY B CA 1
ATOM 3027 C C . GLY B 1 145 ? 44.904 -0.517 -14.222 1.00 34.75 145 GLY B C 1
ATOM 3028 O O . GLY B 1 145 ? 45.809 -0.465 -15.028 1.00 35.08 145 GLY B O 1
ATOM 3029 N N . ALA B 1 146 ? 43.827 0.265 -14.324 1.00 34.05 146 ALA B N 1
ATOM 3030 C CA . ALA B 1 146 ? 43.675 1.199 -15.467 1.00 33.66 146 ALA B CA 1
ATOM 3031 C C . ALA B 1 146 ? 44.782 2.199 -15.419 1.00 33.27 146 ALA B C 1
ATOM 3032 O O . ALA B 1 146 ? 45.190 2.551 -14.346 1.00 34.16 146 ALA B O 1
ATOM 3034 N N . SER B 1 147 ? 45.278 2.667 -16.559 1.00 33.95 147 SER B N 1
ATOM 3035 C CA . SER B 1 147 ? 46.286 3.746 -16.560 1.00 34.57 147 SER B CA 1
ATOM 3036 C C . SER B 1 147 ? 45.703 5.085 -16.932 1.00 34.69 147 SER B C 1
ATOM 3037 O O . SER B 1 147 ? 46.398 6.102 -16.906 1.00 37.21 147 SER B O 1
ATOM 3040 N N . MET B 1 148 ? 44.434 5.106 -17.291 1.00 34.32 148 MET B N 1
ATOM 3041 C CA . MET B 1 148 ? 43.807 6.342 -17.759 1.00 34.16 148 MET B CA 1
ATOM 3042 C C . MET B 1 148 ? 42.336 6.213 -17.470 1.00 33.08 148 MET B C 1
ATOM 3043 O O . MET B 1 148 ? 41.846 5.092 -17.358 1.00 32.49 148 MET B O 1
ATOM 3048 N N . ILE B 1 149 ? 41.648 7.336 -17.305 1.00 32.12 149 ILE B N 1
ATOM 3049 C CA . ILE B 1 149 ? 40.216 7.333 -17.052 1.00 31.73 149 ILE B CA 1
ATOM 3050 C C . ILE B 1 149 ? 39.498 8.312 -17.968 1.00 32.72 149 ILE B C 1
ATOM 3051 O O . ILE B 1 149 ? 40.053 9.338 -18.330 1.00 33.61 149 ILE B O 1
ATOM 3056 N N . ARG B 1 150 ? 38.258 7.994 -18.323 1.00 31.97 150 ARG B N 1
ATOM 3057 C CA . ARG B 1 150 ? 37.425 8.927 -19.002 1.00 32.94 150 ARG B CA 1
ATOM 3058 C C . ARG B 1 150 ? 36.023 8.930 -18.409 1.00 33.88 150 ARG B C 1
ATOM 3059 O O . ARG B 1 150 ? 35.603 7.940 -17.814 1.00 34.12 150 ARG B O 1
ATOM 3067 N N . THR B 1 151 ? 35.266 10.001 -18.610 1.00 34.76 151 THR B N 1
ATOM 3068 C CA . THR B 1 151 ? 33.863 9.965 -18.240 1.00 36.36 151 THR B CA 1
ATOM 3069 C C . THR B 1 151 ? 33.069 9.063 -19.157 1.00 37.91 151 THR B C 1
ATOM 3070 O O . THR B 1 151 ? 33.555 8.626 -20.216 1.00 39.31 151 THR B O 1
ATOM 3074 N N . LYS B 1 152 ? 31.850 8.748 -18.764 1.00 38.84 152 LYS B N 1
ATOM 3075 C CA . LYS B 1 152 ? 31.048 7.905 -19.614 1.00 39.49 152 LYS B CA 1
ATOM 3076 C C . LYS B 1 152 ? 30.252 8.793 -20.478 1.00 39.71 152 LYS B C 1
ATOM 3077 O O . LYS B 1 152 ? 29.941 8.395 -21.579 1.00 40.76 152 LYS B O 1
ATOM 3083 N N . GLY B 1 153 ? 29.914 9.999 -19.998 1.00 39.65 153 GLY B N 1
ATOM 3084 C CA . GLY B 1 153 ? 28.959 10.834 -20.705 1.00 39.95 153 GLY B CA 1
ATOM 3085 C C . GLY B 1 153 ? 27.800 9.969 -21.197 1.00 40.79 153 GLY B C 1
ATOM 3086 O O . GLY B 1 153 ? 27.417 9.014 -20.560 1.00 42.28 153 GLY B O 1
ATOM 3087 N N . GLU B 1 154 ? 27.256 10.285 -22.351 1.00 41.57 154 GLU B N 1
ATOM 3088 C CA . GLU B 1 154 ? 26.228 9.486 -22.938 1.00 42.11 154 GLU B CA 1
ATOM 3089 C C . GLU B 1 154 ? 26.587 9.324 -24.416 1.00 41.02 154 GLU B C 1
ATOM 3090 O O . GLU B 1 154 ? 26.343 10.214 -25.235 1.00 42.52 154 GLU B O 1
ATOM 3096 N N . ALA B 1 155 ? 27.117 8.168 -24.751 1.00 39.05 155 ALA B N 1
ATOM 3097 C CA . ALA B 1 155 ? 27.751 7.960 -26.023 1.00 39.02 155 ALA B CA 1
ATOM 3098 C C . ALA B 1 155 ? 26.756 7.943 -27.173 1.00 38.92 155 ALA B C 1
ATOM 3099 O O . ALA B 1 155 ? 25.682 7.365 -27.086 1.00 38.35 155 ALA B O 1
ATOM 3101 N N . GLY B 1 156 ? 27.167 8.568 -28.274 1.00 38.51 156 GLY B N 1
ATOM 3102 C CA . GLY B 1 156 ? 26.389 8.568 -29.506 1.00 38.18 156 GLY B CA 1
ATOM 3103 C C . GLY B 1 156 ? 25.177 9.480 -29.524 1.00 37.68 156 GLY B C 1
ATOM 3104 O O . GLY B 1 156 ? 24.491 9.491 -30.501 1.00 38.15 156 GLY B O 1
ATOM 3105 N N . THR B 1 157 ? 24.919 10.248 -28.464 1.00 37.44 157 THR B N 1
ATOM 3106 C CA . THR B 1 157 ? 23.748 11.146 -28.413 1.00 36.98 157 THR B CA 1
ATOM 3107 C C . THR B 1 157 ? 24.001 12.553 -28.890 1.00 36.70 157 THR B C 1
ATOM 3108 O O . THR B 1 157 ? 23.046 13.245 -29.155 1.00 37.60 157 THR B O 1
ATOM 3112 N N . GLY B 1 158 ? 25.252 12.990 -28.999 1.00 36.17 158 GLY B N 1
ATOM 3113 C CA . GLY B 1 158 ? 25.556 14.426 -29.215 1.00 36.10 158 GLY B CA 1
ATOM 3114 C C . GLY B 1 158 ? 25.058 15.442 -28.182 1.00 35.32 158 GLY B C 1
ATOM 3115 O O . GLY B 1 158 ? 24.950 16.635 -28.467 1.00 34.88 158 GLY B O 1
ATOM 3116 N N . ASN B 1 159 ? 24.786 14.971 -26.976 1.00 34.81 159 ASN B N 1
ATOM 3117 C CA . ASN B 1 159 ? 24.305 15.819 -25.885 1.00 34.83 159 ASN B CA 1
ATOM 3118 C C . ASN B 1 159 ? 25.339 15.816 -24.792 1.00 33.29 159 ASN B C 1
ATOM 3119 O O . ASN B 1 159 ? 25.676 14.780 -24.293 1.00 33.59 159 ASN B O 1
ATOM 3124 N N . ILE B 1 160 ? 25.826 16.980 -24.424 1.00 32.31 160 ILE B N 1
ATOM 3125 C CA . ILE B 1 160 ? 26.972 17.095 -23.545 1.00 31.66 160 ILE B CA 1
ATOM 3126 C C . ILE B 1 160 ? 26.609 16.896 -22.048 1.00 31.21 160 ILE B C 1
ATOM 3127 O O . ILE B 1 160 ? 27.512 16.780 -21.228 1.00 29.86 160 ILE B O 1
ATOM 3132 N N . ILE B 1 161 ? 25.313 16.820 -21.699 1.00 30.73 161 ILE B N 1
ATOM 3133 C CA . ILE B 1 161 ? 24.882 17.052 -20.304 1.00 30.88 161 ILE B CA 1
ATOM 3134 C C . ILE B 1 161 ? 25.366 16.048 -19.288 1.00 31.56 161 ILE B C 1
ATOM 3135 O O . ILE B 1 161 ? 25.730 16.381 -18.171 1.00 33.15 161 ILE B O 1
ATOM 3140 N N . GLU B 1 162 ? 25.383 14.799 -19.662 1.00 32.43 162 GLU B N 1
ATOM 3141 C CA . GLU B 1 162 ? 25.858 13.759 -18.760 1.00 32.68 162 GLU B CA 1
ATOM 3142 C C . GLU B 1 162 ? 27.341 13.858 -18.564 1.00 31.85 162 GLU B C 1
ATOM 3143 O O . GLU B 1 162 ? 27.797 13.666 -17.442 1.00 32.43 162 GLU B O 1
ATOM 3149 N N . ALA B 1 163 ? 28.097 14.178 -19.619 1.00 30.25 163 ALA B N 1
ATOM 3150 C CA . ALA B 1 163 ? 29.539 14.358 -19.458 1.00 29.44 163 ALA B CA 1
ATOM 3151 C C . ALA B 1 163 ? 29.778 15.443 -18.422 1.00 29.22 163 ALA B C 1
ATOM 3152 O O . ALA B 1 163 ? 30.553 15.251 -17.511 1.00 30.49 163 ALA B O 1
ATOM 3154 N N . ILE B 1 164 ? 29.133 16.578 -18.557 1.00 28.85 164 ILE B N 1
ATOM 3155 C CA . ILE B 1 164 ? 29.339 17.678 -17.592 1.00 30.88 164 ILE B CA 1
ATOM 3156 C C . ILE B 1 164 ? 29.030 17.249 -16.129 1.00 31.61 164 ILE B C 1
ATOM 3157 O O . ILE B 1 164 ? 29.815 17.482 -15.178 1.00 30.41 164 ILE B O 1
ATOM 3162 N N . LYS B 1 165 ? 27.886 16.601 -15.977 1.00 32.88 165 LYS B N 1
ATOM 3163 C CA . LYS B 1 165 ? 27.545 15.969 -14.706 1.00 34.58 165 LYS B CA 1
ATOM 3164 C C . LYS B 1 165 ? 28.671 15.117 -14.136 1.00 32.91 165 LYS B C 1
ATOM 3165 O O . LYS B 1 165 ? 29.069 15.322 -12.995 1.00 32.88 165 LYS B O 1
ATOM 3171 N N . HIS B 1 166 ? 29.206 14.209 -14.942 1.00 31.40 166 HIS B N 1
ATOM 3172 C CA . HIS B 1 166 ? 30.265 13.328 -14.472 1.00 30.90 166 HIS B CA 1
ATOM 3173 C C . HIS B 1 166 ? 31.529 14.081 -14.160 1.00 31.10 166 HIS B C 1
ATOM 3174 O O . HIS B 1 166 ? 32.256 13.724 -13.234 1.00 30.28 166 HIS B O 1
ATOM 3181 N N . ILE B 1 167 ? 31.826 15.124 -14.923 1.00 31.42 167 ILE B N 1
ATOM 3182 C CA . ILE B 1 167 ? 33.093 15.820 -14.711 1.00 32.25 167 ILE B CA 1
ATOM 3183 C C . ILE B 1 167 ? 32.983 16.538 -13.371 1.00 33.25 167 ILE B C 1
ATOM 3184 O O . ILE B 1 167 ? 33.925 16.539 -12.584 1.00 32.99 167 ILE B O 1
ATOM 3189 N N . ARG B 1 168 ? 31.817 17.157 -13.136 1.00 34.12 168 ARG B N 1
ATOM 3190 C CA . ARG B 1 168 ? 31.579 17.979 -11.939 1.00 35.18 168 ARG B CA 1
ATOM 3191 C C . ARG B 1 168 ? 31.459 17.100 -10.690 1.00 35.87 168 ARG B C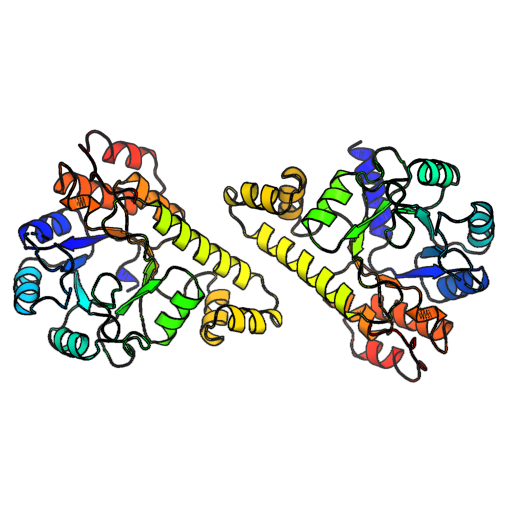 1
ATOM 3192 O O . ARG B 1 168 ? 31.971 17.458 -9.622 1.00 36.81 168 ARG B O 1
ATOM 3200 N N . THR B 1 169 ? 30.808 15.947 -10.831 1.00 36.19 169 THR B N 1
ATOM 3201 C CA . THR B 1 169 ? 30.670 15.003 -9.720 1.00 37.44 169 THR B CA 1
ATOM 3202 C C . THR B 1 169 ? 32.042 14.584 -9.215 1.00 37.45 169 THR B C 1
ATOM 3203 O O . THR B 1 169 ? 32.288 14.618 -8.020 1.00 38.23 169 THR B O 1
ATOM 3207 N N . VAL B 1 170 ? 32.920 14.211 -10.133 1.00 37.30 170 VAL B N 1
ATOM 3208 C CA . VAL B 1 170 ? 34.272 13.820 -9.786 1.00 38.21 170 VAL B CA 1
ATOM 3209 C C . VAL B 1 170 ? 35.075 14.990 -9.252 1.00 40.05 170 VAL B C 1
ATOM 3210 O O . VAL B 1 170 ? 35.731 14.845 -8.243 1.00 41.72 170 VAL B O 1
ATOM 3214 N N . ASN B 1 171 ? 35.027 16.147 -9.891 1.00 41.41 171 ASN B N 1
ATOM 3215 C CA . ASN B 1 171 ? 35.808 17.283 -9.403 1.00 42.94 171 ASN B CA 1
ATOM 3216 C C . ASN B 1 171 ? 35.414 17.664 -7.964 1.00 44.34 171 ASN B C 1
ATOM 3217 O O . ASN B 1 171 ? 36.244 17.956 -7.113 1.00 43.81 171 ASN B O 1
ATOM 3222 N N . ASN B 1 172 ? 34.133 17.659 -7.688 1.00 45.57 172 ASN B N 1
ATOM 3223 C CA . ASN B 1 172 ? 33.705 18.033 -6.378 1.00 48.34 172 ASN B CA 1
ATOM 3224 C C . ASN B 1 172 ? 34.213 17.026 -5.331 1.00 49.40 172 ASN B C 1
ATOM 3225 O O . ASN B 1 172 ? 34.949 17.405 -4.381 1.00 50.67 172 ASN B O 1
ATOM 3230 N N . GLU B 1 173 ? 33.854 15.754 -5.522 1.00 48.77 173 GLU B N 1
ATOM 3231 C CA . GLU B 1 173 ? 34.274 14.713 -4.597 1.00 48.55 173 GLU B CA 1
ATOM 3232 C C . GLU B 1 173 ? 35.779 14.790 -4.369 1.00 48.64 173 GLU B C 1
ATOM 3233 O O . GLU B 1 173 ? 36.199 14.625 -3.258 1.00 48.40 173 GLU B O 1
ATOM 3239 N N . ILE B 1 174 ? 36.581 15.076 -5.399 1.00 49.27 174 ILE B N 1
ATOM 3240 C CA . ILE B 1 174 ? 38.043 15.216 -5.214 1.00 50.78 174 ILE B CA 1
ATOM 3241 C C . ILE B 1 174 ? 38.456 16.369 -4.266 1.00 53.91 174 ILE B C 1
ATOM 3242 O O . ILE B 1 174 ? 39.387 16.234 -3.442 1.00 54.95 174 ILE B O 1
ATOM 3247 N N . LYS B 1 175 ? 37.766 17.494 -4.397 1.00 56.17 175 LYS B N 1
ATOM 3248 C CA . LYS B 1 175 ? 38.150 18.758 -3.716 1.00 58.83 175 LYS B CA 1
ATOM 3249 C C . LYS B 1 175 ? 37.665 18.689 -2.267 1.00 59.36 175 LYS B C 1
ATOM 3250 O O . LYS B 1 175 ? 38.337 19.147 -1.345 1.00 60.17 175 LYS B O 1
ATOM 3256 N N . TYR B 1 176 ? 36.465 18.139 -2.109 1.00 59.44 176 TYR B N 1
ATOM 3257 C CA . TYR B 1 176 ? 35.897 17.765 -0.822 1.00 59.55 176 TYR B CA 1
ATOM 3258 C C . TYR B 1 176 ? 36.850 16.791 -0.086 1.00 59.45 176 TYR B C 1
ATOM 3259 O O . TYR B 1 176 ? 37.476 17.159 0.912 1.00 60.28 176 TYR B O 1
ATOM 3268 N N . LEU B 1 177 ? 37.016 15.584 -0.612 1.00 57.59 177 LEU B N 1
ATOM 3269 C CA . LEU B 1 177 ? 38.044 14.699 -0.118 1.00 57.13 177 LEU B CA 1
ATOM 3270 C C . LEU B 1 177 ? 39.283 15.483 0.375 1.00 58.24 177 LEU B C 1
ATOM 3271 O O . LEU B 1 177 ? 39.730 15.294 1.509 1.00 58.41 177 LEU B O 1
ATOM 3276 N N . CYS B 1 178 ? 39.814 16.364 -0.477 1.00 59.21 178 CYS B N 1
ATOM 3277 C CA . CYS B 1 178 ? 41.105 17.083 -0.238 1.00 60.42 178 CYS B CA 1
ATOM 3278 C C . CYS B 1 178 ? 41.118 18.009 0.995 1.00 60.96 178 CYS B C 1
ATOM 3279 O O . CYS B 1 178 ? 42.180 18.333 1.575 1.00 61.38 178 CYS B O 1
ATOM 3282 N N . SER B 1 179 ? 39.918 18.411 1.394 1.00 59.95 179 SER B N 1
ATOM 3283 C CA . SER B 1 179 ? 39.716 19.197 2.579 1.00 59.94 179 SER B CA 1
ATOM 3284 C C . SER B 1 179 ? 39.610 18.380 3.892 1.00 59.73 179 SER B C 1
ATOM 3285 O O . SER B 1 179 ? 40.053 18.854 4.959 1.00 60.67 179 SER B O 1
ATOM 3288 N N . LEU B 1 180 ? 38.998 17.184 3.805 1.00 57.67 180 LEU B N 1
ATOM 3289 C CA . LEU B 1 180 ? 38.656 16.309 4.963 1.00 55.99 180 LEU B CA 1
ATOM 3290 C C . LEU B 1 180 ? 39.809 16.163 5.930 1.00 55.18 180 LEU B C 1
ATOM 3291 O O . LEU B 1 180 ? 40.956 15.998 5.510 1.00 54.38 180 LEU B O 1
ATOM 3296 N N . ASP B 1 181 ? 39.500 16.191 7.226 1.00 54.82 181 ASP B N 1
ATOM 3297 C CA . ASP B 1 181 ? 40.536 15.946 8.237 1.00 55.07 181 ASP B CA 1
ATOM 3298 C C . ASP B 1 181 ? 40.994 14.490 8.195 1.00 53.78 181 ASP B C 1
ATOM 3299 O O . ASP B 1 181 ? 40.294 13.619 7.675 1.00 52.07 181 ASP B O 1
ATOM 3304 N N . GLU B 1 182 ? 42.191 14.241 8.706 1.00 53.84 182 GLU B N 1
ATOM 3305 C CA . GLU B 1 182 ? 42.817 12.929 8.607 1.00 53.12 182 GLU B CA 1
ATOM 3306 C C . GLU B 1 182 ? 41.959 11.782 9.164 1.00 51.92 182 GLU B C 1
ATOM 3307 O O . GLU B 1 182 ? 42.034 10.637 8.702 1.00 51.46 182 GLU B O 1
ATOM 3313 N N . SER B 1 183 ? 41.132 12.044 10.151 1.00 50.59 183 SER B N 1
ATOM 3314 C CA . SER B 1 183 ? 40.352 10.938 10.667 1.00 49.62 183 SER B CA 1
ATOM 3315 C C . SER B 1 183 ? 39.084 10.677 9.844 1.00 47.17 183 SER B C 1
ATOM 3316 O O . SER B 1 183 ? 38.567 9.599 9.854 1.00 46.05 183 SER B O 1
ATOM 3319 N N . GLU B 1 184 ? 38.590 11.685 9.139 1.00 46.29 184 GLU B N 1
ATOM 3320 C CA . GLU B 1 184 ? 37.344 11.577 8.392 1.00 44.73 184 GLU B CA 1
ATOM 3321 C C . GLU B 1 184 ? 37.494 10.808 7.084 1.00 42.55 184 GLU B C 1
ATOM 3322 O O . GLU B 1 184 ? 36.511 10.328 6.565 1.00 41.92 184 GLU B O 1
ATOM 3328 N N . VAL B 1 185 ? 38.710 10.691 6.571 1.00 41.23 185 VAL B N 1
ATOM 3329 C CA . VAL B 1 185 ? 38.930 9.994 5.347 1.00 40.34 185 VAL B CA 1
ATOM 3330 C C . VAL B 1 185 ? 38.452 8.524 5.360 1.00 38.92 185 VAL B C 1
ATOM 3331 O O . VAL B 1 185 ? 38.063 8.003 4.328 1.00 37.37 185 VAL B O 1
ATOM 3335 N N . TYR B 1 186 ? 38.507 7.860 6.507 1.00 38.09 186 TYR B N 1
ATOM 3336 C CA . TYR B 1 186 ? 38.173 6.438 6.569 1.00 37.67 186 TYR B CA 1
ATOM 3337 C C . TYR B 1 186 ? 36.723 6.164 6.219 1.00 36.79 186 TYR B C 1
ATOM 3338 O O . TYR B 1 186 ? 36.435 5.397 5.324 1.00 35.44 186 TYR B O 1
ATOM 3347 N N . ASN B 1 187 ? 35.819 6.850 6.886 1.00 37.57 187 ASN B N 1
ATOM 3348 C CA . ASN B 1 187 ? 34.413 6.720 6.570 1.00 37.48 187 ASN B CA 1
ATOM 3349 C C . ASN B 1 187 ? 34.039 7.182 5.151 1.00 36.98 187 ASN B C 1
ATOM 3350 O O . ASN B 1 187 ? 33.187 6.577 4.509 1.00 36.83 187 ASN B O 1
ATOM 3355 N N . PHE B 1 188 ? 34.691 8.211 4.644 1.00 36.61 188 PHE B N 1
ATOM 3356 C CA . PHE B 1 188 ? 34.478 8.590 3.271 1.00 37.17 188 PHE B CA 1
ATOM 3357 C C . PHE B 1 188 ? 34.886 7.455 2.313 1.00 36.52 188 PHE B C 1
ATOM 3358 O O . PHE B 1 188 ? 34.136 7.159 1.375 1.00 36.31 188 PHE B O 1
ATOM 3366 N N . ALA B 1 189 ? 36.033 6.813 2.584 1.00 35.46 189 ALA B N 1
ATOM 3367 C CA . ALA B 1 189 ? 36.555 5.759 1.747 1.00 35.15 189 ALA B CA 1
ATOM 3368 C C . ALA B 1 189 ? 35.563 4.575 1.716 1.00 34.55 189 ALA B C 1
ATOM 3369 O O . ALA B 1 189 ? 35.292 3.966 0.686 1.00 33.66 189 ALA B O 1
ATOM 3371 N N . LYS B 1 190 ? 34.978 4.297 2.848 1.00 35.50 190 LYS B N 1
ATOM 3372 C CA . LYS B 1 190 ? 33.874 3.334 2.931 1.00 36.32 190 LYS B CA 1
ATOM 3373 C C . LYS B 1 190 ? 32.598 3.734 2.178 1.00 37.27 190 LYS B C 1
ATOM 3374 O O . LYS B 1 190 ? 31.897 2.865 1.652 1.00 36.49 190 LYS B O 1
ATOM 3380 N N . LYS B 1 191 ? 32.274 5.016 2.162 1.00 38.50 191 LYS B N 1
ATOM 3381 C CA . LYS B 1 191 ? 31.191 5.477 1.282 1.00 39.91 191 LYS B CA 1
ATOM 3382 C C . LYS B 1 191 ? 31.563 5.481 -0.187 1.00 38.30 191 LYS B C 1
ATOM 3383 O O . LYS B 1 191 ? 30.719 5.211 -0.961 1.00 38.52 191 LYS B O 1
ATOM 3389 N N . LEU B 1 192 ? 32.772 5.849 -0.585 1.00 38.51 192 LEU B N 1
ATOM 3390 C CA . LEU B 1 192 ? 33.135 5.777 -2.023 1.00 38.26 192 LEU B CA 1
ATOM 3391 C C . LEU B 1 192 ? 33.267 4.302 -2.488 1.00 37.57 192 LEU B C 1
ATOM 3392 O O . LEU B 1 192 ? 33.200 4.010 -3.682 1.00 37.28 192 LEU B O 1
ATOM 3397 N N . ARG B 1 193 ? 33.445 3.393 -1.522 1.00 37.42 193 ARG B N 1
ATOM 3398 C CA . ARG B 1 193 ? 33.748 1.982 -1.753 1.00 37.40 193 ARG B CA 1
ATOM 3399 C C . ARG B 1 193 ? 34.975 1.922 -2.604 1.00 37.16 193 ARG B C 1
ATOM 3400 O O . ARG B 1 193 ? 34.990 1.315 -3.681 1.00 37.51 193 ARG B O 1
ATOM 3408 N N . ALA B 1 194 ? 36.012 2.565 -2.092 1.00 36.99 194 ALA B N 1
ATOM 3409 C CA . ALA B 1 194 ? 37.243 2.795 -2.848 1.00 37.29 194 ALA B CA 1
ATOM 3410 C C . ALA B 1 194 ? 38.429 2.548 -1.929 1.00 37.42 194 ALA B C 1
ATOM 3411 O O . ALA B 1 194 ? 38.297 2.662 -0.764 1.00 36.51 194 ALA B O 1
ATOM 3413 N N . PRO B 1 195 ? 39.589 2.167 -2.465 1.00 39.32 195 PRO B N 1
ATOM 3414 C CA . PRO B 1 195 ? 40.779 1.887 -1.651 1.00 40.61 195 PRO B CA 1
ATOM 3415 C C . PRO B 1 195 ? 41.366 3.126 -1.007 1.00 41.14 195 PRO B C 1
ATOM 3416 O O . PRO B 1 195 ? 41.507 4.131 -1.693 1.00 42.35 195 PRO B O 1
ATOM 3420 N N . ILE B 1 196 ? 41.723 3.040 0.270 1.00 41.67 196 ILE B N 1
ATOM 3421 C CA . ILE B 1 196 ? 42.236 4.190 1.011 1.00 43.01 196 ILE B CA 1
ATOM 3422 C C . ILE B 1 196 ? 43.603 4.676 0.521 1.00 43.34 196 ILE B C 1
ATOM 3423 O O . ILE B 1 196 ? 43.900 5.840 0.638 1.00 43.77 196 ILE B O 1
ATOM 3428 N N . ASP B 1 197 ? 44.435 3.801 -0.013 1.00 44.48 197 ASP B N 1
ATOM 3429 C CA . ASP B 1 197 ? 45.731 4.202 -0.604 1.00 46.08 197 ASP B CA 1
ATOM 3430 C C . ASP B 1 197 ? 45.549 5.221 -1.695 1.00 44.77 197 ASP B C 1
ATOM 3431 O O . ASP B 1 197 ? 46.245 6.236 -1.727 1.00 45.23 197 ASP B O 1
ATOM 3436 N N . LEU B 1 198 ? 44.631 4.905 -2.609 1.00 42.88 198 LEU B N 1
ATOM 3437 C CA . LEU B 1 198 ? 44.365 5.744 -3.770 1.00 42.21 198 LEU B CA 1
ATOM 3438 C C . LEU B 1 198 ? 43.639 6.991 -3.348 1.00 41.85 198 LEU B C 1
ATOM 3439 O O . LEU B 1 198 ? 43.825 8.058 -3.945 1.00 42.05 198 LEU B O 1
ATOM 3444 N N . ILE B 1 199 ? 42.810 6.864 -2.323 1.00 41.36 199 ILE B N 1
ATOM 3445 C CA . ILE B 1 199 ? 42.089 8.020 -1.814 1.00 41.32 199 ILE B CA 1
ATOM 3446 C C . ILE B 1 199 ? 43.070 9.019 -1.234 1.00 42.21 199 ILE B C 1
ATOM 3447 O O . ILE B 1 199 ? 43.021 10.215 -1.551 1.00 41.98 199 ILE B O 1
ATOM 3452 N N . LEU B 1 200 ? 44.004 8.514 -0.435 1.00 43.27 200 LEU B N 1
ATOM 3453 C CA . LEU B 1 200 ? 45.031 9.363 0.132 1.00 45.57 200 LEU B CA 1
ATOM 3454 C C . LEU B 1 200 ? 45.934 9.969 -0.964 1.00 46.41 200 LEU B C 1
ATOM 3455 O O . LEU B 1 200 ? 46.372 11.095 -0.834 1.00 47.45 200 LEU B O 1
ATOM 3460 N N . LEU B 1 201 ? 46.190 9.233 -2.042 1.00 46.72 201 LEU B N 1
ATOM 3461 C CA . LEU B 1 201 ? 47.033 9.728 -3.132 1.00 47.28 201 LEU B CA 1
ATOM 3462 C C . LEU B 1 201 ? 46.256 10.826 -3.872 1.00 48.14 201 LEU B C 1
ATOM 3463 O O . LEU B 1 201 ? 46.810 11.871 -4.232 1.00 47.95 201 LEU B O 1
ATOM 3468 N N . THR B 1 202 ? 44.970 10.574 -4.090 1.00 48.53 202 THR B N 1
ATOM 3469 C CA . THR B 1 202 ? 44.110 11.532 -4.739 1.00 49.06 202 THR B CA 1
ATOM 3470 C C . THR B 1 202 ? 44.091 12.804 -3.941 1.00 51.76 202 THR B C 1
ATOM 3471 O O . THR B 1 202 ? 44.038 13.888 -4.531 1.00 52.26 202 THR B O 1
ATOM 3475 N N . ARG B 1 203 ? 44.116 12.702 -2.608 1.00 54.21 203 ARG B N 1
ATOM 3476 C CA . ARG B 1 203 ? 44.076 13.934 -1.823 1.00 56.40 203 ARG B CA 1
ATOM 3477 C C . ARG B 1 203 ? 45.424 14.620 -1.720 1.00 57.64 203 ARG B C 1
ATOM 3478 O O . ARG B 1 203 ? 45.476 15.814 -1.474 1.00 58.15 203 ARG B O 1
ATOM 3486 N N . LYS B 1 204 ? 46.494 13.879 -1.949 1.00 58.56 204 LYS B N 1
ATOM 3487 C CA . LYS B 1 204 ? 47.817 14.465 -1.976 1.00 60.17 204 LYS B CA 1
ATOM 3488 C C . LYS B 1 204 ? 48.189 15.113 -3.332 1.00 60.33 204 LYS B C 1
ATOM 3489 O O . LYS B 1 204 ? 49.005 16.023 -3.351 1.00 61.48 204 LYS B O 1
ATOM 3495 N N . LEU B 1 205 ? 47.597 14.654 -4.441 1.00 59.60 205 LEU B N 1
ATOM 3496 C CA . LEU B 1 205 ? 47.802 15.253 -5.772 1.00 58.94 205 LEU B CA 1
ATOM 3497 C C . LEU B 1 205 ? 46.778 16.345 -6.053 1.00 58.98 205 LEU B C 1
ATOM 3498 O O . LEU B 1 205 ? 46.892 17.098 -7.032 1.00 59.11 205 LEU B O 1
ATOM 3503 N N . LYS B 1 206 ? 45.750 16.409 -5.219 1.00 58.71 206 LYS B N 1
ATOM 3504 C CA . LYS B 1 206 ? 44.689 17.392 -5.388 1.00 58.66 206 LYS B CA 1
ATOM 3505 C C . LYS B 1 206 ? 43.856 17.156 -6.677 1.00 56.97 206 LYS B C 1
ATOM 3506 O O . LYS B 1 206 ? 42.892 17.901 -6.990 1.00 56.87 206 LYS B O 1
ATOM 3512 N N . ARG B 1 207 ? 44.194 16.071 -7.383 1.00 54.86 207 ARG B N 1
ATOM 3513 C CA . ARG B 1 207 ? 43.445 15.594 -8.550 1.00 51.92 207 ARG B CA 1
ATOM 3514 C C . ARG B 1 207 ? 43.565 14.079 -8.686 1.00 50.47 207 ARG B C 1
ATOM 3515 O O . ARG B 1 207 ? 44.165 13.389 -7.871 1.00 50.12 207 ARG B O 1
ATOM 3523 N N . LEU B 1 208 ? 43.025 13.588 -9.783 1.00 48.06 208 LEU B N 1
ATOM 3524 C CA . LEU B 1 208 ? 43.054 12.196 -10.119 1.00 46.32 208 LEU B CA 1
ATOM 3525 C C . LEU B 1 208 ? 44.443 11.734 -10.518 1.00 45.58 208 LEU B C 1
ATOM 3526 O O . LEU B 1 208 ? 45.115 12.395 -11.279 1.00 45.19 208 LEU B O 1
ATOM 3531 N N . PRO B 1 209 ? 44.862 10.566 -10.016 1.00 44.44 209 PRO B N 1
ATOM 3532 C CA . PRO B 1 209 ? 46.214 10.083 -10.120 1.00 43.69 209 PRO B CA 1
ATOM 3533 C C . PRO B 1 209 ? 46.604 9.478 -11.467 1.00 42.73 209 PRO B C 1
ATOM 3534 O O . PRO B 1 209 ? 47.706 8.932 -11.572 1.00 42.59 209 PRO B O 1
ATOM 3538 N N . VAL B 1 210 ? 45.699 9.513 -12.448 1.00 41.13 210 VAL B N 1
ATOM 3539 C CA . VAL B 1 210 ? 45.998 9.140 -13.815 1.00 39.56 210 VAL B CA 1
ATOM 3540 C C . VAL B 1 210 ? 45.390 10.156 -14.744 1.00 38.85 210 VAL B C 1
ATOM 3541 O O . VAL B 1 210 ? 44.566 10.974 -14.321 1.00 38.64 210 VAL B O 1
ATOM 3545 N N . VAL B 1 211 ? 45.820 10.099 -16.007 1.00 37.38 211 VAL B N 1
ATOM 3546 C CA . VAL B 1 211 ? 45.308 10.944 -17.070 1.00 36.36 211 VAL B CA 1
ATOM 3547 C C . VAL B 1 211 ? 43.824 10.730 -17.179 1.00 35.84 211 VAL B C 1
ATOM 3548 O O . VAL B 1 211 ? 43.368 9.623 -17.056 1.00 34.13 211 VAL B O 1
ATOM 3552 N N . ASN B 1 212 ? 43.084 11.811 -17.418 1.00 36.05 212 ASN B N 1
ATOM 3553 C CA . ASN B 1 212 ? 41.642 11.841 -17.227 1.00 35.55 212 ASN B CA 1
ATOM 3554 C C . ASN B 1 212 ? 40.992 12.691 -18.307 1.00 34.74 212 ASN B C 1
ATOM 3555 O O . ASN B 1 212 ? 41.187 13.907 -18.317 1.00 35.80 212 ASN B O 1
ATOM 3560 N N . PHE B 1 213 ? 40.270 12.039 -19.223 1.00 33.16 213 PHE B N 1
ATOM 3561 C CA . PHE B 1 213 ? 39.687 12.681 -20.425 1.00 33.25 213 PHE B CA 1
ATOM 3562 C C . PHE B 1 213 ? 38.176 12.742 -20.320 1.00 32.89 213 PHE B C 1
ATOM 3563 O O . PHE B 1 213 ? 37.575 11.975 -19.589 1.00 35.08 213 PHE B O 1
ATOM 3571 N N . ALA B 1 214 ? 37.553 13.599 -21.100 1.00 32.39 214 ALA B N 1
ATOM 3572 C CA . ALA B 1 214 ? 36.092 13.604 -21.223 1.00 32.02 214 ALA B CA 1
ATOM 3573 C C . ALA B 1 214 ? 35.654 12.830 -22.446 1.00 31.81 214 ALA B C 1
ATOM 3574 O O . ALA B 1 214 ? 36.387 12.759 -23.380 1.00 32.83 214 ALA B O 1
ATOM 3576 N N . ALA B 1 215 ? 34.476 12.213 -22.413 1.00 32.66 215 ALA B N 1
ATOM 3577 C CA . ALA B 1 215 ? 33.992 11.362 -23.494 1.00 33.08 215 ALA B CA 1
ATOM 3578 C C . ALA B 1 215 ? 32.478 11.247 -23.440 1.00 34.37 215 ALA B C 1
ATOM 3579 O O . ALA B 1 215 ? 31.863 11.278 -22.376 1.00 34.66 215 ALA B O 1
ATOM 3581 N N . GLY B 1 216 ? 31.884 11.095 -24.609 1.00 35.49 216 GLY B N 1
ATOM 3582 C CA . GLY B 1 216 ? 30.461 10.856 -24.763 1.00 35.88 216 GLY B CA 1
ATOM 3583 C C . GLY B 1 216 ? 29.717 12.154 -24.928 1.00 36.62 216 GLY B C 1
ATOM 3584 O O . GLY B 1 216 ? 29.759 12.983 -24.022 1.00 37.75 216 GLY B O 1
ATOM 3585 N N . GLY B 1 217 ? 29.073 12.353 -26.086 1.00 36.41 217 GLY B N 1
ATOM 3586 C CA . GLY B 1 217 ? 28.272 13.556 -26.349 1.00 36.62 217 GLY B CA 1
ATOM 3587 C C . GLY B 1 217 ? 28.870 14.831 -26.945 1.00 36.79 217 GLY B C 1
ATOM 3588 O O . GLY B 1 217 ? 28.125 15.766 -27.265 1.00 36.42 217 GLY B O 1
ATOM 3589 N N . ILE B 1 218 ? 30.191 14.885 -27.134 1.00 36.75 218 ILE B N 1
ATOM 3590 C CA . ILE B 1 218 ? 30.843 16.115 -27.569 1.00 36.31 218 ILE B CA 1
ATOM 3591 C C . ILE B 1 218 ? 30.615 16.326 -29.046 1.00 36.20 218 ILE B C 1
ATOM 3592 O O . ILE B 1 218 ? 31.094 15.558 -29.855 1.00 35.30 218 ILE B O 1
ATOM 3597 N N . ALA B 1 219 ? 29.878 17.389 -29.377 1.00 36.04 219 ALA B N 1
ATOM 3598 C CA . ALA B 1 219 ? 29.404 17.646 -30.736 1.00 35.28 219 ALA B CA 1
ATOM 3599 C C . ALA B 1 219 ? 29.849 19.021 -31.394 1.00 35.51 219 ALA B C 1
ATOM 3600 O O . ALA B 1 219 ? 29.557 19.259 -32.587 1.00 35.63 219 ALA B O 1
ATOM 3602 N N . THR B 1 220 ? 30.513 19.902 -30.622 1.00 34.69 220 THR B N 1
ATOM 3603 C CA . THR B 1 220 ? 30.945 21.192 -31.099 1.00 34.17 220 THR B CA 1
ATOM 3604 C C . THR B 1 220 ? 32.249 21.592 -30.451 1.00 33.98 220 THR B C 1
ATOM 3605 O O . THR B 1 220 ? 32.596 21.061 -29.416 1.00 34.72 220 THR B O 1
ATOM 3609 N N . PRO B 1 221 ? 32.971 22.540 -31.060 1.00 33.48 221 PRO B N 1
ATOM 3610 C CA . PRO B 1 221 ? 34.151 23.089 -30.424 1.00 32.85 221 PRO B CA 1
ATOM 3611 C C . PRO B 1 221 ? 33.858 23.647 -29.050 1.00 31.71 221 PRO B C 1
ATOM 3612 O O . PRO B 1 221 ? 34.672 23.470 -28.152 1.00 30.32 221 PRO B O 1
ATOM 3616 N N . ALA B 1 222 ? 32.694 24.295 -28.912 1.00 31.48 222 ALA B N 1
ATOM 3617 C CA . ALA B 1 222 ? 32.252 24.869 -27.641 1.00 31.41 222 ALA B CA 1
ATOM 3618 C C . ALA B 1 222 ? 32.189 23.770 -26.580 1.00 31.56 222 ALA B C 1
ATOM 3619 O O . ALA B 1 222 ? 32.815 23.909 -25.510 1.00 31.65 222 ALA B O 1
ATOM 3621 N N . ASP B 1 223 ? 31.549 22.636 -26.911 1.00 31.16 223 ASP B N 1
ATOM 3622 C CA . ASP B 1 223 ? 31.499 21.476 -25.967 1.00 31.24 223 ASP B CA 1
ATOM 3623 C C . ASP B 1 223 ? 32.876 21.000 -25.504 1.00 31.33 223 ASP B C 1
ATOM 3624 O O . ASP B 1 223 ? 33.073 20.716 -24.331 1.00 31.28 223 ASP B O 1
ATOM 3629 N N . ALA B 1 224 ? 33.808 20.850 -26.454 1.00 30.85 224 ALA B N 1
ATOM 3630 C CA . ALA B 1 224 ? 35.156 20.370 -26.133 1.00 30.70 224 ALA B CA 1
ATOM 3631 C C . ALA B 1 224 ? 35.921 21.334 -25.205 1.00 30.86 224 ALA B C 1
ATOM 3632 O O . ALA B 1 224 ? 36.562 20.886 -24.266 1.00 30.77 224 ALA B O 1
ATOM 3634 N N . ALA B 1 225 ? 35.774 22.640 -25.412 1.00 31.35 225 ALA B N 1
ATOM 3635 C CA . ALA B 1 225 ? 36.483 23.636 -24.614 1.00 31.97 225 ALA B CA 1
ATOM 3636 C C . ALA B 1 225 ? 35.933 23.672 -23.196 1.00 31.76 225 ALA B C 1
ATOM 3637 O O . ALA B 1 225 ? 36.657 23.874 -22.218 1.00 34.12 225 ALA B O 1
ATOM 3639 N N . MET B 1 226 ? 34.623 23.473 -23.104 1.00 31.63 226 MET B N 1
ATOM 3640 C CA . MET B 1 226 ? 33.920 23.419 -21.829 1.00 31.41 226 MET B CA 1
ATOM 3641 C C . MET B 1 226 ? 34.488 22.347 -20.916 1.00 30.68 226 MET B C 1
ATOM 3642 O O . MET B 1 226 ? 34.810 22.632 -19.779 1.00 30.54 226 MET B O 1
ATOM 3647 N N . CYS B 1 227 ? 34.659 21.134 -21.424 1.00 30.62 227 CYS B N 1
ATOM 3648 C CA . CYS B 1 227 ? 35.315 20.079 -20.632 1.00 31.80 227 CYS B CA 1
ATOM 3649 C C . CYS B 1 227 ? 36.737 20.449 -20.230 1.00 31.97 227 CYS B C 1
ATOM 3650 O O . CYS B 1 227 ? 37.151 20.178 -19.097 1.00 32.58 227 CYS B O 1
ATOM 3653 N N . MET B 1 228 ? 37.471 21.101 -21.129 1.00 31.72 228 MET B N 1
ATOM 3654 C CA . MET B 1 228 ? 38.813 21.489 -20.803 1.00 32.23 228 MET B CA 1
ATOM 3655 C C . MET B 1 228 ? 38.812 22.587 -19.735 1.00 32.33 228 MET B C 1
ATOM 3656 O O . MET B 1 228 ? 39.624 22.529 -18.790 1.00 30.68 228 MET B O 1
ATOM 3661 N N . GLN B 1 229 ? 37.895 23.565 -19.875 1.00 32.55 229 GLN B N 1
ATOM 3662 C CA . GLN B 1 229 ? 37.778 24.637 -18.845 1.00 33.06 229 GLN B CA 1
ATOM 3663 C C . GLN B 1 229 ? 37.399 24.042 -17.491 1.00 33.39 229 GLN B C 1
ATOM 3664 O O . GLN B 1 229 ? 37.744 24.624 -16.463 1.00 34.37 229 GLN B O 1
ATOM 3670 N N . LEU B 1 230 ? 36.730 22.880 -17.481 1.00 32.51 230 LEU B N 1
ATOM 3671 C CA . LEU B 1 230 ? 36.461 22.182 -16.208 1.00 33.24 230 LEU B CA 1
ATOM 3672 C C . LEU B 1 230 ? 37.571 21.243 -15.680 1.00 34.21 230 LEU B C 1
ATOM 3673 O O . LEU B 1 230 ? 37.330 20.471 -14.773 1.00 34.73 230 LEU B O 1
ATOM 3678 N N . GLY B 1 231 ? 38.772 21.311 -16.235 1.00 35.24 231 GLY B N 1
ATOM 3679 C CA . GLY B 1 231 ? 39.929 20.628 -15.658 1.00 35.52 231 GLY B CA 1
ATOM 3680 C C . GLY B 1 231 ? 40.356 19.322 -16.307 1.00 35.68 231 GLY B C 1
ATOM 3681 O O . GLY B 1 231 ? 41.325 18.738 -15.874 1.00 36.29 231 GLY B O 1
ATOM 3682 N N . MET B 1 232 ? 39.646 18.863 -17.341 1.00 35.06 232 MET B N 1
ATOM 3683 C CA . MET B 1 232 ? 40.016 17.623 -18.034 1.00 34.64 232 MET B CA 1
ATOM 3684 C C . MET B 1 232 ? 41.324 17.740 -18.797 1.00 34.93 232 MET B C 1
ATOM 3685 O O . MET B 1 232 ? 41.750 18.823 -19.174 1.00 35.61 232 MET B O 1
ATOM 3690 N N . ASP B 1 233 ? 41.950 16.605 -19.035 1.00 34.94 233 ASP B N 1
ATOM 3691 C CA . ASP B 1 233 ? 43.279 16.583 -19.680 1.00 35.57 233 ASP B CA 1
ATOM 3692 C C . ASP B 1 233 ? 43.158 16.412 -21.165 1.00 35.00 233 ASP B C 1
ATOM 3693 O O . ASP B 1 233 ? 44.153 16.432 -21.849 1.00 35.74 233 ASP B O 1
ATOM 3698 N N . GLY B 1 234 ? 41.954 16.172 -21.659 1.00 33.93 234 GLY B N 1
ATOM 3699 C CA . GLY B 1 234 ? 41.734 15.959 -23.066 1.00 32.78 234 GLY B CA 1
ATOM 3700 C C . GLY B 1 234 ? 40.359 15.369 -23.310 1.00 33.02 234 GLY B C 1
ATOM 3701 O O . GLY B 1 234 ? 39.489 15.265 -22.397 1.00 32.44 234 GLY B O 1
ATOM 3702 N N . VAL B 1 235 ? 40.145 14.941 -24.536 1.00 32.73 235 VAL B N 1
ATOM 3703 C CA . VAL B 1 235 ? 38.814 14.590 -24.960 1.00 33.18 235 VAL B CA 1
ATOM 3704 C C . VAL B 1 235 ? 38.837 13.399 -25.920 1.00 34.02 235 VAL B C 1
ATOM 3705 O O . VAL B 1 235 ? 39.863 13.171 -26.587 1.00 33.56 235 VAL B O 1
ATOM 3709 N N . PHE B 1 236 ? 37.753 12.590 -25.881 1.00 33.91 236 PHE B N 1
ATOM 3710 C CA . PHE B 1 236 ? 37.438 11.570 -26.894 1.00 34.22 236 PHE B CA 1
ATOM 3711 C C . PHE B 1 236 ? 36.205 12.018 -27.635 1.00 35.26 236 PHE B C 1
ATOM 3712 O O . PHE B 1 236 ? 35.207 12.354 -26.991 1.00 36.18 236 PHE B O 1
ATOM 3720 N N . VAL B 1 237 ? 36.237 11.980 -28.962 1.00 36.21 237 VAL B N 1
ATOM 3721 C CA . VAL B 1 237 ? 35.111 12.341 -29.776 1.00 37.25 237 VAL B CA 1
ATOM 3722 C C . VAL B 1 237 ? 34.931 11.345 -30.880 1.00 38.87 237 VAL B C 1
ATOM 3723 O O . VAL B 1 237 ? 35.891 10.834 -31.418 1.00 40.43 237 VAL B O 1
ATOM 3727 N N . GLY B 1 238 ? 33.700 11.084 -31.257 1.00 39.74 238 GLY B N 1
ATOM 3728 C CA . GLY B 1 238 ? 33.449 10.096 -32.279 1.00 40.51 238 GLY B CA 1
ATOM 3729 C C . GLY B 1 238 ? 32.349 10.576 -33.188 1.00 41.51 238 GLY B C 1
ATOM 3730 O O . GLY B 1 238 ? 32.604 11.242 -34.212 1.00 42.36 238 GLY B O 1
ATOM 3731 N N . SER B 1 239 ? 31.116 10.268 -32.801 1.00 41.64 239 SER B N 1
ATOM 3732 C CA . SER B 1 239 ? 29.940 10.583 -33.624 1.00 42.24 239 SER B CA 1
ATOM 3733 C C . SER B 1 239 ? 29.868 12.072 -34.040 1.00 42.17 239 SER B C 1
ATOM 3734 O O . SER B 1 239 ? 29.358 12.397 -35.129 1.00 41.55 239 SER B O 1
ATOM 3737 N N . GLY B 1 240 ? 30.315 12.955 -33.133 1.00 41.33 240 GLY B N 1
ATOM 3738 C CA . GLY B 1 240 ? 30.200 14.415 -33.316 1.00 41.80 240 GLY B CA 1
ATOM 3739 C C . GLY B 1 240 ? 30.946 14.973 -34.540 1.00 42.33 240 GLY B C 1
ATOM 3740 O O . GLY B 1 240 ? 30.626 16.064 -35.048 1.00 42.43 240 GLY B O 1
ATOM 3741 N N . ILE B 1 241 ? 31.964 14.235 -34.973 1.00 42.08 241 ILE B N 1
ATOM 3742 C CA . ILE B 1 241 ? 32.773 14.576 -36.121 1.00 41.89 241 ILE B CA 1
ATOM 3743 C C . ILE B 1 241 ? 32.155 13.931 -37.329 1.00 42.45 241 ILE B C 1
ATOM 3744 O O . ILE B 1 241 ? 31.801 14.590 -38.286 1.00 41.73 241 ILE B O 1
ATOM 3749 N N . PHE B 1 242 ? 32.014 12.626 -37.289 1.00 43.72 242 PHE B N 1
ATOM 3750 C CA . PHE B 1 242 ? 31.674 11.902 -38.517 1.00 45.85 242 PHE B CA 1
ATOM 3751 C C . PHE B 1 242 ? 30.201 11.848 -38.794 1.00 46.88 242 PHE B C 1
ATOM 3752 O O . PHE B 1 242 ? 29.790 11.256 -39.782 1.00 47.78 242 PHE B O 1
ATOM 3760 N N . GLU B 1 243 ? 29.391 12.468 -37.950 1.00 48.12 243 GLU B N 1
ATOM 3761 C CA . GLU B 1 243 ? 27.998 12.666 -38.311 1.00 48.93 243 GLU B CA 1
ATOM 3762 C C . GLU B 1 243 ? 27.646 14.133 -38.498 1.00 49.29 243 GLU B C 1
ATOM 3763 O O . GLU B 1 243 ? 26.482 14.446 -38.754 1.00 49.65 243 GLU B O 1
ATOM 3769 N N . SER B 1 244 ? 28.630 15.019 -38.382 1.00 49.50 244 SER B N 1
ATOM 3770 C CA . SER B 1 244 ? 28.448 16.428 -38.731 1.00 50.50 244 SER B CA 1
ATOM 3771 C C . SER B 1 244 ? 28.383 16.602 -40.251 1.00 51.72 244 SER B C 1
ATOM 3772 O O . SER B 1 244 ? 28.616 15.653 -40.992 1.00 51.66 244 SER B O 1
ATOM 3775 N N . GLU B 1 245 ? 28.079 17.820 -40.698 1.00 52.95 245 GLU B N 1
ATOM 3776 C CA . GLU B 1 245 ? 28.001 18.107 -42.139 1.00 54.57 245 GLU B CA 1
ATOM 3777 C C . GLU B 1 245 ? 29.340 17.950 -42.833 1.00 54.41 245 GLU B C 1
ATOM 3778 O O . GLU B 1 245 ? 29.397 17.418 -43.938 1.00 55.34 245 GLU B O 1
ATOM 3784 N N . ASN B 1 246 ? 30.391 18.403 -42.152 1.00 53.74 246 ASN B N 1
ATOM 3785 C CA . ASN B 1 246 ? 31.740 18.550 -42.690 1.00 53.96 246 ASN B CA 1
ATOM 3786 C C . ASN B 1 246 ? 32.782 17.956 -41.740 1.00 52.50 246 ASN B C 1
ATOM 3787 O O . ASN B 1 246 ? 33.461 18.681 -40.981 1.00 51.99 246 ASN B O 1
ATOM 3792 N N . PRO B 1 247 ? 32.942 16.635 -41.791 1.00 51.41 247 PRO B N 1
ATOM 3793 C CA . PRO B 1 247 ? 33.790 15.970 -40.795 1.00 50.91 247 PRO B CA 1
ATOM 3794 C C . PRO B 1 247 ? 35.223 16.499 -40.669 1.00 50.34 247 PRO B C 1
ATOM 3795 O O . PRO B 1 247 ? 35.762 16.601 -39.557 1.00 49.95 247 PRO B O 1
ATOM 3799 N N . GLN B 1 248 ? 35.821 16.869 -41.792 1.00 50.27 248 GLN B N 1
ATOM 3800 C CA . GLN B 1 248 ? 37.207 17.321 -41.778 1.00 50.15 248 GLN B CA 1
ATOM 3801 C C . GLN B 1 248 ? 37.294 18.668 -41.077 1.00 49.06 248 GLN B C 1
ATOM 3802 O O . GLN B 1 248 ? 38.143 18.860 -40.208 1.00 48.22 248 GLN B O 1
ATOM 3808 N N . LYS B 1 249 ? 36.394 19.581 -41.424 1.00 48.29 249 LYS B N 1
ATOM 3809 C CA . LYS B 1 249 ? 36.410 20.875 -40.778 1.00 47.83 249 LYS B CA 1
ATOM 3810 C C . LYS B 1 249 ? 35.981 20.763 -39.287 1.00 45.64 249 LYS B C 1
ATOM 3811 O O . LYS B 1 249 ? 36.517 21.467 -38.430 1.00 44.10 249 LYS B O 1
ATOM 3817 N N . MET B 1 250 ? 35.060 19.856 -38.977 1.00 43.96 250 MET B N 1
ATOM 3818 C CA . MET B 1 250 ? 34.638 19.697 -37.590 1.00 42.78 250 MET B CA 1
ATOM 3819 C C . MET B 1 250 ? 35.789 19.165 -36.759 1.00 42.04 250 MET B C 1
ATOM 3820 O O . MET B 1 250 ? 36.042 19.658 -35.639 1.00 40.55 250 MET B O 1
ATOM 3825 N N . ALA B 1 251 ? 36.496 18.180 -37.320 1.00 41.29 251 ALA B N 1
ATOM 3826 C CA . ALA B 1 251 ? 37.551 17.502 -36.589 1.00 40.57 251 ALA B CA 1
ATOM 3827 C C . ALA B 1 251 ? 38.688 18.480 -36.297 1.00 40.31 251 ALA B C 1
ATOM 3828 O O . ALA B 1 251 ? 39.198 18.576 -35.168 1.00 40.38 251 ALA B O 1
ATOM 3830 N N . SER B 1 252 ? 39.072 19.235 -37.315 1.00 40.04 252 SER B N 1
ATOM 3831 C CA . SER B 1 252 ? 40.143 20.221 -37.154 1.00 39.90 252 SER B CA 1
ATOM 3832 C C . SER B 1 252 ? 39.779 21.308 -36.126 1.00 37.80 252 SER B C 1
ATOM 3833 O O . SER B 1 252 ? 40.636 21.758 -35.360 1.00 35.91 252 SER B O 1
ATOM 3836 N N . SER B 1 253 ? 38.519 21.748 -36.144 1.00 37.17 253 SER B N 1
ATOM 3837 C CA . SER B 1 253 ? 38.080 22.785 -35.181 1.00 37.77 253 SER B CA 1
ATOM 3838 C C . SER B 1 253 ? 38.066 22.285 -33.731 1.00 36.90 253 SER B C 1
ATOM 3839 O O . SER B 1 253 ? 38.449 23.005 -32.807 1.00 37.69 253 SER B O 1
ATOM 3842 N N . ILE B 1 254 ? 37.684 21.038 -33.541 1.00 37.26 254 ILE B N 1
ATOM 3843 C CA . ILE B 1 254 ? 37.696 20.453 -32.194 1.00 37.51 254 ILE B CA 1
ATOM 3844 C C . ILE B 1 254 ? 39.129 20.379 -31.674 1.00 37.44 254 ILE B C 1
ATOM 3845 O O . ILE B 1 254 ? 39.347 20.591 -30.499 1.00 37.55 254 ILE B O 1
ATOM 3850 N N . VAL B 1 255 ? 40.082 20.041 -32.536 1.00 37.92 255 VAL B N 1
ATOM 3851 C CA . VAL B 1 255 ? 41.511 20.004 -32.155 1.00 38.40 255 VAL B CA 1
ATOM 3852 C C . VAL B 1 255 ? 42.039 21.380 -31.714 1.00 39.77 255 VAL B C 1
ATOM 3853 O O . VAL B 1 255 ? 42.632 21.517 -30.621 1.00 40.43 255 VAL B O 1
ATOM 3857 N N . MET B 1 256 ? 41.751 22.398 -32.517 1.00 40.75 256 MET B N 1
ATOM 3858 C CA . MET B 1 256 ? 42.118 23.777 -32.177 1.00 41.81 256 MET B CA 1
ATOM 3859 C C . MET B 1 256 ? 41.509 24.215 -30.840 1.00 39.62 256 MET B C 1
ATOM 3860 O O . MET B 1 256 ? 42.145 24.872 -30.011 1.00 38.44 256 MET B O 1
ATOM 3865 N N . ALA B 1 257 ? 40.246 23.853 -30.674 1.00 37.52 257 ALA B N 1
ATOM 3866 C CA . ALA B 1 257 ? 39.479 24.170 -29.477 1.00 35.96 257 ALA B CA 1
ATOM 3867 C C . ALA B 1 257 ? 40.118 23.594 -28.244 1.00 34.81 257 ALA B C 1
ATOM 3868 O O . ALA B 1 257 ? 40.247 24.252 -27.235 1.00 33.21 257 ALA B O 1
ATOM 3870 N N . VAL B 1 258 ? 40.531 22.351 -28.337 1.00 34.79 258 VAL B N 1
ATOM 3871 C CA . VAL B 1 258 ? 41.128 21.685 -27.202 1.00 34.63 258 VAL B CA 1
ATOM 3872 C C . VAL B 1 258 ? 42.490 22.261 -26.873 1.00 36.19 258 VAL B C 1
ATOM 3873 O O . VAL B 1 258 ? 42.809 22.429 -25.709 1.00 37.30 258 VAL B O 1
ATOM 3877 N N . SER B 1 259 ? 43.279 22.528 -27.901 1.00 36.76 259 SER B N 1
ATOM 3878 C CA . SER B 1 259 ? 44.536 23.241 -27.758 1.00 38.64 259 SER B CA 1
ATOM 3879 C C . SER B 1 259 ? 44.435 24.701 -27.306 1.00 38.64 259 SER B C 1
ATOM 3880 O O . SER B 1 259 ? 45.395 25.226 -26.762 1.00 39.78 259 SER B O 1
ATOM 3883 N N . ASN B 1 260 ? 43.298 25.347 -27.545 1.00 38.30 260 ASN B N 1
ATOM 3884 C CA . ASN B 1 260 ? 43.125 26.770 -27.250 1.00 38.51 260 ASN B CA 1
ATOM 3885 C C . ASN B 1 260 ? 41.881 27.084 -26.358 1.00 38.42 260 ASN B C 1
ATOM 3886 O O . ASN B 1 260 ? 41.286 28.168 -26.445 1.00 38.66 260 ASN B O 1
ATOM 3891 N N . PHE B 1 261 ? 41.550 26.161 -25.461 1.00 38.07 261 PHE B N 1
ATOM 3892 C CA . PHE B 1 261 ? 40.278 26.176 -24.721 1.00 37.03 261 PHE B CA 1
ATOM 3893 C C . PHE B 1 261 ? 40.026 27.409 -23.857 1.00 37.62 261 PHE B C 1
ATOM 3894 O O . PHE B 1 261 ? 38.907 27.629 -23.427 1.00 37.78 261 PHE B O 1
ATOM 3902 N N . ASN B 1 262 ? 41.065 28.183 -23.575 1.00 38.97 262 ASN B N 1
ATOM 3903 C CA . ASN B 1 262 ? 40.943 29.378 -22.763 1.00 40.03 262 ASN B CA 1
ATOM 3904 C C . ASN B 1 262 ? 40.961 30.635 -23.612 1.00 40.43 262 ASN B C 1
ATOM 3905 O O . ASN B 1 262 ? 40.994 31.740 -23.053 1.00 39.80 262 ASN B O 1
ATOM 3910 N N . ASN B 1 263 ? 40.954 30.464 -24.944 1.00 40.94 263 ASN B N 1
ATOM 3911 C CA . ASN B 1 263 ? 40.991 31.584 -25.900 1.00 41.37 263 ASN B CA 1
ATOM 3912 C C . ASN B 1 263 ? 39.664 31.689 -26.644 1.00 41.36 263 ASN B C 1
ATOM 3913 O O . ASN B 1 263 ? 39.460 31.109 -27.709 1.00 41.14 263 ASN B O 1
ATOM 3918 N N . PRO B 1 264 ? 38.739 32.467 -26.097 1.00 41.83 264 PRO B N 1
ATOM 3919 C CA . PRO B 1 264 ? 37.427 32.608 -26.740 1.00 41.34 264 PRO B CA 1
ATOM 3920 C C . PRO B 1 264 ? 37.448 33.204 -28.149 1.00 41.40 264 PRO B C 1
ATOM 3921 O O . PRO B 1 264 ? 36.546 32.920 -28.931 1.00 39.81 264 PRO B O 1
ATOM 3925 N N . LYS B 1 265 ? 38.454 34.017 -28.479 1.00 43.03 265 LYS B N 1
ATOM 3926 C CA . LYS B 1 265 ? 38.543 34.635 -29.824 1.00 43.92 265 LYS B CA 1
ATOM 3927 C C . LYS B 1 265 ? 38.803 33.531 -30.831 1.00 42.34 265 LYS B C 1
ATOM 3928 O O . LYS B 1 265 ? 38.179 33.507 -31.888 1.00 41.66 265 LYS B O 1
ATOM 3934 N N . ILE B 1 266 ? 39.647 32.567 -30.455 1.00 41.09 266 ILE B N 1
ATOM 3935 C CA . ILE B 1 266 ? 39.949 31.426 -31.344 1.00 40.35 266 ILE B CA 1
ATOM 3936 C C . ILE B 1 266 ? 38.795 30.440 -31.417 1.00 39.42 266 ILE B C 1
ATOM 3937 O O . ILE B 1 266 ? 38.538 29.880 -32.494 1.00 39.33 266 ILE B O 1
ATOM 3942 N N . LEU B 1 267 ? 38.125 30.217 -30.279 1.00 38.45 267 LEU B N 1
ATOM 3943 C CA . LEU B 1 267 ? 36.889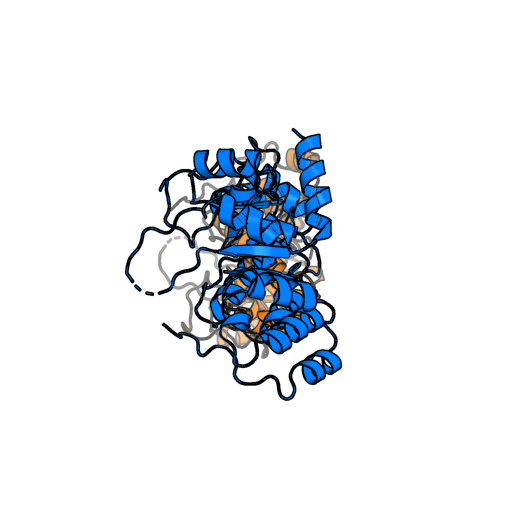 29.426 -30.238 1.00 37.62 267 LEU B CA 1
ATOM 3944 C C . LEU B 1 267 ? 35.792 30.050 -31.115 1.00 37.59 267 LEU B C 1
ATOM 3945 O O . LEU B 1 267 ? 35.037 29.362 -31.762 1.00 35.90 267 LEU B O 1
ATOM 3950 N N . LEU B 1 268 ? 35.689 31.359 -31.159 1.00 39.01 268 LEU B N 1
ATOM 3951 C CA . LEU B 1 268 ? 34.788 31.929 -32.167 1.00 40.15 268 LEU B CA 1
ATOM 3952 C C . LEU B 1 268 ? 35.245 31.528 -33.577 1.00 41.27 268 LEU B C 1
ATOM 3953 O O . LEU B 1 268 ? 34.447 31.051 -34.379 1.00 41.23 268 LEU B O 1
ATOM 3958 N N . ASN B 1 269 ? 36.536 31.648 -33.871 1.00 43.02 269 ASN B N 1
ATOM 3959 C CA . ASN B 1 269 ? 36.950 31.542 -35.264 1.00 44.22 269 ASN B CA 1
ATOM 3960 C C . ASN B 1 269 ? 36.842 30.161 -35.851 1.00 43.89 269 ASN B C 1
ATOM 3961 O O . ASN B 1 269 ? 36.489 30.016 -37.016 1.00 44.86 269 ASN B O 1
ATOM 3966 N N . VAL B 1 270 ? 37.085 29.146 -35.051 1.00 42.84 270 VAL B N 1
ATOM 3967 C CA . VAL B 1 270 ? 36.927 27.821 -35.546 1.00 42.31 270 VAL B CA 1
ATOM 3968 C C . VAL B 1 270 ? 35.462 27.340 -35.475 1.00 43.35 270 VAL B C 1
ATOM 3969 O O . VAL B 1 270 ? 35.189 26.197 -35.823 1.00 43.31 270 VAL B O 1
ATOM 3973 N N . SER B 1 271 ? 34.521 28.178 -35.039 1.00 44.24 271 SER B N 1
ATOM 3974 C CA . SER B 1 271 ? 33.108 27.784 -35.087 1.00 44.98 271 SER B CA 1
ATOM 3975 C C . SER B 1 271 ? 32.355 28.437 -36.255 1.00 46.11 271 SER B C 1
ATOM 3976 O O . SER B 1 271 ? 31.327 27.926 -36.709 1.00 46.00 271 SER B O 1
ATOM 3979 N N . LEU B 1 272 ? 32.854 29.561 -36.747 1.00 48.34 272 LEU B N 1
ATOM 3980 C CA . LEU B 1 272 ? 32.287 30.172 -37.958 1.00 49.79 272 LEU B CA 1
ATOM 3981 C C . LEU B 1 272 ? 32.236 29.183 -39.103 1.00 50.20 272 LEU B C 1
ATOM 3982 O O . LEU B 1 272 ? 33.264 28.618 -39.475 1.00 50.00 272 LEU B O 1
ATOM 3987 N N . GLY B 1 273 ? 31.020 28.987 -39.630 1.00 51.64 273 GLY B N 1
ATOM 3988 C CA . GLY B 1 273 ? 30.764 28.287 -40.901 1.00 52.52 273 GLY B CA 1
ATOM 3989 C C . GLY B 1 273 ? 31.067 26.805 -40.858 1.00 53.41 273 GLY B C 1
ATOM 3990 O O . GLY B 1 273 ? 31.484 26.196 -41.841 1.00 53.66 273 GLY B O 1
ATOM 3991 N N . LEU B 1 274 ? 30.826 26.226 -39.701 1.00 54.15 274 LEU B N 1
ATOM 3992 C CA . LEU B 1 274 ? 31.120 24.829 -39.453 1.00 54.82 274 LEU B CA 1
ATOM 3993 C C . LEU B 1 274 ? 30.159 23.896 -40.194 1.00 55.16 274 LEU B C 1
ATOM 3994 O O . LEU B 1 274 ? 30.438 22.731 -40.345 1.00 55.53 274 LEU B O 1
ATOM 3999 N N . GLY B 1 275 ? 29.027 24.411 -40.653 1.00 55.85 275 GLY B N 1
ATOM 4000 C CA . GLY B 1 275 ? 27.925 23.545 -41.065 1.00 56.52 275 GLY B CA 1
ATOM 4001 C C . GLY B 1 275 ? 27.144 23.007 -39.862 1.00 56.29 275 GLY B C 1
ATOM 4002 O O . GLY B 1 275 ? 27.340 23.446 -38.725 1.00 57.18 275 GLY B O 1
ATOM 4003 N N . LYS B 1 276 ? 26.248 22.062 -40.114 1.00 55.97 276 LYS B N 1
ATOM 4004 C CA . LYS B 1 276 ? 25.447 21.441 -39.056 1.00 55.32 276 LYS B CA 1
ATOM 4005 C C . LYS B 1 276 ? 26.263 20.438 -38.238 1.00 53.37 276 LYS B C 1
ATOM 4006 O O . LYS B 1 276 ? 26.986 19.608 -38.801 1.00 53.42 276 LYS B O 1
ATOM 4012 N N . ALA B 1 277 ? 26.124 20.517 -36.912 1.00 50.94 277 ALA B N 1
ATOM 4013 C CA . ALA B 1 277 ? 26.693 19.534 -36.005 1.00 49.10 277 ALA B CA 1
ATOM 4014 C C . ALA B 1 277 ? 25.788 18.311 -36.093 1.00 48.03 277 ALA B C 1
ATOM 4015 O O . ALA B 1 277 ? 24.729 18.378 -36.709 1.00 46.90 277 ALA B O 1
ATOM 4017 N N . MET B 1 278 ? 26.204 17.189 -35.509 1.00 47.32 278 MET B N 1
ATOM 4018 C CA . MET B 1 278 ? 25.355 15.997 -35.517 1.00 47.54 278 MET B CA 1
ATOM 4019 C C . MET B 1 278 ? 23.995 16.271 -34.880 1.00 48.08 278 MET B C 1
ATOM 4020 O O . MET B 1 278 ? 23.872 17.079 -33.956 1.00 47.19 278 MET B O 1
ATOM 4025 N N . HIS B 1 279 ? 22.989 15.568 -35.385 1.00 49.49 279 HIS B N 1
ATOM 4026 C CA . HIS B 1 279 ? 21.578 15.778 -35.029 1.00 50.62 279 HIS B CA 1
ATOM 4027 C C . HIS B 1 279 ? 21.346 15.489 -33.534 1.00 50.70 279 HIS B C 1
ATOM 4028 O O . HIS B 1 279 ? 20.764 16.288 -32.782 1.00 50.22 279 HIS B O 1
ATOM 4035 N N . GLY B 1 280 ? 21.832 14.323 -33.131 1.00 51.34 280 GLY B N 1
ATOM 4036 C CA . GLY B 1 280 ? 21.737 13.862 -31.768 1.00 51.99 280 GLY B CA 1
ATOM 4037 C C . GLY B 1 280 ? 20.387 13.232 -31.470 1.00 53.30 280 GLY B C 1
ATOM 4038 O O . GLY B 1 280 ? 19.559 13.035 -32.373 1.00 54.15 280 GLY B O 1
ATOM 4039 N N . ASN B 1 281 ? 20.196 12.911 -30.197 1.00 54.03 281 ASN B N 1
ATOM 4040 C CA . ASN B 1 281 ? 18.980 12.306 -29.665 1.00 55.88 281 ASN B CA 1
ATOM 4041 C C . ASN B 1 281 ? 18.815 12.729 -28.198 1.00 56.38 281 ASN B C 1
ATOM 4042 O O . ASN B 1 281 ? 19.698 12.475 -27.399 1.00 55.91 281 ASN B O 1
ATOM 4047 N N . THR B 1 282 ? 17.709 13.375 -27.839 1.00 58.35 282 THR B N 1
ATOM 4048 C CA . THR B 1 282 ? 17.508 13.837 -26.434 1.00 59.46 282 THR B CA 1
ATOM 4049 C C . THR B 1 282 ? 16.797 12.884 -25.433 1.00 61.87 282 THR B C 1
ATOM 4050 O O . THR B 1 282 ? 16.697 13.211 -24.232 1.00 62.24 282 THR B O 1
ATOM 4054 N N . LYS B 1 283 ? 16.271 11.756 -25.916 1.00 64.19 283 LYS B N 1
ATOM 4055 C CA . LYS B 1 283 ? 15.955 10.570 -25.071 1.00 66.24 283 LYS B CA 1
ATOM 4056 C C . LYS B 1 283 ? 14.547 10.098 -25.351 1.00 67.28 283 LYS B C 1
ATOM 4057 O O . LYS B 1 283 ? 14.380 9.076 -26.013 1.00 68.59 283 LYS B O 1
#

B-factor: mean 44.38, std 10.95, range [24.2, 85.35]

Radius of gyration: 31.52 Å; Cα contacts (8 Å, |Δi|>4): 1105; chains: 2; bounding box: 47×63×90 Å

Secondary structure (DSSP, 8-state):
-HHHHHHHHHHHHTTTT-EEEEESSHHHHHHHHHHT-SEEEE-----------PPPHHHHHHHHTT--SEEEEEEETT-HHHHHHHHHTT-SEEEEETTSPPS-SS----GGG-SS-EEEEESSHHHHHHHHHHT-SEEEE---TTS---HHHHHHHHHHHHHHHHHHHS-TTTHHHHHHHHT--HHHHHHHHHHTS-SSEEEEES---SHHHHHHHHHTT-S-EEESHHHHTSS-HHHHHHHHHHHHHTTT-HHHHHHTTTT--PPP-----/-GGGTTEEEEEESSHHHHHHHHHHT-SEEEE--------------HHHHHHHHTT--SEEEEEEETT-HHHHHHHHHTT-SEEEEETTSPPS-SS----GGG-SS-EEEEESSHHHHHHHHHTT-SEEEE---TTS---HHHHHHHHHHHHHHHHHHHS-TTTHHHHHHHHT--HHHHHHHHHHSS-SSEEEEES---SHHHHHHHHHTT-SEEEESHHHHTSS-HHHHHHHHHHHHHTTT-HHHHHHTTTT--PPP-----

Sequence (535 aa):
DNDSILLKHGWCEMLKGGVIMDVKNVEQAKIAEKAGAIGVMILENIPTDGVARSVDPLKIEEIRKCISINVLAKVRIGHFVEAQILEELKVDMLDESEVLTMADEYNHINKHKFKTPFVCGCTNLGEALRRISEGASMIRTKGEAGTGNIIEAIKHIRTVNNEIKYLCSLDESEVYNFAKKLRAPIDLILLTRKLKRLPVVNFAAGGIATPADAAMCMQLGMDGVFVGSGIFESENPQKMASSIVMAVSNFNNPKILLNVSLGLGKAMHGNTKCEMLKGGVIMDVKNVEQAKIAEKAGAIGVMILENIPTDGVARSVDPLKIEEIRKCISINVLAKVRIGHFVEAQILEELKVDMLDESEVLTMADEYNHINKHKFKTPFVCGCTNLGEALRRISEGASMIRTKGEAGTGNIIEAIKHIRTVNNEIKYLCSLDESEVYNFAKKLRAPIDLILLTRKLKRLPVVNFAAGGIATPADAAMCMQLGMDGVFVGSGIFESENPQKMASSIVMAVSNFNNPKILLNVSLGLGKAMHGNTK

Foldseek 3Di:
DVVLLVVLQVLQLVCFLFEEEEDAAQVRLVLLQVQGHQEYEYAHDDPDDDQGAKDDLVRQVVNCVSHPHAYETEGAFPPVVVVVVVLVVVHQEYEHDPVGHHPDPPHGAQQVPGSHAYEYEDQADLVVQVCVVSGHQEYEHNEAAPFLALVSLVNSLVRHLVVLQVLLVDDPVVLVVVCVVSVHDSVLSVVSNVVSHRPHAYEYEHNNAALLSLLVSVVSPHRYYYDYCNQVQFPHNSLRSNLNSQCSNVSPDVVSSVVSRPPSHGTHPGDPD/DLVCFLFEEEEDAAQVLLVLLVVLPGQEYEYAHDDPDPDFGAWDDLVRQVVNCVNDDHAYEYEGEFPCVPSVVVVLVVVHQEYEHDPVGDHDDPPHGAQPVPGPRAYEYEDQAQLVVQVVVVSPHQEYEHNAAAPFLALVSLVNSLVRHLVLLQVLLPDDPVVLVVVCVVSVHDSVQSVVSSVVSHHPHQYEYEHNNQALLSQLVSVVSPHRGYYYYCNQVQFPHNSLRSNSNSVSSNQSVDVVSSVVSRPPRHGTHPGDPD

Nearest PDB structures (foldseek):
  4adt-assembly1_A  TM=1.004E+00  e=6.134E-54  Plasmodium berghei
  4ads-assembly1_A  TM=1.002E+00  e=2.979E-51  Plasmodium berghei
  4adu-assembly1_A  TM=9.937E-01  e=1.371E-49  Plasmodium berghei
  5lnt-assembly1_A  TM=9.784E-01  e=6.352E-38  Arabidopsis thaliana
  6hx3-assembly1_B  TM=9.848E-01  e=8.998E-37  Arabidopsis thaliana

Solvent-accessible surface area: 25571 Å² total; per-residue (Å²): 104,113,105,47,86,126,132,20,66,40,72,0,51,153,2,107,38,4,2,0,0,21,0,76,44,45,103,33,0,102,40,0,58,154,10,42,3,45,0,0,1,1,41,86,78,110,174,151,148,61,74,27,126,27,21,90,51,122,43,0,63,90,3,52,142,60,21,104,39,42,2,1,1,25,0,37,14,8,45,111,66,14,0,87,92,2,32,138,36,158,8,49,0,0,3,3,0,54,77,24,63,105,50,46,130,187,89,55,2,77,1,94,165,15,183,12,14,1,0,1,5,2,40,42,0,1,20,0,0,64,22,20,48,47,11,6,11,0,0,11,2,62,13,43,57,45,16,20,40,31,106,51,0,21,115,12,2,64,44,6,53,37,41,16,111,42,0,33,32,4,56,146,72,30,1,142,73,27,8,149,148,22,172,13,34,54,95,24,0,83,69,0,52,165,79,167,76,5,15,14,2,15,0,0,8,13,9,5,6,43,2,65,26,0,2,83,0,11,102,31,53,10,16,0,0,12,5,20,30,3,0,37,107,12,112,52,37,65,96,0,0,40,8,1,22,90,0,2,76,44,57,109,57,92,171,44,28,114,98,19,49,113,64,16,43,150,34,16,189,24,86,120,147,57,115,146,16,104,41,3,3,0,0,23,0,71,50,54,126,33,0,101,42,0,54,156,10,41,3,37,0,0,1,1,38,87,80,120,170,153,141,64,75,30,123,26,17,90,48,123,42,0,61,91,3,56,156,57,21,108,38,32,1,4,0,25,0,37,12,9,45,114,65,15,0,90,91,2,26,131,39,142,9,69,8,0,4,2,0,50,74,22,60,104,54,46,128,189,89,54,2,77,4,126,158,29,193,13,42,1,0,1,4,2,38,42,0,1,24,0,0,61,21,20,53,45,17,6,38,0,0,11,2,53,8,66,54,47,15,22,40,32,97,40,0,22,116,10,2,60,44,6,44,32,43,10,60,64,0,26,33,7,60,144,73,32,0,141,72,24,9,143,150,20,170,15,43,54,116,30,0,76,59,0,49,147,80,137,84,4,30,24,2,16,0,0,8,13,9,5,7,40,2,68,25,0,2,83,0,10,103,27,56,12,15,0,0,13,6,15,38,3,0,37,106,11,101,52,38,60,94,2,0,40,6,2,24,85,0,2,74,44,58,112,56,93,173,48,27,112,93,20,44,120,59,16,42,147,34,17,190,22,94,116,161